Protein AF-A1DYE8-F1 (afdb_monomer_lite)

Organism: Trichinella spiralis (NCBI:txid6334)

Secondary structure (DSSP, 8-state):
-HHHHHHHHHHHHHHH-TTS-HHHHHHHHHHHT-HHHHTTT--SHHHHHHHHHHHHHHHHHHHHHHHHHTT----HHHHHHHHHT--HHHHHHHHHHHHHHHHHTT----HHHHHHHHHHHHHHTT-HHHHHHHHHHHHHH--S-HHHHHHHHHHHHHHHHHHHHTTSS-TT-HHHHHHHHHHHHHHHTSGGGGGGHHHHHTTS-HHHHHHHHHHHHTT---HHHHHHHHHHHHHTT--HHHHHHHHHHHHHHHHS-SS------HHHHHTTT-SS-SSGGGT---HHHHHHHHHHGGGGSSGGGHHHHHHHHHHHHHHHHHTT-HHHHHHHHTT--HHHHHHHHHHHTTS-HHHHHHHHHHHHHHHHHHHHHHHHHHHHHHHHHHHTSSPPPGGGG-------S-HHHHHHHHHHHHHHHHHHHHHHHHHHHHHHHHHT-

InterPro domains:
  IPR007252 Nuclear pore protein 84/107 [PF04121] (3-436)
  IPR007252 Nuclear pore protein 84/107 [PTHR13003] (3-432)

Foldseek 3Di:
DVVVVVLLVVLVVVLPPPVDDLVVSLVSCQQNLVLVSVCVVDDDLVSLLSSLVSNVVNVVVVVVVVCVVVVDDDDPVNVVVVVVPPPLVSLVVSVVVSVVSCVVVVPPDQPLVVLVVQLVSCVSSLVVLSNLVSLLVSLVSPDPDPVVSLVSLVVVLVVVVVCVVVVSDDLARPSNVSSLLSNLVSLLVDPVCLLVNLLSLLSHDLVCSLVSLLVSCLPPQDLVVLLSSLVSNVVSVHPVLSNLVNNLVVLVVVVPPPDPDPPPDPVNCVVVVNNAPPDPQLADCDPSLVSSLSSLCSLVSDLLSLLVSLVVLLVSLVVCVVVNRNNSSVVSLVVDDPVSLVSNLVNLVVDDPVSSVVSVVSSVVSVVVVVVVVLVVLVVVLCCLVPPVADDDLVVVPPDDDPDPDPVVVVVVSVVSVVVNVVSNVVSCVVSVVSVVSNVD

Radius of gyration: 41.17 Å; chains: 1; bounding box: 106×60×112 Å

Sequence (441 aa):
TGNRKLWKRTCWSLVVERSLPPMERAVYSAVSGHLSSTLHGCRTWEDYLWACASSRSEDRFAKLTDWLDDGNVVTSADLHNQSRQIEIELFREMFNDVNSIANQRQETDDEFRASFSSIICHFILQEYENMVEQGSLAIELISADVTVKDQFCRFFCHVVLTLLQLKLIENEFEPFRIIVEHYLAVLSKNRRHLLLQPFYIGQLSSSKKSEIYAKILQDVTEPEERYACLNYGETAGIDMSETLSLLLHGTIAQKAPTSPATLVSVPQRLAKGQLYPDDSSYWIVSQEDCSIMDTLKWFLIDENYAAAAVIHVLYVVRHFILQEKFASAKTALSLLTAEVIERAKVQICLEDIPLVQQHMEAVNEIEDWHEYFMAHGQFEKWSEYYHKIKPPTAEMSETVENKSSYPEEFQFVERRKKQKWRKNITDWKTSLQPHSDMAAY

Structure (mmCIF, N/CA/C/O backbone):
data_AF-A1DYE8-F1
#
_entry.id   AF-A1DYE8-F1
#
loop_
_atom_site.group_PDB
_atom_site.id
_atom_site.type_symbol
_atom_site.label_atom_id
_atom_site.label_alt_id
_atom_site.label_comp_id
_atom_site.label_asym_id
_atom_site.label_entity_id
_atom_site.label_seq_id
_atom_site.pdbx_PDB_ins_code
_atom_site.Cartn_x
_atom_site.Cartn_y
_atom_site.Cartn_z
_atom_site.occupancy
_atom_site.B_iso_or_equiv
_atom_site.auth_seq_id
_atom_site.auth_comp_id
_atom_site.auth_asym_id
_atom_site.auth_atom_id
_atom_site.pdbx_PDB_model_num
ATOM 1 N N . THR A 1 1 ? 30.399 -13.465 -47.724 1.00 67.31 1 THR A N 1
ATOM 2 C CA . THR A 1 1 ? 30.862 -12.307 -46.923 1.00 67.31 1 THR A CA 1
ATOM 3 C C . THR A 1 1 ? 31.376 -11.153 -47.788 1.00 67.31 1 THR A C 1
ATOM 5 O O . THR A 1 1 ? 30.950 -10.020 -47.573 1.00 67.31 1 THR A O 1
ATOM 8 N N . GLY A 1 2 ? 32.197 -11.415 -48.817 1.00 74.19 2 GLY A N 1
ATOM 9 C CA . GLY A 1 2 ? 32.816 -10.396 -49.688 1.00 74.19 2 GLY A CA 1
ATOM 10 C C . GLY A 1 2 ? 31.876 -9.333 -50.285 1.00 74.19 2 GLY A C 1
ATOM 11 O O . GLY A 1 2 ? 32.168 -8.144 -50.178 1.00 74.19 2 GLY A O 1
ATOM 12 N N . ASN A 1 3 ? 30.709 -9.720 -50.819 1.00 84.25 3 ASN A N 1
ATOM 13 C CA . ASN A 1 3 ? 29.746 -8.766 -51.403 1.00 84.25 3 ASN A CA 1
ATOM 14 C C . ASN A 1 3 ? 29.213 -7.741 -50.384 1.00 84.25 3 ASN A C 1
ATOM 16 O O . ASN A 1 3 ? 29.015 -6.578 -50.725 1.00 84.25 3 ASN A O 1
ATOM 20 N N . ARG A 1 4 ? 29.026 -8.141 -49.118 1.00 85.56 4 ARG A N 1
ATOM 21 C CA . ARG A 1 4 ? 28.555 -7.239 -48.054 1.00 85.56 4 ARG A CA 1
ATOM 22 C C . ARG A 1 4 ? 29.653 -6.281 -47.598 1.00 85.56 4 ARG A C 1
ATOM 24 O O . ARG A 1 4 ? 29.377 -5.103 -47.394 1.00 85.56 4 ARG A O 1
ATOM 31 N N . LYS A 1 5 ? 30.895 -6.764 -47.477 1.00 85.88 5 LYS A N 1
ATOM 32 C CA . LYS A 1 5 ? 32.052 -5.909 -47.160 1.00 85.88 5 LYS A CA 1
ATOM 33 C C . LYS A 1 5 ? 32.254 -4.844 -48.236 1.00 85.88 5 LYS A C 1
ATOM 35 O O . LYS A 1 5 ? 32.478 -3.683 -47.904 1.00 85.88 5 LYS A O 1
ATOM 40 N N . LEU A 1 6 ? 32.125 -5.226 -49.509 1.00 90.25 6 LEU A N 1
ATOM 41 C CA . LEU A 1 6 ? 32.181 -4.287 -50.626 1.00 90.25 6 LEU A CA 1
ATOM 42 C C . LEU A 1 6 ? 31.053 -3.252 -50.537 1.00 90.25 6 LEU A C 1
ATOM 44 O O . LEU A 1 6 ? 31.340 -2.061 -50.551 1.00 90.25 6 LEU A O 1
ATOM 48 N N . TRP A 1 7 ? 29.806 -3.694 -50.354 1.00 92.69 7 TRP A N 1
ATOM 49 C CA . TRP A 1 7 ? 28.654 -2.800 -50.202 1.00 92.69 7 TRP A CA 1
ATOM 50 C C . TRP A 1 7 ? 28.831 -1.797 -49.052 1.00 92.69 7 TRP A C 1
ATOM 52 O O . TRP A 1 7 ? 28.657 -0.598 -49.254 1.00 92.69 7 TRP A O 1
ATOM 62 N N . LYS A 1 8 ? 29.276 -2.253 -47.872 1.00 91.62 8 LYS A N 1
ATOM 63 C CA . LYS A 1 8 ? 29.534 -1.384 -46.711 1.00 91.62 8 LYS A CA 1
ATOM 64 C C . LYS A 1 8 ? 30.596 -0.325 -47.020 1.00 91.62 8 LYS A C 1
ATOM 66 O O . LYS A 1 8 ? 30.400 0.845 -46.703 1.00 91.62 8 LYS A O 1
ATOM 71 N N . ARG A 1 9 ? 31.689 -0.710 -47.692 1.00 90.69 9 ARG A N 1
ATOM 72 C CA . ARG A 1 9 ? 32.732 0.229 -48.145 1.00 90.69 9 ARG A CA 1
ATOM 73 C C . ARG A 1 9 ? 32.192 1.239 -49.156 1.00 90.69 9 ARG A C 1
ATOM 75 O O . ARG A 1 9 ? 32.526 2.416 -49.061 1.00 90.69 9 ARG A O 1
ATOM 82 N N . THR A 1 10 ? 31.336 0.809 -50.084 1.00 94.38 10 THR A N 1
ATOM 83 C CA . THR A 1 10 ? 30.656 1.717 -51.016 1.00 94.38 10 THR A CA 1
ATOM 84 C C . THR A 1 10 ? 29.783 2.716 -50.261 1.00 94.38 10 THR A C 1
ATOM 86 O O . THR A 1 10 ? 29.918 3.915 -50.487 1.00 94.38 10 THR A O 1
ATOM 89 N N . CYS A 1 11 ? 28.967 2.274 -49.303 1.00 94.38 11 CYS A N 1
ATOM 90 C CA . CYS A 1 11 ? 28.188 3.185 -48.465 1.00 94.38 11 CYS A CA 1
ATOM 91 C C . CYS A 1 11 ? 29.083 4.183 -47.720 1.00 94.38 11 CYS A C 1
ATOM 93 O O . CYS A 1 11 ? 28.801 5.375 -47.748 1.00 94.38 11 CYS A O 1
ATOM 95 N N . TRP A 1 12 ? 30.199 3.744 -47.128 1.00 93.00 12 TRP A N 1
ATOM 96 C CA . TRP A 1 12 ? 31.138 4.650 -46.452 1.00 93.00 12 TRP A CA 1
ATOM 97 C C . TRP A 1 12 ? 31.771 5.670 -47.406 1.00 93.00 12 TRP A C 1
ATOM 99 O O . TRP A 1 12 ? 31.980 6.814 -47.012 1.00 93.00 12 TRP A O 1
ATOM 109 N N . SER A 1 13 ? 32.016 5.305 -48.669 1.00 93.56 13 SER A N 1
ATOM 110 C CA . SER A 1 13 ? 32.478 6.272 -49.675 1.00 93.56 13 SER A CA 1
ATOM 111 C C . SER A 1 13 ? 31.427 7.350 -49.974 1.00 93.56 13 SER A C 1
ATOM 113 O O . SER A 1 13 ? 31.770 8.527 -50.055 1.00 93.56 13 SER A O 1
ATOM 115 N N . LEU A 1 14 ? 30.141 6.977 -50.028 1.00 94.12 14 LEU A N 1
ATOM 116 C CA . LEU A 1 14 ? 29.028 7.914 -50.230 1.00 94.12 14 LEU A CA 1
ATOM 117 C C . LEU A 1 14 ? 28.817 8.829 -49.016 1.00 94.12 14 LEU A C 1
ATOM 119 O O . LEU A 1 14 ? 28.445 9.987 -49.162 1.00 94.12 14 LEU A O 1
ATOM 123 N N . VAL A 1 15 ? 29.101 8.350 -47.805 1.00 93.94 15 VAL A N 1
ATOM 124 C CA . VAL A 1 15 ? 28.991 9.155 -46.577 1.00 93.94 15 VAL A CA 1
ATOM 125 C C . VAL A 1 15 ? 29.951 10.355 -46.570 1.00 93.94 15 VAL A C 1
ATOM 127 O O . VAL A 1 15 ? 29.618 11.405 -46.017 1.00 93.94 15 VAL A O 1
ATOM 130 N N . VAL A 1 16 ? 31.125 10.227 -47.197 1.00 90.88 16 VAL A N 1
ATOM 131 C CA . VAL A 1 16 ? 32.146 11.292 -47.272 1.00 90.88 16 VAL A CA 1
ATOM 132 C C . VAL A 1 16 ? 31.933 12.216 -48.485 1.00 90.88 16 VAL A C 1
ATOM 134 O O . VAL A 1 16 ? 32.475 13.324 -48.529 1.00 90.88 16 VAL A O 1
ATOM 137 N N . GLU A 1 17 ? 31.110 11.798 -49.448 1.00 92.19 17 GLU A N 1
ATOM 138 C CA . GLU A 1 17 ? 30.851 12.517 -50.693 1.00 92.19 17 GLU A CA 1
ATOM 139 C C . GLU A 1 17 ? 30.056 13.809 -50.438 1.00 92.19 17 GLU A C 1
ATOM 141 O O . GLU A 1 17 ? 28.848 13.802 -50.195 1.00 92.19 17 GLU A O 1
ATOM 146 N N . ARG A 1 18 ? 30.742 14.958 -50.489 1.00 87.31 18 ARG A N 1
ATOM 147 C CA . ARG A 1 18 ? 30.154 16.266 -50.141 1.00 87.31 18 ARG A CA 1
ATOM 148 C C . ARG A 1 18 ? 29.089 16.737 -51.128 1.00 87.31 18 ARG A C 1
ATOM 150 O O . ARG A 1 18 ? 28.306 17.611 -50.763 1.00 87.31 18 ARG A O 1
ATOM 157 N N . SER A 1 19 ? 29.066 16.190 -52.345 1.00 92.88 19 SER A N 1
ATOM 158 C CA . SER A 1 19 ? 28.027 16.498 -53.332 1.00 92.88 19 SER A CA 1
ATOM 159 C C . SER A 1 19 ? 26.651 15.947 -52.943 1.00 92.88 19 SER A C 1
ATOM 161 O O . SER A 1 19 ? 25.640 16.491 -53.386 1.00 92.88 19 SER A O 1
ATOM 163 N N . LEU A 1 20 ? 26.589 14.930 -52.073 1.00 91.94 20 LEU A N 1
ATOM 164 C CA . LEU A 1 20 ? 25.325 14.372 -51.600 1.00 91.94 20 LEU A CA 1
ATOM 165 C C . LEU A 1 20 ? 24.706 15.219 -50.476 1.00 91.94 20 LEU A C 1
ATOM 167 O O . LEU A 1 20 ? 25.434 15.705 -49.602 1.00 91.94 20 LEU A O 1
ATOM 171 N N . PRO A 1 21 ? 23.369 15.360 -50.421 1.00 91.31 21 PRO A N 1
ATOM 172 C CA . PRO A 1 21 ? 22.670 16.018 -49.321 1.00 91.31 21 PRO A CA 1
ATOM 173 C C . PRO A 1 21 ? 23.003 15.407 -47.945 1.00 91.31 21 PRO A C 1
ATOM 175 O O . PRO A 1 21 ? 23.099 14.185 -47.826 1.00 91.31 21 PRO A O 1
ATOM 178 N N . PRO A 1 22 ? 23.106 16.211 -46.865 1.00 87.69 22 PRO A N 1
ATOM 179 C CA . PRO A 1 22 ? 23.440 15.709 -45.527 1.00 87.69 22 PRO A CA 1
ATOM 180 C C . PRO A 1 22 ? 22.538 14.580 -45.020 1.00 87.69 22 PRO A C 1
ATOM 182 O O . PRO A 1 22 ? 23.035 13.629 -44.424 1.00 87.69 22 PRO A O 1
ATOM 185 N N . MET A 1 23 ? 21.232 14.657 -45.291 1.00 89.50 23 MET A N 1
ATOM 186 C CA . MET A 1 23 ? 20.288 13.619 -44.873 1.00 89.50 23 MET A CA 1
ATOM 187 C C . M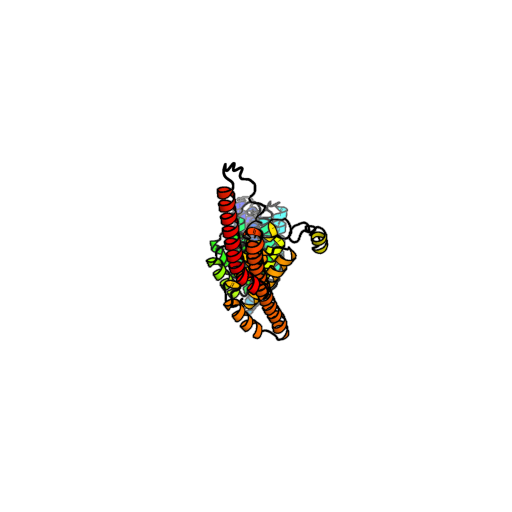ET A 1 23 ? 20.460 12.326 -45.680 1.00 89.50 23 MET A C 1
ATOM 189 O O . MET A 1 23 ? 20.338 11.239 -45.131 1.00 89.50 23 MET A O 1
ATOM 193 N N . GLU A 1 24 ? 20.816 12.423 -46.963 1.00 92.31 24 GLU A N 1
ATOM 194 C CA . GLU A 1 24 ? 21.108 11.243 -47.784 1.00 92.31 24 GLU A CA 1
ATOM 195 C C . GLU A 1 24 ? 22.374 10.531 -47.284 1.00 92.31 24 GLU A C 1
ATOM 197 O O . GLU A 1 24 ? 22.395 9.310 -47.125 1.00 92.31 24 GLU A O 1
ATOM 202 N N . ARG A 1 25 ? 23.406 11.299 -46.909 1.00 92.75 25 ARG A N 1
ATOM 203 C CA . ARG A 1 25 ? 24.609 10.750 -46.265 1.00 92.75 25 ARG A CA 1
ATOM 204 C C . ARG A 1 25 ? 24.294 10.102 -44.915 1.00 92.75 25 ARG A C 1
ATOM 206 O O . ARG A 1 25 ? 24.866 9.058 -44.616 1.00 92.75 25 ARG A O 1
ATOM 213 N N . ALA A 1 26 ? 23.369 10.670 -44.135 1.00 92.19 26 ALA A N 1
ATOM 214 C CA . ALA A 1 26 ? 22.905 10.079 -42.878 1.00 92.19 26 ALA A CA 1
ATOM 215 C C . ALA A 1 26 ? 22.179 8.733 -43.091 1.00 92.19 26 ALA A C 1
ATOM 217 O O . ALA A 1 26 ? 22.320 7.813 -42.286 1.00 92.19 26 ALA A O 1
ATOM 218 N N . VAL A 1 27 ? 21.449 8.572 -44.201 1.00 92.94 27 VAL A N 1
ATOM 219 C CA . VAL A 1 27 ? 20.828 7.287 -44.566 1.00 92.94 27 VAL A CA 1
ATOM 220 C C . VAL A 1 27 ? 21.894 6.250 -44.913 1.00 92.94 27 VAL A C 1
ATOM 222 O O . VAL A 1 27 ? 21.876 5.148 -44.362 1.00 92.94 27 VAL A O 1
ATOM 225 N N . TYR A 1 28 ? 22.864 6.592 -45.771 1.00 94.31 28 TYR A N 1
ATOM 226 C CA . TYR A 1 28 ? 23.958 5.670 -46.096 1.00 94.31 28 TYR A CA 1
ATOM 227 C C . TYR A 1 28 ? 24.796 5.311 -44.868 1.00 94.31 28 TYR A C 1
ATOM 229 O O . TYR A 1 28 ? 25.254 4.173 -44.749 1.00 94.31 28 TYR A O 1
ATOM 237 N N . SER A 1 29 ? 24.981 6.241 -43.931 1.00 93.56 29 SER A N 1
ATOM 238 C CA . SER A 1 29 ? 25.711 5.978 -42.695 1.00 93.56 29 SER A CA 1
ATOM 239 C C . SER A 1 29 ? 24.929 5.098 -41.725 1.00 93.56 29 SER A C 1
ATOM 241 O O . SER A 1 29 ? 25.525 4.214 -41.114 1.00 93.56 29 SER A O 1
ATOM 243 N N . ALA A 1 30 ? 23.609 5.279 -41.624 1.00 93.56 30 ALA A N 1
ATOM 244 C CA . ALA A 1 30 ? 22.736 4.454 -40.796 1.00 93.56 30 ALA A CA 1
ATOM 245 C C . ALA A 1 30 ? 22.808 2.979 -41.202 1.00 93.56 30 ALA A C 1
ATOM 247 O O . ALA A 1 30 ? 23.086 2.117 -40.372 1.00 93.56 30 ALA A O 1
ATOM 248 N N . VAL A 1 31 ? 22.642 2.692 -42.497 1.00 91.19 31 VAL A N 1
ATOM 249 C CA . VAL A 1 31 ? 22.620 1.308 -43.002 1.00 91.19 31 VAL A CA 1
ATOM 250 C C . VAL A 1 31 ? 23.997 0.636 -43.006 1.00 91.19 31 VAL A C 1
ATOM 252 O O . VAL A 1 31 ? 24.090 -0.583 -43.112 1.00 91.19 31 VAL A O 1
ATOM 255 N N . SER A 1 32 ? 25.073 1.418 -42.904 1.00 91.81 32 SER A N 1
ATOM 256 C CA . SER A 1 32 ? 26.455 0.926 -42.919 1.00 91.81 32 SER A CA 1
ATOM 257 C C . SER A 1 32 ? 27.162 1.020 -41.563 1.00 91.81 32 SER A C 1
ATOM 259 O O . SER A 1 32 ? 28.339 0.665 -41.464 1.00 91.81 32 SER A O 1
ATOM 261 N N . GLY A 1 33 ? 26.475 1.498 -40.521 1.00 91.38 33 GLY A N 1
ATOM 262 C CA . GLY A 1 33 ? 26.994 1.600 -39.156 1.00 91.38 33 GLY A CA 1
ATOM 263 C C . GLY A 1 33 ? 28.005 2.727 -38.912 1.00 91.38 33 GLY A C 1
ATOM 264 O O . GLY A 1 33 ? 28.768 2.653 -37.950 1.00 91.38 33 GLY A O 1
ATOM 265 N N . HIS A 1 34 ? 28.050 3.762 -39.755 1.00 93.75 34 HIS A N 1
ATOM 266 C CA . HIS A 1 34 ? 28.980 4.889 -39.609 1.00 93.75 34 HIS A CA 1
ATOM 267 C C . HIS A 1 34 ? 28.424 5.974 -38.661 1.00 93.75 34 HIS A C 1
ATOM 269 O O . HIS A 1 34 ? 27.785 6.940 -39.089 1.00 93.75 34 HIS A O 1
ATOM 275 N N . LEU A 1 35 ? 28.692 5.823 -37.357 1.00 93.88 35 LEU A N 1
ATOM 276 C CA . LEU A 1 35 ? 28.058 6.588 -36.272 1.00 93.88 35 LEU A CA 1
ATOM 277 C C . LEU A 1 35 ? 28.086 8.111 -36.460 1.00 93.88 35 LEU A C 1
ATOM 279 O O . LEU A 1 35 ? 27.038 8.749 -36.427 1.00 93.88 35 LEU A O 1
ATOM 283 N N . SER A 1 36 ? 29.261 8.703 -36.692 1.00 90.94 36 SER A N 1
ATOM 284 C CA . SER A 1 36 ? 29.420 10.167 -36.713 1.00 90.94 36 SER A CA 1
ATOM 285 C C . SER A 1 36 ? 28.532 10.851 -37.755 1.00 90.94 36 SER A C 1
ATOM 287 O O . SER A 1 36 ? 28.020 11.942 -37.522 1.00 90.94 36 SER A O 1
ATOM 289 N N . SER A 1 37 ? 28.304 10.200 -38.897 1.00 90.94 37 SER A N 1
ATOM 290 C CA . SER A 1 37 ? 27.416 10.721 -39.941 1.00 90.94 37 SER A CA 1
ATOM 291 C C . SER A 1 37 ? 25.947 10.447 -39.645 1.00 90.94 37 SER A C 1
ATOM 293 O O . SER A 1 37 ? 25.129 11.332 -39.876 1.00 90.94 37 SER A O 1
ATOM 295 N N . THR A 1 38 ? 25.627 9.304 -39.032 1.00 94.00 38 THR A N 1
ATOM 296 C CA . THR A 1 38 ? 24.254 8.961 -38.626 1.00 94.00 38 THR A CA 1
ATOM 297 C C . THR A 1 38 ? 23.720 9.969 -37.619 1.00 94.00 38 THR A C 1
ATOM 299 O O . THR A 1 38 ? 22.602 10.455 -37.770 1.00 94.00 38 THR A O 1
ATOM 302 N N . LEU A 1 39 ? 24.565 10.390 -36.672 1.00 92.75 39 LEU A N 1
ATOM 303 C CA . LEU A 1 39 ? 24.208 11.382 -35.660 1.00 92.75 39 LEU A CA 1
ATOM 304 C C . LEU A 1 39 ? 23.766 12.734 -36.249 1.00 92.75 39 LEU A C 1
ATOM 306 O O . LEU A 1 39 ? 23.111 13.502 -35.553 1.00 92.75 39 LEU A O 1
ATOM 310 N N . HIS A 1 40 ? 24.082 13.073 -37.504 1.00 89.69 40 HIS A N 1
ATOM 311 C CA . HIS A 1 40 ? 23.580 14.314 -38.116 1.00 89.69 40 HIS A CA 1
ATOM 312 C C . HIS A 1 40 ? 22.061 14.290 -38.346 1.00 89.69 40 HIS A C 1
ATOM 314 O O . HIS A 1 40 ? 21.445 15.353 -38.398 1.00 89.69 40 HIS A O 1
ATOM 320 N N . GLY A 1 41 ? 21.469 13.100 -38.490 1.00 88.94 41 GLY A N 1
ATOM 321 C CA . GLY A 1 41 ? 20.020 12.919 -38.598 1.00 88.94 41 GLY A CA 1
ATOM 322 C C . GLY A 1 41 ? 19.308 12.785 -37.248 1.00 88.94 41 GLY A C 1
ATOM 323 O O . GLY A 1 41 ? 18.103 13.007 -37.185 1.00 88.94 41 GLY A O 1
ATOM 324 N N . CYS A 1 42 ? 20.043 12.456 -36.183 1.00 92.69 42 CYS A N 1
ATOM 325 C CA . CYS A 1 42 ? 19.517 12.197 -34.842 1.00 92.69 42 CYS A CA 1
ATOM 326 C C . CYS A 1 42 ? 19.264 13.494 -34.063 1.00 92.69 42 CYS A C 1
ATOM 328 O O . CYS A 1 42 ? 20.087 14.416 -34.116 1.00 92.69 42 CYS A O 1
ATOM 330 N N . ARG A 1 43 ? 18.154 13.547 -33.320 1.00 89.75 43 ARG A N 1
ATOM 331 C CA . ARG A 1 43 ? 17.736 14.725 -32.542 1.00 89.75 43 ARG A CA 1
ATOM 332 C C . ARG A 1 43 ? 17.430 14.420 -31.084 1.00 89.75 43 ARG A C 1
ATOM 334 O O . ARG A 1 43 ? 17.604 15.316 -30.268 1.00 89.75 43 ARG A O 1
ATOM 341 N N . THR A 1 44 ? 16.967 13.209 -30.806 1.00 91.00 44 THR A N 1
ATOM 342 C CA . THR A 1 44 ? 16.518 12.781 -29.480 1.00 91.00 44 THR A CA 1
ATOM 343 C C . THR A 1 44 ? 17.486 11.792 -28.843 1.00 91.00 44 THR A C 1
ATOM 345 O O . THR A 1 44 ? 18.230 11.106 -29.556 1.00 91.00 44 THR A O 1
ATOM 348 N N . TRP A 1 45 ? 17.427 11.658 -27.520 1.00 93.06 45 TRP A N 1
ATOM 349 C CA . TRP A 1 45 ? 18.118 10.603 -26.782 1.00 93.06 45 TRP A CA 1
ATOM 350 C C . TRP A 1 45 ? 17.873 9.211 -27.387 1.00 93.06 45 TRP A C 1
ATOM 352 O O . TRP A 1 45 ? 18.818 8.444 -27.591 1.00 93.06 45 TRP A O 1
ATOM 362 N N . GLU A 1 46 ? 16.631 8.902 -27.773 1.00 92.31 46 GLU A N 1
ATOM 363 C CA . GLU A 1 46 ? 16.270 7.638 -28.418 1.00 92.31 46 GLU A CA 1
ATOM 364 C C . GLU A 1 46 ? 16.944 7.470 -29.793 1.00 92.31 46 GLU A C 1
ATOM 366 O O . GLU A 1 46 ? 17.403 6.372 -30.130 1.00 92.31 46 GLU A O 1
ATOM 371 N N . ASP A 1 47 ? 17.076 8.551 -30.573 1.00 93.81 47 ASP A N 1
ATOM 372 C CA . ASP A 1 47 ? 17.804 8.522 -31.846 1.00 93.81 47 ASP A CA 1
ATOM 373 C C . ASP A 1 47 ? 19.297 8.233 -31.633 1.00 93.81 47 ASP A C 1
ATOM 375 O O . ASP A 1 47 ? 19.909 7.495 -32.413 1.00 93.81 47 ASP A O 1
ATOM 379 N N . TYR A 1 48 ? 19.900 8.821 -30.594 1.00 94.31 48 TYR A N 1
ATOM 380 C CA . TYR A 1 48 ? 21.304 8.591 -30.248 1.00 94.31 48 TYR A CA 1
ATOM 381 C C . TYR A 1 48 ? 21.522 7.157 -29.773 1.00 94.31 48 TYR A C 1
ATOM 383 O O . TYR A 1 48 ? 22.464 6.502 -30.230 1.00 94.31 48 TYR A O 1
ATOM 391 N N . LEU A 1 49 ? 20.626 6.643 -28.925 1.00 94.25 49 LEU A N 1
ATOM 392 C CA . LEU A 1 49 ? 20.629 5.251 -28.487 1.00 94.25 49 LEU A CA 1
ATOM 393 C C . LEU A 1 49 ? 20.587 4.301 -29.685 1.00 94.25 49 LEU A C 1
ATOM 395 O O . LEU A 1 49 ? 21.441 3.419 -29.812 1.00 94.25 49 LEU A O 1
ATOM 399 N N . TRP A 1 50 ? 19.639 4.510 -30.599 1.00 95.12 50 TRP A N 1
ATOM 400 C CA . TRP A 1 50 ? 19.512 3.695 -31.802 1.00 95.12 50 TRP A CA 1
ATOM 401 C C . TRP A 1 50 ? 20.753 3.776 -32.701 1.00 95.12 50 TRP A C 1
ATOM 403 O O . TRP A 1 50 ? 21.228 2.743 -33.186 1.00 95.12 50 TRP A O 1
ATOM 413 N N . ALA A 1 51 ? 21.312 4.971 -32.916 1.00 95.75 51 ALA A N 1
ATOM 414 C CA . ALA A 1 51 ? 22.493 5.156 -33.758 1.00 95.75 51 ALA A CA 1
ATOM 415 C C . ALA A 1 51 ? 23.725 4.445 -33.176 1.00 95.75 51 ALA A C 1
ATOM 417 O O . ALA A 1 51 ? 24.446 3.750 -33.903 1.00 95.75 51 ALA A O 1
ATOM 418 N N . CYS A 1 52 ? 23.938 4.569 -31.864 1.00 94.94 52 CYS A N 1
ATOM 419 C CA . CYS A 1 52 ? 25.002 3.885 -31.136 1.00 94.94 52 CYS A CA 1
ATOM 420 C C . CYS A 1 52 ? 24.834 2.360 -31.183 1.00 94.94 52 CYS A C 1
ATOM 422 O O . CYS A 1 52 ? 25.790 1.654 -31.515 1.00 94.94 52 CYS A O 1
ATOM 424 N N . ALA A 1 53 ? 23.626 1.852 -30.919 1.00 92.25 53 ALA A N 1
ATOM 425 C CA . ALA A 1 53 ? 23.322 0.423 -30.975 1.00 92.25 53 ALA A CA 1
ATOM 426 C C . ALA A 1 53 ? 23.524 -0.151 -32.386 1.00 92.25 53 ALA A C 1
ATOM 428 O O . ALA A 1 53 ? 24.149 -1.202 -32.553 1.00 92.25 53 ALA A O 1
ATOM 429 N N . SER A 1 54 ? 23.064 0.565 -33.415 1.00 92.88 54 SER A N 1
ATOM 430 C CA . SER A 1 54 ? 23.196 0.160 -34.820 1.00 92.88 54 SER A CA 1
ATOM 431 C C . SER A 1 54 ? 24.658 0.122 -35.263 1.00 92.88 54 SER A C 1
ATOM 433 O O . SER A 1 54 ? 25.101 -0.858 -35.861 1.00 92.88 54 SER A O 1
ATOM 435 N N . SER A 1 55 ? 25.443 1.151 -34.924 1.00 93.12 55 SER A N 1
ATOM 436 C CA . SER A 1 55 ? 26.872 1.195 -35.257 1.00 93.12 55 SER A CA 1
ATOM 437 C C . SER A 1 55 ? 27.657 0.070 -34.577 1.00 93.12 55 SER A C 1
ATOM 439 O O . SER A 1 55 ? 28.402 -0.649 -35.245 1.00 93.12 55 SER A O 1
ATOM 441 N N . ARG A 1 56 ? 27.435 -0.158 -33.275 1.00 90.69 56 ARG A N 1
ATOM 442 C CA . ARG A 1 56 ? 28.077 -1.250 -32.523 1.00 90.69 56 ARG A CA 1
ATOM 443 C C . ARG A 1 56 ? 27.685 -2.631 -33.046 1.00 90.69 56 ARG A C 1
ATOM 445 O O . ARG A 1 56 ? 28.534 -3.517 -33.136 1.00 90.69 56 ARG A O 1
ATOM 452 N N . SER A 1 57 ? 26.422 -2.812 -33.429 1.00 87.94 57 SER A N 1
ATOM 453 C CA . SER A 1 57 ? 25.947 -4.052 -34.052 1.00 87.94 57 SER A CA 1
ATOM 454 C C . SER A 1 57 ? 26.651 -4.308 -35.386 1.00 87.94 57 SER A C 1
ATOM 456 O O . SER A 1 57 ? 27.097 -5.424 -35.650 1.00 87.94 57 SER A O 1
ATOM 458 N N . GLU A 1 58 ? 26.831 -3.268 -36.203 1.00 89.56 58 GLU A N 1
ATOM 459 C CA . GLU A 1 58 ? 27.557 -3.348 -37.472 1.00 89.56 58 GLU A CA 1
ATOM 460 C C . GLU A 1 58 ? 29.064 -3.607 -37.309 1.00 89.56 58 GLU A C 1
ATOM 462 O O . GLU A 1 58 ? 29.663 -4.265 -38.165 1.00 89.56 58 GLU A O 1
ATOM 467 N N . ASP A 1 59 ? 29.689 -3.112 -36.239 1.00 87.12 59 ASP A N 1
ATOM 468 C CA . ASP A 1 59 ? 31.081 -3.432 -35.891 1.00 87.12 59 ASP A CA 1
ATOM 469 C C . ASP A 1 59 ? 31.230 -4.901 -35.468 1.00 87.12 59 ASP A C 1
ATOM 471 O O . ASP A 1 59 ? 32.079 -5.626 -35.992 1.00 87.12 59 ASP A O 1
ATOM 475 N N . ARG A 1 60 ? 30.336 -5.393 -34.599 1.00 84.38 60 ARG A N 1
ATOM 476 C CA . ARG A 1 60 ? 30.302 -6.813 -34.209 1.00 84.38 60 ARG A CA 1
ATOM 477 C C . ARG A 1 60 ? 30.072 -7.729 -35.399 1.00 84.38 60 ARG A C 1
ATOM 479 O O . ARG A 1 60 ? 30.762 -8.735 -35.545 1.00 84.38 60 ARG A O 1
ATOM 486 N N . PHE A 1 61 ? 29.137 -7.368 -36.274 1.00 84.75 61 PHE A N 1
ATOM 487 C CA . PHE A 1 61 ? 28.869 -8.140 -37.478 1.00 84.75 61 PHE A CA 1
ATOM 488 C C . PHE A 1 61 ? 30.086 -8.170 -38.413 1.00 84.75 61 PHE A C 1
ATOM 490 O O . PHE A 1 61 ? 30.394 -9.214 -38.989 1.00 84.75 61 PHE A O 1
ATOM 497 N N . ALA A 1 62 ? 30.807 -7.051 -38.554 1.00 85.56 62 ALA A N 1
ATOM 498 C CA . ALA A 1 62 ? 32.040 -7.005 -39.336 1.00 85.56 62 ALA A CA 1
ATOM 499 C C . ALA A 1 62 ? 33.110 -7.943 -38.758 1.00 85.56 62 ALA A C 1
ATOM 501 O O . ALA A 1 62 ? 33.614 -8.783 -39.499 1.00 85.56 62 ALA A O 1
ATOM 502 N N . LYS A 1 63 ? 33.353 -7.892 -37.441 1.00 84.25 63 LYS A N 1
ATOM 503 C CA . LYS A 1 63 ? 34.289 -8.789 -36.738 1.00 84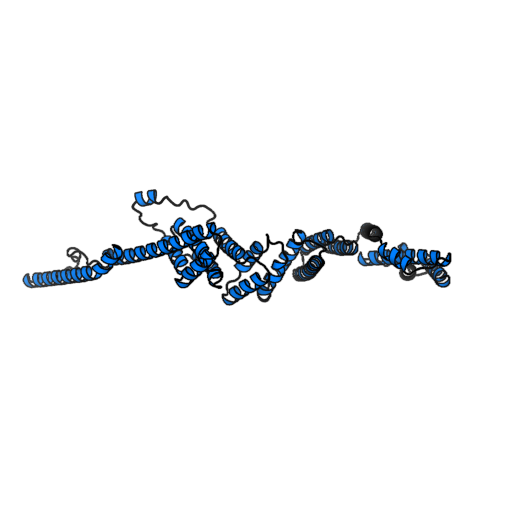.25 63 LYS A CA 1
ATOM 504 C C . LYS A 1 63 ? 33.933 -10.266 -36.915 1.00 84.25 63 LYS A C 1
ATOM 506 O O . LYS A 1 63 ? 34.808 -11.071 -37.212 1.00 84.25 63 LYS A O 1
ATOM 511 N N . LEU A 1 64 ? 32.651 -10.621 -36.803 1.00 82.69 64 LEU A N 1
ATOM 512 C CA . LEU A 1 64 ? 32.177 -11.986 -37.063 1.00 82.69 64 LEU A CA 1
ATOM 513 C C . LEU A 1 64 ? 32.431 -12.408 -38.517 1.00 82.69 64 LEU A C 1
ATOM 515 O O . LEU A 1 64 ? 32.827 -13.537 -38.790 1.00 82.69 64 LEU A O 1
ATOM 519 N N . THR A 1 65 ? 32.207 -11.495 -39.459 1.00 84.44 65 THR A N 1
ATOM 520 C CA . THR A 1 65 ? 32.424 -11.749 -40.885 1.00 84.44 65 THR A CA 1
ATOM 521 C C . THR A 1 65 ? 33.914 -11.906 -41.212 1.00 84.44 65 THR A C 1
ATOM 523 O O . THR A 1 65 ? 34.262 -12.717 -42.063 1.00 84.44 65 THR A O 1
ATOM 526 N N . ASP A 1 66 ? 34.795 -11.127 -40.581 1.00 85.75 66 ASP A N 1
ATOM 527 C CA . ASP A 1 66 ? 36.252 -11.285 -40.686 1.00 85.75 66 ASP A CA 1
ATOM 528 C C . ASP A 1 66 ? 36.690 -12.641 -40.121 1.00 85.75 66 ASP A C 1
ATOM 530 O O . ASP A 1 66 ? 37.344 -13.407 -40.819 1.00 85.75 66 ASP A O 1
ATOM 534 N N . TRP A 1 67 ? 36.206 -12.998 -38.931 1.00 83.00 67 TRP A N 1
ATOM 535 C CA . TRP A 1 67 ? 36.495 -14.286 -38.302 1.00 83.00 67 TRP A CA 1
ATOM 536 C C . TRP A 1 67 ? 36.074 -15.485 -39.165 1.00 83.00 67 TRP A C 1
ATOM 538 O O . TRP A 1 67 ? 36.811 -16.461 -39.274 1.00 83.00 67 TRP A O 1
ATOM 548 N N . LEU A 1 68 ? 34.908 -15.411 -39.811 1.00 83.94 68 LEU A N 1
ATOM 549 C CA . LEU A 1 68 ? 34.439 -16.426 -40.760 1.00 83.94 68 LEU A CA 1
ATOM 550 C C . LEU A 1 68 ? 35.319 -16.523 -42.015 1.00 83.94 68 LEU A C 1
ATOM 552 O O . LEU A 1 68 ? 35.548 -17.618 -42.527 1.00 83.94 68 LEU A O 1
ATOM 556 N N . ASP A 1 69 ? 35.797 -15.385 -42.522 1.00 85.12 69 ASP A N 1
ATOM 557 C CA . ASP A 1 69 ? 36.642 -15.335 -43.720 1.00 85.12 69 ASP A CA 1
ATOM 558 C C . ASP A 1 69 ? 38.038 -15.924 -43.473 1.00 85.12 69 ASP A C 1
ATOM 560 O O . ASP A 1 69 ? 38.642 -16.451 -44.407 1.00 85.12 69 ASP A O 1
ATOM 564 N N . ASP A 1 70 ? 38.499 -15.934 -42.220 1.00 86.06 70 ASP A N 1
ATOM 565 C CA . ASP A 1 70 ? 39.733 -16.604 -41.789 1.00 86.06 70 ASP A CA 1
ATOM 566 C C . ASP A 1 70 ? 39.608 -18.147 -41.756 1.00 86.06 70 ASP A C 1
ATOM 568 O O . ASP A 1 70 ? 40.524 -18.849 -41.328 1.00 86.06 70 ASP A O 1
ATOM 572 N N . GLY A 1 71 ? 38.484 -18.701 -42.229 1.00 83.62 71 GLY A N 1
ATOM 573 C CA . GLY A 1 71 ? 38.241 -20.142 -42.331 1.00 83.62 71 GLY A CA 1
ATOM 574 C C . GLY A 1 71 ? 37.729 -20.783 -41.041 1.00 83.62 71 GLY A C 1
ATOM 575 O O . GLY A 1 71 ? 37.617 -22.009 -40.968 1.00 83.62 71 GLY A O 1
ATOM 576 N N . ASN A 1 72 ? 37.401 -19.975 -40.030 1.00 81.88 72 ASN A N 1
ATOM 577 C CA . ASN A 1 72 ? 36.826 -20.472 -38.791 1.00 81.88 72 ASN A CA 1
ATOM 578 C C . ASN A 1 72 ? 35.369 -20.918 -38.998 1.00 81.88 72 ASN A C 1
ATOM 580 O O . ASN A 1 72 ? 34.592 -20.286 -39.716 1.00 81.88 72 ASN A O 1
ATOM 584 N N . VAL A 1 73 ? 34.979 -22.009 -38.336 1.00 78.00 73 VAL A N 1
ATOM 585 C CA . VAL A 1 73 ? 33.615 -22.548 -38.393 1.00 78.00 73 VAL A CA 1
ATOM 586 C C . VAL A 1 73 ? 32.869 -22.130 -37.138 1.00 78.00 73 VAL A C 1
ATOM 588 O O . VAL A 1 73 ? 33.266 -22.497 -36.037 1.00 78.00 73 VAL A O 1
ATOM 591 N N . VAL A 1 74 ? 31.767 -21.397 -37.303 1.00 73.69 74 VAL A N 1
ATOM 592 C CA . VAL A 1 74 ? 30.872 -21.074 -36.189 1.00 73.69 74 VAL A CA 1
ATOM 593 C C . VAL A 1 74 ? 30.174 -22.354 -35.743 1.00 73.69 74 VAL A C 1
ATOM 595 O O . VAL A 1 74 ? 29.347 -22.897 -36.479 1.00 73.69 74 VAL A O 1
ATOM 598 N N . THR A 1 75 ? 30.468 -22.832 -34.537 1.00 75.88 75 THR A N 1
ATOM 599 C CA . THR A 1 75 ? 29.662 -23.887 -33.923 1.00 75.88 75 THR A CA 1
ATOM 600 C C . THR A 1 75 ? 28.470 -23.285 -33.181 1.00 75.88 75 THR A C 1
ATOM 602 O O . THR A 1 75 ? 28.462 -22.116 -32.786 1.00 75.88 75 THR A O 1
ATOM 605 N N . SER A 1 76 ? 27.440 -24.096 -32.940 1.00 69.25 76 SER A N 1
ATOM 606 C CA . SER A 1 76 ? 26.326 -23.702 -32.071 1.00 69.25 76 SER A CA 1
ATOM 607 C C . SER A 1 76 ? 26.794 -23.338 -30.656 1.00 69.25 76 SER A C 1
ATOM 609 O O . SER A 1 76 ? 26.177 -22.494 -30.010 1.00 69.25 76 SER A O 1
ATOM 611 N N . ALA A 1 77 ? 27.895 -23.935 -30.184 1.00 69.25 77 ALA A N 1
ATOM 612 C CA . ALA A 1 77 ? 28.503 -23.619 -28.896 1.00 69.25 77 ALA A CA 1
ATOM 613 C C . ALA A 1 77 ? 29.184 -22.239 -28.895 1.00 69.25 77 ALA A C 1
ATOM 615 O O . ALA A 1 77 ? 29.067 -21.518 -27.908 1.00 69.25 77 ALA A O 1
ATOM 616 N N . ASP A 1 78 ? 29.818 -21.835 -30.000 1.00 66.50 78 ASP A N 1
ATOM 617 C CA . ASP A 1 78 ? 30.454 -20.515 -30.130 1.00 66.50 78 ASP A CA 1
ATOM 618 C C . ASP A 1 78 ? 29.420 -19.389 -30.133 1.00 66.50 78 ASP A C 1
ATOM 620 O O . ASP A 1 78 ? 29.580 -18.400 -29.419 1.00 66.50 78 ASP A O 1
ATOM 624 N N . LEU A 1 79 ? 28.313 -19.565 -30.865 1.00 64.25 79 LEU A N 1
ATOM 625 C CA . LEU A 1 79 ? 27.193 -18.614 -30.843 1.00 64.25 79 LEU A CA 1
ATOM 626 C C . LEU A 1 79 ? 26.557 -18.533 -29.460 1.00 64.25 79 LEU A C 1
ATOM 628 O O . LEU A 1 79 ? 26.262 -17.441 -28.982 1.00 64.25 79 LEU A O 1
ATOM 632 N N . HIS A 1 80 ? 26.368 -19.676 -28.800 1.00 60.78 80 HIS A N 1
ATOM 633 C CA . HIS A 1 80 ? 25.797 -19.720 -27.460 1.00 60.78 80 HIS A CA 1
ATOM 634 C C . HIS A 1 80 ? 26.712 -19.031 -26.431 1.00 60.78 80 HIS A C 1
ATOM 636 O O . HIS A 1 80 ? 26.239 -18.215 -25.639 1.00 60.78 80 HIS A O 1
ATOM 642 N N . ASN A 1 81 ? 28.024 -19.275 -26.477 1.00 61.06 81 ASN A N 1
ATOM 643 C CA . ASN A 1 81 ? 28.995 -18.640 -25.584 1.00 61.06 81 ASN A CA 1
ATOM 644 C C . ASN A 1 81 ? 29.135 -17.132 -25.845 1.00 61.06 81 ASN A C 1
ATOM 646 O O . ASN A 1 81 ? 29.104 -16.358 -24.892 1.00 61.06 81 ASN A O 1
ATOM 650 N N . GLN A 1 82 ? 29.190 -16.698 -27.109 1.00 58.56 82 GLN A N 1
ATOM 651 C CA . GLN A 1 82 ? 29.208 -15.270 -27.461 1.00 58.56 82 GLN A CA 1
ATOM 652 C C . GLN A 1 82 ? 27.892 -14.560 -27.113 1.00 58.56 82 GLN A C 1
ATOM 654 O O . GLN A 1 82 ? 27.915 -13.397 -26.722 1.00 58.56 82 GLN A O 1
ATOM 659 N N . SER A 1 83 ? 26.746 -15.245 -27.206 1.00 55.66 83 SER A N 1
ATOM 660 C CA . SER A 1 83 ? 25.445 -14.685 -26.807 1.00 55.66 83 SER A CA 1
ATOM 661 C C . SER A 1 83 ? 25.309 -14.508 -25.291 1.00 55.66 83 SER A C 1
ATOM 663 O O . SER A 1 83 ? 24.709 -13.534 -24.846 1.00 55.66 83 SER A O 1
ATOM 665 N N . ARG A 1 84 ? 25.920 -15.397 -24.488 1.00 50.50 84 ARG A N 1
ATOM 666 C CA . ARG A 1 84 ? 26.037 -15.238 -23.026 1.00 50.50 84 ARG A CA 1
ATOM 667 C C . ARG A 1 84 ? 26.993 -14.112 -22.626 1.00 50.50 84 ARG A C 1
ATOM 669 O O . ARG A 1 84 ? 26.842 -13.564 -21.544 1.00 50.50 84 ARG A O 1
ATOM 676 N N . GLN A 1 85 ? 27.954 -13.791 -23.490 1.00 51.03 85 GLN A N 1
ATOM 677 C CA . GLN A 1 85 ? 28.942 -12.717 -23.341 1.00 51.03 85 GLN A CA 1
ATOM 678 C C . GLN A 1 85 ? 28.553 -11.436 -24.096 1.00 51.03 85 GLN A C 1
ATOM 680 O O . GLN A 1 85 ? 29.424 -10.646 -24.470 1.00 51.03 85 GLN A O 1
ATOM 685 N N . ILE A 1 86 ? 27.264 -11.171 -24.343 1.00 60.03 86 ILE A N 1
ATOM 686 C CA . ILE A 1 86 ? 26.866 -9.770 -24.532 1.00 60.03 86 ILE A CA 1
ATOM 687 C C . ILE A 1 86 ? 26.994 -9.122 -23.150 1.00 60.03 86 ILE A C 1
ATOM 689 O O . ILE A 1 86 ? 26.048 -9.075 -22.372 1.00 60.03 86 ILE A O 1
ATOM 693 N N . GLU A 1 87 ? 28.229 -8.744 -22.830 1.00 70.25 87 GLU A N 1
ATOM 694 C CA . GLU A 1 87 ? 28.647 -8.178 -21.556 1.00 70.25 87 GLU A CA 1
ATOM 695 C C . GLU A 1 87 ? 27.839 -6.910 -21.283 1.00 70.25 87 GLU A C 1
ATOM 697 O O . GLU A 1 87 ? 27.723 -6.024 -22.137 1.00 70.25 87 GLU A O 1
ATOM 702 N N . ILE A 1 88 ? 27.277 -6.831 -20.079 1.00 82.56 88 ILE A N 1
ATOM 703 C CA . ILE A 1 88 ? 26.577 -5.652 -19.554 1.00 82.56 88 ILE A CA 1
ATOM 704 C C . ILE A 1 88 ? 27.467 -4.406 -19.703 1.00 82.56 88 ILE A C 1
ATOM 706 O O . ILE A 1 88 ? 26.981 -3.313 -19.992 1.00 82.56 88 ILE A O 1
ATOM 710 N N . GLU A 1 89 ? 28.784 -4.586 -19.621 1.00 83.75 89 GLU A N 1
ATOM 711 C CA . GLU A 1 89 ? 29.815 -3.576 -19.847 1.00 83.75 89 GLU A CA 1
ATOM 712 C C . GLU A 1 89 ? 29.690 -2.884 -21.212 1.00 83.75 89 GLU A C 1
ATOM 714 O O . GLU A 1 89 ? 29.837 -1.668 -21.296 1.00 83.75 89 GLU A O 1
ATOM 719 N N . LEU A 1 90 ? 29.337 -3.604 -22.278 1.00 86.25 90 LEU A N 1
ATOM 720 C CA . LEU A 1 90 ? 29.203 -3.030 -23.623 1.00 86.25 90 LEU A CA 1
ATOM 721 C C . LEU A 1 90 ? 27.979 -2.129 -23.740 1.00 86.25 90 LEU A C 1
ATOM 723 O O . LEU A 1 90 ? 28.014 -1.105 -24.428 1.00 86.25 90 LEU A O 1
ATOM 727 N N . PHE A 1 91 ? 26.889 -2.521 -23.079 1.00 89.62 91 PHE A N 1
ATOM 728 C CA . PHE A 1 91 ? 25.714 -1.671 -22.949 1.00 89.62 91 PHE A CA 1
ATOM 729 C C . PHE A 1 91 ? 26.042 -0.450 -22.090 1.00 89.62 91 PHE A C 1
ATOM 731 O O . PHE A 1 91 ? 25.672 0.658 -22.465 1.00 89.62 91 PHE A O 1
ATOM 738 N N . ARG A 1 92 ? 26.812 -0.611 -21.008 1.00 92.00 92 ARG A N 1
ATOM 739 C CA . ARG A 1 92 ? 27.252 0.504 -20.159 1.00 92.00 92 ARG A CA 1
ATOM 740 C C . ARG A 1 92 ? 28.101 1.511 -20.932 1.00 92.00 92 ARG A C 1
ATOM 742 O O . ARG A 1 92 ? 27.830 2.707 -20.876 1.00 92.00 92 ARG A O 1
ATOM 749 N N . GLU A 1 93 ? 29.081 1.044 -21.701 1.00 91.50 93 GLU A N 1
ATOM 750 C CA . GLU A 1 93 ? 29.867 1.889 -22.606 1.00 91.50 93 GLU A CA 1
ATOM 751 C C . GLU A 1 93 ? 28.976 2.603 -23.626 1.00 91.50 93 GLU A C 1
ATOM 753 O O . GLU A 1 93 ? 29.158 3.788 -23.896 1.00 91.50 93 GLU A O 1
ATOM 758 N N . MET A 1 94 ? 27.982 1.899 -24.174 1.00 93.81 94 MET A N 1
ATOM 759 C CA . MET A 1 94 ? 27.033 2.491 -25.109 1.00 93.81 94 MET A CA 1
ATOM 760 C C . MET A 1 94 ? 26.205 3.600 -24.479 1.00 93.81 94 MET A C 1
ATOM 762 O O . MET A 1 94 ? 26.097 4.668 -25.074 1.00 93.81 94 MET A O 1
ATOM 766 N N . PHE A 1 95 ? 25.658 3.382 -23.288 1.00 94.94 95 PHE A N 1
ATOM 767 C CA . PHE A 1 95 ? 24.897 4.406 -22.582 1.00 94.94 95 PHE A CA 1
ATOM 768 C C . PHE A 1 95 ? 25.775 5.601 -22.187 1.00 94.94 95 PHE A C 1
ATOM 770 O O . PHE A 1 95 ? 25.331 6.739 -22.315 1.00 94.94 95 PHE A O 1
ATOM 777 N N . ASN A 1 96 ? 27.040 5.378 -21.817 1.00 93.81 96 ASN A N 1
ATOM 778 C CA . ASN A 1 96 ? 27.996 6.462 -21.569 1.00 93.81 96 ASN A CA 1
ATOM 779 C C . ASN A 1 96 ? 28.224 7.327 -22.819 1.00 93.81 96 ASN A C 1
ATOM 781 O O . ASN A 1 96 ? 28.220 8.556 -22.721 1.00 93.81 96 ASN A O 1
ATOM 785 N N . ASP A 1 97 ? 28.373 6.711 -23.995 1.00 94.25 97 ASP A N 1
ATOM 786 C CA . ASP A 1 97 ? 28.495 7.452 -25.255 1.00 94.25 97 ASP A CA 1
ATOM 787 C C . ASP A 1 97 ? 27.220 8.227 -25.583 1.00 94.25 97 ASP A C 1
ATOM 789 O O . ASP A 1 97 ? 27.295 9.395 -25.957 1.00 94.25 97 ASP A O 1
ATOM 793 N N . VAL A 1 98 ? 26.051 7.595 -25.434 1.00 94.69 98 VAL A N 1
ATOM 794 C CA . VAL A 1 98 ? 24.746 8.229 -25.678 1.00 94.69 98 VAL A CA 1
ATOM 795 C C . VAL A 1 98 ? 24.580 9.459 -24.786 1.00 94.69 98 VAL A C 1
ATOM 797 O O . VAL A 1 98 ? 24.281 10.539 -25.291 1.00 94.69 98 VAL A O 1
ATOM 800 N N . ASN A 1 99 ? 24.867 9.333 -23.489 1.00 91.50 99 ASN A N 1
ATOM 801 C CA . ASN A 1 99 ? 24.786 10.442 -22.539 1.00 91.50 99 ASN A CA 1
ATOM 802 C C . ASN A 1 99 ? 25.819 11.536 -22.849 1.00 91.50 99 ASN A C 1
ATOM 804 O O . ASN A 1 99 ? 25.515 12.723 -22.757 1.00 91.50 99 ASN A O 1
ATOM 808 N N . SER A 1 100 ? 27.029 11.165 -23.276 1.00 92.88 100 SER A N 1
ATOM 809 C CA . SER A 1 100 ? 28.041 12.126 -23.733 1.00 92.88 100 SER A CA 1
ATOM 810 C C . SER A 1 100 ? 27.573 12.900 -24.971 1.00 92.88 100 SER A C 1
ATOM 812 O O . SER A 1 100 ? 27.733 14.120 -25.028 1.00 92.88 100 SER A O 1
ATOM 814 N N . ILE A 1 101 ? 26.942 12.223 -25.937 1.00 93.38 101 ILE A N 1
ATOM 815 C CA . ILE A 1 101 ? 26.379 12.841 -27.146 1.00 93.38 101 ILE A CA 1
ATOM 816 C C . ILE A 1 101 ? 25.237 13.796 -26.787 1.00 93.38 101 ILE A C 1
ATOM 818 O O . ILE A 1 101 ? 25.247 14.936 -27.255 1.00 93.38 101 ILE A O 1
ATOM 822 N N . ALA A 1 102 ? 24.289 13.362 -25.952 1.00 89.94 102 ALA A N 1
ATOM 823 C CA . ALA A 1 102 ? 23.165 14.185 -25.505 1.00 89.94 102 ALA A CA 1
ATOM 824 C C . ALA A 1 102 ? 23.655 15.460 -24.790 1.00 89.94 102 ALA A C 1
ATOM 826 O O . ALA A 1 102 ? 23.262 16.572 -25.151 1.00 89.94 102 ALA A O 1
ATOM 827 N N . ASN A 1 103 ? 24.625 15.317 -23.877 1.00 88.00 103 ASN A N 1
ATOM 828 C CA . ASN A 1 103 ? 25.247 16.436 -23.164 1.00 88.00 103 ASN A CA 1
ATOM 829 C C . ASN A 1 103 ? 25.975 17.408 -24.106 1.00 88.00 103 ASN A C 1
ATOM 831 O O . ASN A 1 103 ? 25.814 18.623 -23.997 1.00 88.00 103 ASN A O 1
ATOM 835 N N . GLN A 1 104 ? 26.762 16.897 -25.060 1.00 89.38 104 GLN A N 1
ATOM 836 C CA . GLN A 1 104 ? 27.464 17.729 -26.048 1.00 89.38 104 GLN A CA 1
ATOM 837 C C . GLN A 1 104 ? 26.501 18.507 -26.946 1.00 89.38 104 GLN A C 1
ATOM 839 O O . GLN A 1 104 ? 26.812 19.618 -27.376 1.00 89.38 104 GLN A O 1
ATOM 844 N N . ARG A 1 105 ? 25.338 17.922 -27.237 1.00 87.94 105 ARG A N 1
ATOM 845 C CA . ARG A 1 105 ? 24.296 18.538 -28.061 1.00 87.94 105 ARG A CA 1
ATOM 846 C C . ARG A 1 105 ? 23.352 19.440 -27.277 1.00 87.94 105 ARG A C 1
ATOM 848 O O . ARG A 1 105 ? 22.481 20.035 -27.903 1.00 87.94 105 ARG A O 1
ATOM 855 N N . GLN A 1 106 ? 23.569 19.584 -25.966 1.00 81.81 106 GLN A N 1
ATOM 856 C CA . GLN A 1 106 ? 22.738 20.388 -25.069 1.00 81.81 106 GLN A CA 1
ATOM 857 C C . GLN A 1 106 ? 21.256 20.044 -25.234 1.00 81.81 106 GLN A C 1
ATOM 859 O O . GLN A 1 106 ? 20.412 20.934 -25.342 1.00 81.81 106 GLN A O 1
ATOM 864 N N . GLU A 1 107 ? 20.951 18.748 -25.323 1.00 77.50 107 GLU A N 1
ATOM 865 C CA . GLU A 1 107 ? 19.568 18.298 -25.369 1.00 77.50 107 GLU A CA 1
ATOM 866 C C . GLU A 1 107 ? 18.868 18.749 -24.083 1.00 77.50 107 GLU A C 1
ATOM 868 O O . GLU A 1 107 ? 19.252 18.374 -22.977 1.00 77.50 107 GLU A O 1
ATOM 873 N N . THR A 1 108 ? 17.876 19.625 -24.228 1.00 68.12 108 THR A N 1
ATOM 874 C CA . THR A 1 108 ? 17.060 20.110 -23.117 1.00 68.12 108 THR A CA 1
ATOM 875 C C . THR A 1 108 ? 15.925 19.124 -22.885 1.00 68.12 108 THR A C 1
ATOM 877 O O . THR A 1 108 ? 14.771 19.419 -23.204 1.00 68.12 108 THR A O 1
ATOM 880 N N . ASP A 1 109 ? 16.255 17.933 -22.399 1.00 70.38 109 ASP A N 1
ATOM 881 C CA . ASP A 1 109 ? 15.237 17.039 -21.862 1.00 70.38 109 ASP A CA 1
ATOM 882 C C . ASP A 1 109 ? 14.717 17.614 -20.542 1.00 70.38 109 ASP A C 1
ATOM 884 O O . ASP A 1 109 ? 15.475 18.163 -19.737 1.00 70.38 109 ASP A O 1
ATOM 888 N N . ASP A 1 110 ? 13.406 17.511 -20.324 1.00 83.00 110 ASP A N 1
ATOM 889 C CA . ASP A 1 110 ? 12.866 17.741 -18.990 1.00 83.00 110 ASP A CA 1
ATOM 890 C C . ASP A 1 110 ? 13.365 16.647 -18.023 1.00 83.00 110 ASP A C 1
ATOM 892 O O . ASP A 1 110 ? 13.759 15.547 -18.424 1.00 83.00 110 ASP A O 1
ATOM 896 N N . GLU A 1 111 ? 13.385 16.956 -16.725 1.00 85.75 111 GLU A N 1
ATOM 897 C CA . GLU A 1 111 ? 13.922 16.053 -15.694 1.00 85.75 111 GLU A CA 1
ATOM 898 C C . GLU A 1 111 ? 13.204 14.689 -15.680 1.00 85.75 111 GLU A C 1
ATOM 900 O O . GLU A 1 111 ? 13.804 13.658 -15.355 1.00 85.75 111 GLU A O 1
ATOM 905 N N . PHE A 1 112 ? 11.930 14.658 -16.089 1.00 86.44 112 PHE A N 1
ATOM 906 C CA . PHE A 1 112 ? 11.159 13.427 -16.216 1.00 86.44 112 PHE A CA 1
ATOM 907 C C . PHE A 1 112 ? 11.664 12.553 -17.371 1.00 86.44 112 PHE A C 1
ATOM 909 O O . PHE A 1 112 ? 11.883 11.359 -17.167 1.00 86.44 112 PHE A O 1
ATOM 916 N N . ARG A 1 113 ? 11.902 13.119 -18.560 1.00 86.69 113 ARG A N 1
ATOM 917 C CA . ARG A 1 113 ? 12.471 12.406 -19.715 1.00 86.69 113 ARG A CA 1
ATOM 918 C C . ARG A 1 113 ? 13.846 11.837 -19.388 1.00 86.69 113 ARG A C 1
ATOM 920 O O . ARG A 1 113 ? 14.083 10.664 -19.662 1.00 86.69 113 ARG A O 1
ATOM 927 N N . ALA A 1 114 ? 14.702 12.606 -18.716 1.00 88.06 114 ALA A N 1
ATOM 928 C CA . ALA A 1 114 ? 16.007 12.122 -18.262 1.00 88.06 114 ALA A CA 1
ATOM 929 C C . ALA A 1 114 ? 15.887 10.930 -17.289 1.00 88.06 114 ALA A C 1
ATOM 931 O O . ALA A 1 114 ? 16.602 9.928 -17.421 1.00 88.06 114 ALA A O 1
ATOM 932 N N . SER A 1 115 ? 14.942 10.998 -16.345 1.00 90.12 115 SER A N 1
ATOM 933 C CA . SER A 1 115 ? 14.652 9.889 -15.424 1.00 90.12 115 SER A CA 1
ATOM 934 C C . SER A 1 115 ? 14.105 8.667 -16.170 1.00 90.12 115 SER A C 1
ATOM 936 O O . SER A 1 115 ? 14.539 7.543 -15.928 1.00 90.12 115 SER A O 1
ATOM 938 N N . PHE A 1 116 ? 13.213 8.865 -17.144 1.00 90.56 116 PHE A N 1
ATOM 939 C CA . PHE A 1 116 ? 12.645 7.786 -17.953 1.00 90.56 116 PHE A CA 1
ATOM 940 C C . PHE A 1 116 ? 13.698 7.084 -18.826 1.00 90.56 116 PHE A C 1
ATOM 942 O O . PHE A 1 116 ? 13.748 5.854 -18.870 1.00 90.56 116 PHE A O 1
ATOM 949 N N . SER A 1 117 ? 14.600 7.840 -19.451 1.00 92.62 117 SER A N 1
ATOM 950 C CA . SER A 1 117 ? 15.764 7.294 -20.159 1.00 92.62 117 SER A CA 1
ATOM 951 C C . SER A 1 117 ? 16.662 6.474 -19.226 1.00 92.62 117 SER A C 1
ATOM 953 O O . SER A 1 117 ? 17.143 5.404 -19.607 1.00 92.62 117 SER A O 1
ATOM 955 N N . SER A 1 118 ? 16.829 6.911 -17.974 1.00 93.88 118 SER A N 1
ATOM 956 C CA . SER A 1 118 ? 17.607 6.184 -16.961 1.00 93.88 118 SER A CA 1
ATOM 957 C C . SER A 1 118 ? 16.936 4.868 -16.550 1.00 93.88 118 SER A C 1
ATOM 959 O O . SER A 1 118 ? 17.614 3.844 -16.456 1.00 93.88 118 SER A O 1
ATOM 961 N N . ILE A 1 119 ? 15.604 4.843 -16.410 1.00 96.12 119 ILE A N 1
ATOM 962 C CA . ILE A 1 119 ? 14.821 3.608 -16.198 1.00 96.12 119 ILE A CA 1
ATOM 963 C C . ILE A 1 119 ? 15.099 2.596 -17.321 1.00 96.12 119 ILE A C 1
ATOM 965 O O . ILE A 1 119 ? 15.368 1.426 -17.044 1.00 96.12 119 ILE A O 1
ATOM 969 N N . ILE A 1 120 ? 15.073 3.034 -18.586 1.00 94.44 120 ILE A N 1
ATOM 970 C CA . ILE A 1 120 ? 15.358 2.166 -19.743 1.00 94.44 120 ILE A CA 1
ATOM 971 C C . ILE A 1 120 ? 16.790 1.617 -19.673 1.00 94.44 120 ILE A C 1
ATOM 973 O O . ILE A 1 120 ? 16.995 0.418 -19.882 1.00 94.44 120 ILE A O 1
ATOM 977 N N . CYS A 1 121 ? 17.773 2.469 -19.361 1.00 95.38 121 CYS A N 1
ATOM 978 C CA . CYS A 1 121 ? 19.169 2.053 -19.212 1.00 95.38 121 CYS A CA 1
ATOM 979 C C . CYS A 1 121 ? 19.315 0.962 -18.150 1.00 95.38 121 CYS A C 1
ATOM 981 O O . CYS A 1 121 ? 19.834 -0.113 -18.445 1.00 95.38 121 CYS A O 1
ATOM 983 N N . HIS A 1 122 ? 18.822 1.211 -16.935 1.00 96.25 122 HIS A N 1
ATOM 984 C CA . HIS A 1 122 ? 18.940 0.268 -15.826 1.00 96.25 122 HIS A CA 1
ATOM 985 C C . HIS A 1 122 ? 18.206 -1.048 -16.099 1.00 96.25 122 HIS A C 1
ATOM 987 O O . HIS A 1 122 ? 18.727 -2.108 -15.761 1.00 96.25 122 HIS A O 1
ATOM 993 N N . PHE A 1 123 ? 17.061 -1.014 -16.790 1.00 95.38 123 PHE A N 1
ATOM 994 C CA . PHE A 1 123 ? 16.376 -2.234 -17.219 1.00 95.38 123 PHE A CA 1
ATOM 995 C C . PHE A 1 123 ? 17.245 -3.086 -18.157 1.00 95.38 123 PHE A C 1
ATOM 997 O O . PHE A 1 123 ? 17.395 -4.287 -17.941 1.00 95.38 123 PHE A O 1
ATOM 1004 N N . ILE A 1 124 ? 17.860 -2.474 -19.178 1.00 92.50 124 ILE A N 1
ATOM 1005 C CA . ILE A 1 124 ? 18.733 -3.182 -20.133 1.00 92.50 124 ILE A CA 1
ATOM 1006 C C . ILE A 1 124 ? 20.001 -3.704 -19.442 1.00 92.50 124 ILE A C 1
ATOM 1008 O O . ILE A 1 124 ? 20.461 -4.805 -19.749 1.00 92.50 124 ILE A O 1
ATOM 1012 N N . LEU A 1 125 ? 20.547 -2.937 -18.494 1.00 93.25 125 LEU A N 1
ATOM 1013 C CA . LEU A 1 125 ? 21.701 -3.329 -17.680 1.00 93.25 125 LEU A CA 1
ATOM 1014 C C . LEU A 1 125 ? 21.363 -4.371 -16.602 1.00 93.25 125 LEU A C 1
ATOM 1016 O O . LEU A 1 125 ? 22.280 -4.868 -15.955 1.00 93.25 125 LEU A O 1
ATOM 1020 N N . GLN A 1 126 ? 20.082 -4.718 -16.425 1.00 93.19 126 GLN A N 1
ATOM 1021 C CA . GLN A 1 126 ? 19.585 -5.612 -15.370 1.00 93.19 126 GLN A CA 1
ATOM 1022 C C . GLN A 1 126 ? 19.873 -5.095 -13.947 1.00 93.19 126 GLN A C 1
ATOM 1024 O O . GLN A 1 126 ? 19.980 -5.862 -12.995 1.00 93.19 126 GLN A O 1
ATOM 1029 N N . GLU A 1 127 ? 19.972 -3.776 -13.796 1.00 95.50 127 GLU A N 1
ATOM 1030 C CA . GLU A 1 127 ? 20.139 -3.073 -12.523 1.00 95.50 127 GLU A CA 1
ATOM 1031 C C . GLU A 1 127 ? 18.757 -2.690 -11.969 1.00 95.50 127 GLU A C 1
ATOM 1033 O O . GLU A 1 127 ? 18.380 -1.519 -11.924 1.00 95.50 127 GLU A O 1
ATOM 1038 N N . TYR A 1 128 ? 17.951 -3.692 -11.615 1.00 96.81 128 TYR A N 1
ATOM 1039 C CA . TYR A 1 128 ? 16.526 -3.491 -11.331 1.00 96.81 128 TYR A CA 1
ATOM 1040 C C . TYR A 1 128 ? 16.252 -2.591 -10.119 1.00 96.81 128 TYR A C 1
ATOM 1042 O O . TYR A 1 128 ? 15.304 -1.816 -10.159 1.00 96.81 128 TYR A O 1
ATOM 1050 N N . GLU A 1 129 ? 17.079 -2.623 -9.074 1.00 96.62 129 GLU A N 1
ATOM 1051 C CA . GLU A 1 129 ? 16.924 -1.716 -7.924 1.00 96.62 129 GLU A CA 1
ATOM 1052 C C . GLU A 1 129 ? 17.111 -0.250 -8.338 1.00 96.62 129 GLU A C 1
ATOM 1054 O O . GLU A 1 129 ? 16.225 0.571 -8.100 1.00 96.62 129 GLU A O 1
ATOM 1059 N N . ASN A 1 130 ? 18.178 0.051 -9.089 1.00 97.00 130 ASN A N 1
ATOM 1060 C CA . ASN A 1 130 ? 18.415 1.383 -9.656 1.00 97.00 130 ASN A CA 1
ATOM 1061 C C . ASN A 1 130 ? 17.262 1.813 -10.582 1.00 97.00 130 ASN A C 1
ATOM 1063 O O . ASN A 1 130 ? 16.836 2.965 -10.570 1.00 97.00 130 ASN A O 1
ATOM 1067 N N . MET A 1 131 ? 16.713 0.888 -11.380 1.00 97.38 131 MET A N 1
ATOM 1068 C CA . MET A 1 131 ? 15.544 1.157 -12.227 1.00 97.38 131 MET A CA 1
ATOM 1069 C C . MET A 1 131 ? 14.329 1.591 -11.393 1.00 97.38 131 MET A C 1
ATOM 1071 O O . MET A 1 131 ? 13.626 2.532 -11.764 1.00 97.38 131 MET A O 1
ATOM 1075 N N . VAL A 1 132 ? 14.068 0.901 -10.282 1.00 97.69 132 VAL A N 1
ATOM 1076 C CA . VAL A 1 132 ? 12.946 1.196 -9.384 1.00 97.69 132 VAL A CA 1
ATOM 1077 C C . VAL A 1 132 ? 13.168 2.531 -8.662 1.00 97.69 132 VAL A C 1
ATOM 1079 O O . VAL A 1 132 ? 12.227 3.317 -8.566 1.00 97.69 132 VAL A O 1
ATOM 1082 N N . GLU A 1 133 ? 14.396 2.845 -8.241 1.00 97.06 133 GLU A N 1
ATOM 1083 C CA . GLU A 1 133 ? 14.758 4.163 -7.690 1.00 97.06 133 GLU A CA 1
ATOM 1084 C C . GLU A 1 133 ? 14.453 5.298 -8.670 1.00 97.06 133 GLU A C 1
ATOM 1086 O O . GLU A 1 133 ? 13.753 6.251 -8.320 1.00 97.06 133 GLU A O 1
ATOM 1091 N N . GLN A 1 134 ? 14.905 5.169 -9.922 1.00 95.69 134 GLN A N 1
ATOM 1092 C CA . GLN A 1 134 ? 14.626 6.163 -10.963 1.00 95.69 134 GLN A CA 1
ATOM 1093 C C . GLN A 1 134 ? 13.127 6.292 -11.250 1.00 95.69 134 GLN A C 1
ATOM 1095 O O . GLN A 1 134 ? 12.635 7.387 -11.512 1.00 95.69 134 GLN A O 1
ATOM 1100 N N . GLY A 1 135 ? 12.373 5.196 -11.158 1.00 95.38 135 GLY A N 1
ATOM 1101 C CA . GLY A 1 135 ? 10.919 5.226 -11.270 1.00 95.38 135 GLY A CA 1
ATOM 1102 C C . GLY A 1 135 ? 10.223 5.965 -10.132 1.00 95.38 135 GLY A C 1
ATOM 1103 O O . GLY A 1 135 ? 9.292 6.727 -10.389 1.00 95.38 135 GLY A O 1
ATOM 1104 N N . SER A 1 136 ? 10.692 5.789 -8.895 1.00 95.19 136 SER A N 1
ATOM 1105 C CA . SER A 1 136 ? 10.194 6.545 -7.742 1.00 95.19 136 SER A CA 1
ATOM 1106 C C . SER A 1 136 ? 10.439 8.046 -7.922 1.00 95.19 136 SER A C 1
ATOM 1108 O O . SER A 1 136 ? 9.515 8.839 -7.759 1.00 95.19 136 SER A O 1
ATOM 1110 N N . LEU A 1 137 ? 11.648 8.433 -8.346 1.00 93.38 137 LEU A N 1
ATOM 1111 C CA . LEU A 1 137 ? 11.981 9.826 -8.663 1.00 93.38 137 LEU A CA 1
ATOM 1112 C C . LEU A 1 137 ? 11.110 10.371 -9.804 1.00 93.38 137 LEU A C 1
ATOM 1114 O O . LEU A 1 137 ? 10.553 11.463 -9.701 1.00 93.38 137 LEU A O 1
ATOM 1118 N N . ALA A 1 138 ? 10.917 9.590 -10.869 1.00 92.75 138 ALA A N 1
ATOM 1119 C CA . ALA A 1 138 ? 10.095 9.991 -12.006 1.00 92.75 138 ALA A CA 1
ATOM 1120 C C . ALA A 1 138 ? 8.647 10.322 -11.597 1.00 92.75 138 ALA A C 1
ATOM 1122 O O . ALA A 1 138 ? 8.079 11.276 -12.123 1.00 92.75 138 ALA A O 1
ATOM 1123 N N . ILE A 1 139 ? 8.051 9.602 -10.636 1.00 92.06 139 ILE A N 1
ATOM 1124 C CA . ILE A 1 139 ? 6.699 9.906 -10.119 1.00 92.06 139 ILE A CA 1
ATOM 1125 C C . ILE A 1 139 ? 6.630 11.304 -9.483 1.00 92.06 139 ILE A C 1
ATOM 1127 O O . ILE A 1 139 ? 5.621 12.008 -9.633 1.00 92.06 139 ILE A O 1
ATOM 1131 N N . GLU A 1 140 ? 7.672 11.713 -8.760 1.00 89.25 140 GLU A N 1
ATOM 1132 C CA . GLU A 1 140 ? 7.742 13.023 -8.104 1.00 89.25 140 GLU A CA 1
ATOM 1133 C C . GLU A 1 140 ? 7.923 14.158 -9.117 1.00 89.25 140 GLU A C 1
ATOM 1135 O O . GLU A 1 140 ? 7.306 15.215 -8.974 1.00 89.25 140 GLU A O 1
ATOM 1140 N N . LEU A 1 141 ? 8.688 13.906 -10.181 1.00 89.50 141 LEU A N 1
ATOM 1141 C CA . LEU A 1 141 ? 8.995 14.881 -11.230 1.00 89.50 141 LEU A CA 1
ATOM 1142 C C . LEU A 1 141 ? 7.811 15.180 -12.164 1.00 89.50 141 LEU A C 1
ATOM 1144 O O . LEU A 1 141 ? 7.757 16.256 -12.767 1.00 89.50 141 LEU A O 1
ATOM 1148 N N . ILE A 1 142 ? 6.820 14.283 -12.263 1.00 85.00 142 ILE A N 1
ATOM 1149 C CA . ILE A 1 142 ? 5.583 14.554 -13.013 1.00 85.00 142 ILE A CA 1
ATOM 1150 C C . ILE A 1 142 ? 4.729 15.558 -12.223 1.00 85.00 142 ILE A C 1
ATOM 1152 O O . ILE A 1 142 ? 3.903 15.192 -11.384 1.00 85.00 142 ILE A O 1
ATOM 1156 N N . SER A 1 143 ? 4.936 16.846 -12.492 1.00 70.25 143 SER A N 1
ATOM 1157 C CA . SER A 1 143 ? 4.321 17.951 -11.742 1.00 70.25 143 SER A CA 1
ATOM 1158 C C . SER A 1 143 ? 3.163 18.644 -12.470 1.00 70.25 143 SER A C 1
ATOM 1160 O O . SER A 1 143 ? 2.299 19.228 -11.819 1.00 70.25 143 SER A O 1
ATOM 1162 N N . ALA A 1 144 ? 3.104 18.569 -13.804 1.00 66.62 144 ALA A N 1
ATOM 1163 C CA . ALA A 1 144 ? 2.183 19.385 -14.602 1.00 66.62 144 ALA A CA 1
ATOM 1164 C C . ALA A 1 144 ? 0.851 18.705 -14.967 1.00 66.62 144 ALA A C 1
ATOM 1166 O O . ALA A 1 144 ? -0.170 19.386 -15.057 1.00 66.62 144 ALA A O 1
ATOM 1167 N N . ASP A 1 145 ? 0.833 17.385 -15.175 1.00 80.31 145 ASP A N 1
ATOM 1168 C CA . ASP A 1 145 ? -0.354 16.671 -15.659 1.00 80.31 145 ASP A CA 1
ATOM 1169 C C . ASP A 1 145 ? -0.709 15.488 -14.748 1.00 80.31 145 ASP A C 1
ATOM 1171 O O . ASP A 1 145 ? -0.033 14.455 -14.717 1.00 80.31 145 ASP A O 1
ATOM 1175 N N . VAL A 1 146 ? -1.815 15.643 -14.014 1.00 85.69 146 VAL A N 1
ATOM 1176 C CA . VAL A 1 146 ? -2.351 14.622 -13.101 1.00 85.69 146 VAL A CA 1
ATOM 1177 C C . VAL A 1 146 ? -2.698 13.333 -13.849 1.00 85.69 146 VAL A C 1
ATOM 1179 O O . VAL A 1 146 ? -2.508 12.247 -13.310 1.00 85.69 146 VAL A O 1
ATOM 1182 N N . THR A 1 147 ? -3.170 13.425 -15.094 1.00 89.19 147 THR A N 1
ATOM 1183 C CA . THR A 1 147 ? -3.538 12.244 -15.882 1.00 89.19 147 THR A CA 1
ATOM 1184 C C . THR A 1 147 ? -2.307 11.448 -16.295 1.00 89.19 147 THR A C 1
ATOM 1186 O O . THR A 1 147 ? -2.305 10.224 -16.162 1.00 89.19 147 THR A O 1
ATOM 1189 N N . VAL A 1 148 ? -1.233 12.126 -16.712 1.00 89.69 148 VAL A N 1
ATOM 1190 C CA . VAL A 1 148 ? 0.048 11.482 -17.038 1.00 89.69 148 VAL A CA 1
ATOM 1191 C C . VAL A 1 148 ? 0.640 10.833 -15.793 1.00 89.69 148 VAL A C 1
ATOM 1193 O O . VAL A 1 148 ? 1.050 9.674 -15.856 1.00 89.69 148 VAL A O 1
ATOM 1196 N N . LYS A 1 149 ? 0.610 11.528 -14.647 1.00 91.50 149 LYS A N 1
ATOM 1197 C CA . LYS A 1 149 ? 1.080 10.979 -13.369 1.00 91.50 149 LYS A CA 1
ATOM 1198 C C . LYS A 1 149 ? 0.332 9.705 -12.996 1.00 91.50 149 LYS A C 1
ATOM 1200 O O . LYS A 1 149 ? 0.963 8.703 -12.671 1.00 91.50 149 LYS A O 1
ATOM 1205 N N . ASP A 1 150 ? -0.994 9.717 -13.095 1.00 94.19 150 ASP A N 1
ATOM 1206 C CA . ASP A 1 150 ? -1.835 8.572 -12.743 1.00 94.19 150 ASP A CA 1
ATOM 1207 C C . ASP A 1 150 ? -1.586 7.370 -13.669 1.00 94.19 150 ASP A C 1
ATOM 1209 O O . ASP A 1 150 ? -1.482 6.234 -13.196 1.00 94.19 150 ASP A O 1
ATOM 1213 N N . GLN A 1 151 ? -1.439 7.603 -14.981 1.00 94.06 151 GLN A N 1
ATOM 1214 C CA . GLN A 1 151 ? -1.110 6.537 -15.935 1.00 94.06 151 GLN A CA 1
ATOM 1215 C C . GLN A 1 151 ? 0.298 5.984 -15.714 1.00 94.06 151 GLN A C 1
ATOM 1217 O O . GLN A 1 151 ? 0.483 4.768 -15.778 1.00 94.06 151 GLN A O 1
ATOM 1222 N N . PHE A 1 152 ? 1.274 6.843 -15.415 1.00 94.62 152 PHE A N 1
ATOM 1223 C CA . PHE A 1 152 ? 2.635 6.412 -15.114 1.00 94.62 152 PHE A CA 1
ATOM 1224 C C . PHE A 1 152 ? 2.695 5.600 -13.818 1.00 94.62 152 PHE A C 1
ATOM 1226 O O . PHE A 1 152 ? 3.243 4.503 -13.830 1.00 94.62 152 PHE A O 1
ATOM 1233 N N . CYS A 1 153 ? 2.054 6.063 -12.736 1.00 95.62 153 CYS A N 1
ATOM 1234 C CA . CYS A 1 153 ? 1.956 5.313 -11.478 1.00 95.62 153 CYS A CA 1
ATOM 1235 C C . CYS A 1 153 ? 1.332 3.935 -11.710 1.00 95.62 153 CYS A C 1
ATOM 1237 O O . CYS A 1 153 ? 1.855 2.931 -11.231 1.00 95.62 153 CYS A O 1
ATOM 1239 N N . ARG A 1 154 ? 0.250 3.867 -12.500 1.00 96.25 154 ARG A N 1
ATOM 1240 C CA . ARG A 1 154 ? -0.372 2.596 -12.879 1.00 96.25 154 ARG A CA 1
ATOM 1241 C C . ARG A 1 154 ? 0.607 1.698 -13.625 1.00 96.25 154 ARG A C 1
ATOM 1243 O O . ARG A 1 154 ? 0.813 0.564 -13.204 1.00 96.25 154 ARG A O 1
ATOM 1250 N N . PHE A 1 155 ? 1.176 2.179 -14.728 1.00 97.19 155 PHE A N 1
ATOM 1251 C CA . PHE A 1 155 ? 2.106 1.411 -15.554 1.00 97.19 155 PHE A CA 1
ATOM 1252 C C . PHE A 1 155 ? 3.283 0.898 -14.723 1.00 97.19 155 PHE A C 1
ATOM 1254 O O . PHE A 1 155 ? 3.543 -0.305 -14.694 1.00 97.19 155 PHE A O 1
ATOM 1261 N N . PHE A 1 156 ? 3.949 1.797 -14.003 1.00 97.44 156 PHE A N 1
ATOM 1262 C CA . PHE A 1 156 ? 5.179 1.479 -13.303 1.00 97.44 156 PHE A CA 1
ATOM 1263 C C . PHE A 1 156 ? 4.938 0.591 -12.081 1.00 97.44 156 PHE A C 1
ATOM 1265 O O . PHE A 1 156 ? 5.706 -0.341 -11.867 1.00 97.44 156 PHE A O 1
ATOM 1272 N N . CYS A 1 157 ? 3.823 0.764 -11.358 1.00 98.19 157 CYS A N 1
ATOM 1273 C CA . CYS A 1 157 ? 3.423 -0.170 -10.30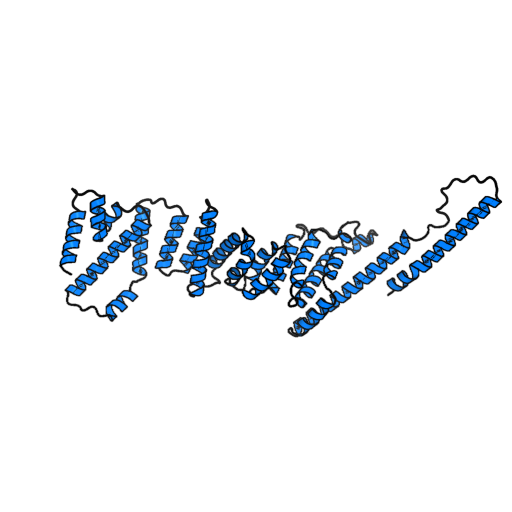2 1.00 98.19 157 CYS A CA 1
ATOM 1274 C C . CYS A 1 157 ? 3.308 -1.608 -10.839 1.00 98.19 157 CYS A C 1
ATOM 1276 O O . CYS A 1 157 ? 3.862 -2.535 -10.255 1.00 98.19 157 CYS A O 1
ATOM 1278 N N . HIS A 1 158 ? 2.675 -1.810 -11.998 1.00 98.12 158 HIS A N 1
ATOM 1279 C CA . HIS A 1 158 ? 2.550 -3.152 -12.582 1.00 98.12 158 HIS A CA 1
ATOM 1280 C C . HIS A 1 158 ? 3.899 -3.714 -13.059 1.00 98.12 158 HIS A C 1
ATOM 1282 O O . HIS A 1 158 ? 4.136 -4.918 -12.937 1.00 98.12 158 HIS A O 1
ATOM 1288 N N . VAL A 1 159 ? 4.800 -2.861 -13.561 1.00 97.94 159 VAL A N 1
ATOM 1289 C CA . VAL A 1 159 ? 6.175 -3.260 -13.898 1.00 97.94 159 VAL A CA 1
ATOM 1290 C C . VAL A 1 159 ? 6.904 -3.755 -12.650 1.00 97.94 159 VAL A C 1
ATOM 1292 O O . VAL A 1 159 ? 7.390 -4.883 -12.653 1.00 97.94 159 VAL A O 1
ATOM 1295 N N . VAL A 1 160 ? 6.930 -2.977 -11.564 1.00 98.06 160 VAL A N 1
ATOM 1296 C CA . VAL A 1 160 ? 7.667 -3.367 -10.349 1.00 98.06 160 VAL A CA 1
ATOM 1297 C C . VAL A 1 160 ? 7.046 -4.572 -9.642 1.00 98.06 160 VAL A C 1
ATOM 1299 O O . VAL A 1 160 ? 7.775 -5.412 -9.128 1.00 98.06 160 VAL A O 1
ATOM 1302 N N . LEU A 1 161 ? 5.722 -4.747 -9.702 1.00 97.94 161 LEU A N 1
ATOM 1303 C CA . LEU A 1 161 ? 5.071 -5.980 -9.246 1.00 97.94 161 LEU A CA 1
ATOM 1304 C C . LEU A 1 161 ? 5.499 -7.201 -10.063 1.00 97.94 161 LEU A C 1
ATOM 1306 O O . LEU A 1 161 ? 5.693 -8.281 -9.509 1.00 97.94 161 LEU A O 1
ATOM 1310 N N . THR A 1 162 ? 5.678 -7.037 -11.374 1.00 97.81 162 THR A N 1
ATOM 1311 C CA . THR A 1 162 ? 6.199 -8.109 -12.231 1.00 97.81 162 THR A CA 1
ATOM 1312 C C . THR A 1 162 ? 7.648 -8.433 -11.862 1.00 97.81 162 THR A C 1
ATOM 1314 O O . THR A 1 162 ? 7.997 -9.605 -11.742 1.00 97.81 162 THR A O 1
ATOM 1317 N N . LEU A 1 163 ? 8.485 -7.419 -11.613 1.00 97.19 163 LEU A N 1
ATOM 1318 C CA . LEU A 1 163 ? 9.864 -7.615 -11.144 1.00 97.19 163 LEU A CA 1
ATOM 1319 C C . LEU A 1 163 ? 9.906 -8.352 -9.797 1.00 97.19 163 LEU A C 1
ATOM 1321 O O . LEU A 1 163 ? 10.704 -9.276 -9.637 1.00 97.19 163 LEU A O 1
ATOM 1325 N N . LEU A 1 164 ? 9.010 -8.006 -8.867 1.00 97.00 164 LEU A N 1
ATOM 1326 C CA . LEU A 1 164 ? 8.866 -8.694 -7.584 1.00 97.00 164 LEU A CA 1
ATOM 1327 C C . LEU A 1 164 ? 8.486 -10.172 -7.778 1.00 97.00 164 LEU A C 1
ATOM 1329 O O . LEU A 1 164 ? 9.116 -11.056 -7.202 1.00 97.00 164 LEU A O 1
ATOM 1333 N N . GLN A 1 165 ? 7.502 -10.470 -8.635 1.00 96.44 165 GLN A N 1
ATOM 1334 C CA . GLN A 1 165 ? 7.089 -11.849 -8.943 1.00 96.44 165 GLN A CA 1
ATOM 1335 C C . GLN A 1 165 ? 8.214 -12.676 -9.578 1.00 96.44 165 GLN A C 1
ATOM 1337 O O . GLN A 1 165 ? 8.352 -13.868 -9.294 1.00 96.44 165 GLN A O 1
ATOM 1342 N N . LEU A 1 166 ? 9.035 -12.041 -10.415 1.00 97.00 166 LEU A N 1
ATOM 1343 C CA . LEU A 1 166 ? 10.221 -12.643 -11.023 1.00 97.00 166 LEU A CA 1
ATOM 1344 C C . LEU A 1 166 ? 11.414 -12.742 -10.057 1.00 97.00 166 LEU A C 1
ATOM 1346 O O . LEU A 1 166 ? 12.443 -13.295 -10.442 1.00 97.00 166 LEU A O 1
ATOM 1350 N N . LYS A 1 167 ? 11.276 -12.258 -8.813 1.00 96.50 167 LYS A N 1
ATOM 1351 C CA . LYS A 1 167 ? 12.328 -12.212 -7.782 1.00 96.50 167 LYS A CA 1
ATOM 1352 C C . LYS A 1 167 ? 13.561 -11.413 -8.214 1.00 96.50 167 LYS A C 1
ATOM 1354 O O . LYS A 1 167 ? 14.687 -11.777 -7.888 1.00 96.50 167 LYS A O 1
ATOM 1359 N N . LEU A 1 168 ? 13.336 -10.352 -8.987 1.00 95.94 168 LEU A N 1
ATOM 1360 C CA . LEU A 1 168 ? 14.376 -9.427 -9.444 1.00 95.94 168 LEU A CA 1
ATOM 1361 C C . LEU A 1 168 ? 14.579 -8.249 -8.484 1.00 95.94 168 LEU A C 1
ATOM 1363 O O . LEU A 1 168 ? 15.601 -7.578 -8.567 1.00 95.94 168 LEU A O 1
ATOM 1367 N N . ILE A 1 169 ? 13.608 -8.010 -7.599 1.00 96.44 169 ILE A N 1
ATOM 1368 C CA . ILE A 1 169 ? 13.646 -7.031 -6.507 1.00 96.44 169 ILE A CA 1
ATOM 1369 C C . ILE A 1 169 ? 12.966 -7.627 -5.269 1.00 96.44 169 ILE A C 1
ATOM 1371 O O . ILE A 1 169 ? 12.207 -8.595 -5.382 1.00 96.44 169 ILE A O 1
ATOM 1375 N N . GLU A 1 170 ? 13.199 -7.023 -4.108 1.00 94.00 170 GLU A N 1
ATOM 1376 C CA . GLU A 1 170 ? 12.591 -7.413 -2.833 1.00 94.00 170 GLU A CA 1
ATOM 1377 C C . GLU A 1 170 ? 11.448 -6.468 -2.431 1.00 94.00 170 GLU A C 1
ATOM 1379 O O . GLU A 1 170 ? 11.416 -5.296 -2.805 1.00 94.00 170 GLU A O 1
ATOM 1384 N N . ASN A 1 171 ? 10.492 -6.967 -1.644 1.00 90.06 171 ASN A N 1
ATOM 1385 C CA . ASN A 1 171 ? 9.350 -6.176 -1.167 1.00 90.06 171 ASN A CA 1
ATOM 1386 C C . ASN A 1 171 ? 9.683 -5.258 0.022 1.00 90.06 171 ASN A C 1
ATOM 1388 O O . ASN A 1 171 ? 8.880 -4.386 0.353 1.00 90.06 171 ASN A O 1
ATOM 1392 N N . GLU A 1 172 ? 10.835 -5.449 0.670 1.00 92.12 172 GLU A N 1
ATOM 1393 C CA . GLU A 1 172 ? 11.361 -4.543 1.701 1.00 92.12 172 GLU A CA 1
ATOM 1394 C C . GLU A 1 172 ? 12.034 -3.303 1.098 1.00 92.12 172 GLU A C 1
ATOM 1396 O O . GLU A 1 172 ? 12.357 -2.360 1.820 1.00 92.12 172 GLU A O 1
ATOM 1401 N N . PHE A 1 173 ? 12.216 -3.276 -0.225 1.00 93.12 173 PHE A N 1
ATOM 1402 C CA . PHE A 1 173 ? 12.857 -2.168 -0.907 1.00 93.12 173 PHE A CA 1
ATOM 1403 C C . PHE A 1 173 ? 11.992 -0.903 -0.849 1.00 93.12 173 PHE A C 1
ATOM 1405 O O . PHE A 1 173 ? 10.865 -0.852 -1.344 1.00 93.12 173 PHE A O 1
ATOM 1412 N N . GLU A 1 174 ? 12.532 0.150 -0.247 1.00 94.00 174 GLU A N 1
ATOM 1413 C CA . GLU A 1 174 ? 11.785 1.372 0.049 1.00 94.00 174 GLU A CA 1
ATOM 1414 C C . GLU A 1 174 ? 11.216 2.071 -1.211 1.00 94.00 174 GLU A C 1
ATOM 1416 O O . GLU A 1 174 ? 10.023 2.389 -1.221 1.00 94.00 174 GLU A O 1
ATOM 1421 N N . PRO A 1 175 ? 11.967 2.229 -2.321 1.00 95.75 175 PRO A N 1
ATOM 1422 C CA . PRO A 1 175 ? 11.416 2.751 -3.575 1.00 95.75 175 PRO A CA 1
ATOM 1423 C C . PRO A 1 175 ? 10.238 1.936 -4.128 1.00 95.75 175 PRO A C 1
ATOM 1425 O O . PRO A 1 175 ? 9.286 2.510 -4.661 1.00 95.75 175 PRO A O 1
ATOM 1428 N N . PHE A 1 176 ? 10.248 0.606 -3.963 1.00 96.44 176 PHE A N 1
ATOM 1429 C CA . PHE A 1 176 ? 9.117 -0.242 -4.351 1.00 96.44 176 PHE A CA 1
ATOM 1430 C C . PHE A 1 176 ? 7.860 0.110 -3.543 1.00 96.44 176 PHE A C 1
ATOM 1432 O O . PHE A 1 176 ? 6.792 0.315 -4.130 1.00 96.44 176 PHE A O 1
ATOM 1439 N N . ARG A 1 177 ? 7.992 0.259 -2.216 1.00 95.00 177 ARG A N 1
ATOM 1440 C CA . ARG A 1 177 ? 6.894 0.693 -1.336 1.00 95.00 177 ARG A CA 1
ATOM 1441 C C . ARG A 1 177 ? 6.329 2.042 -1.780 1.00 95.00 177 ARG A C 1
ATOM 1443 O O . ARG A 1 177 ? 5.115 2.165 -1.930 1.00 95.00 177 ARG A O 1
ATOM 1450 N N . ILE A 1 178 ? 7.195 3.022 -2.042 1.00 95.06 178 ILE A N 1
ATOM 1451 C CA . ILE A 1 178 ? 6.795 4.374 -2.461 1.00 95.06 178 ILE A CA 1
ATOM 1452 C C . ILE A 1 178 ? 5.962 4.332 -3.750 1.00 95.06 178 ILE A C 1
ATOM 1454 O O . ILE A 1 178 ? 4.921 4.987 -3.831 1.00 95.06 178 ILE A O 1
ATOM 1458 N N . ILE A 1 179 ? 6.369 3.547 -4.750 1.00 97.00 179 ILE A N 1
ATOM 1459 C CA . ILE A 1 179 ? 5.633 3.415 -6.019 1.00 97.00 179 ILE A CA 1
ATOM 1460 C C . ILE A 1 179 ? 4.240 2.814 -5.795 1.00 97.00 179 ILE A C 1
ATOM 1462 O O . ILE A 1 179 ? 3.253 3.301 -6.357 1.00 97.00 179 ILE A O 1
ATOM 1466 N N . VAL A 1 180 ? 4.144 1.767 -4.972 1.00 97.19 180 VAL A N 1
ATOM 1467 C CA . VAL A 1 180 ? 2.862 1.130 -4.645 1.00 97.19 180 VAL A CA 1
ATOM 1468 C C . VAL A 1 180 ? 1.955 2.098 -3.880 1.00 97.19 180 VAL A C 1
ATOM 1470 O O . VAL A 1 180 ? 0.780 2.206 -4.221 1.00 97.19 180 VAL A O 1
ATOM 1473 N N . GLU A 1 181 ? 2.479 2.856 -2.914 1.00 95.81 181 GLU A N 1
ATOM 1474 C CA . GLU A 1 181 ? 1.711 3.862 -2.164 1.00 95.81 181 GLU A CA 1
ATOM 1475 C C . GLU A 1 181 ? 1.182 4.988 -3.052 1.00 95.81 181 GLU A C 1
ATOM 1477 O O . GLU A 1 181 ? 0.014 5.368 -2.938 1.00 95.81 181 GLU A O 1
ATOM 1482 N N . HIS A 1 182 ? 1.992 5.477 -3.992 1.00 95.81 182 HIS A N 1
ATOM 1483 C CA . HIS A 1 182 ? 1.529 6.447 -4.981 1.00 95.81 182 HIS A CA 1
ATOM 1484 C C . HIS A 1 182 ? 0.391 5.879 -5.825 1.00 95.81 182 HIS A C 1
ATOM 1486 O O . HIS A 1 182 ? -0.609 6.561 -6.048 1.00 95.81 182 HIS A O 1
ATOM 1492 N N . TYR A 1 183 ? 0.497 4.625 -6.267 1.00 97.31 183 TYR A N 1
ATOM 1493 C CA . TYR A 1 183 ? -0.578 4.010 -7.033 1.00 97.31 183 TYR A CA 1
ATOM 1494 C C . TYR A 1 183 ? -1.839 3.754 -6.193 1.00 97.31 183 TYR A C 1
ATOM 1496 O O . TYR A 1 183 ? -2.945 3.989 -6.680 1.00 97.31 183 TYR A O 1
ATOM 1504 N N . LEU A 1 184 ? -1.705 3.371 -4.921 1.00 96.94 184 LEU A N 1
ATOM 1505 C CA . LEU A 1 184 ? -2.828 3.283 -3.983 1.00 96.94 184 LEU A CA 1
ATOM 1506 C C . LEU A 1 184 ? -3.533 4.637 -3.831 1.00 96.94 184 LEU A C 1
ATOM 1508 O O . LEU A 1 184 ? -4.757 4.697 -3.925 1.00 96.94 184 LEU A O 1
ATOM 1512 N N . ALA A 1 185 ? -2.782 5.736 -3.717 1.00 94.56 185 ALA A N 1
ATOM 1513 C CA . ALA A 1 185 ? -3.355 7.080 -3.695 1.00 94.56 185 ALA A CA 1
ATOM 1514 C C . ALA A 1 185 ? -4.120 7.416 -4.992 1.00 94.56 185 ALA A C 1
ATOM 1516 O O . ALA A 1 185 ? -5.164 8.068 -4.940 1.00 94.56 185 ALA A O 1
ATOM 1517 N N . VAL A 1 186 ? -3.655 6.939 -6.156 1.00 95.00 186 VAL A N 1
ATOM 1518 C CA . VAL A 1 186 ? -4.394 7.052 -7.428 1.00 95.00 186 VAL A CA 1
ATOM 1519 C C . VAL A 1 186 ? -5.694 6.246 -7.390 1.00 95.00 186 VAL A C 1
ATOM 1521 O O . VAL A 1 186 ? -6.736 6.759 -7.800 1.00 95.00 186 VAL A O 1
ATOM 1524 N N . LEU A 1 187 ? -5.670 5.011 -6.881 1.00 95.94 187 LEU A N 1
ATOM 1525 C CA . LEU A 1 187 ? -6.867 4.171 -6.758 1.00 95.94 187 LEU A CA 1
ATOM 1526 C C . LEU A 1 187 ? -7.904 4.788 -5.812 1.00 95.94 187 LEU A C 1
ATOM 1528 O O . LEU A 1 187 ? -9.095 4.771 -6.126 1.00 95.94 187 LEU A O 1
ATOM 1532 N N . SER A 1 188 ? -7.463 5.403 -4.713 1.00 94.00 188 SER A N 1
ATOM 1533 C CA . SER A 1 188 ? -8.336 6.065 -3.735 1.00 94.00 188 SER A CA 1
ATOM 1534 C C . SER A 1 188 ? -9.104 7.267 -4.294 1.00 94.00 188 SER A C 1
ATOM 1536 O O . SER A 1 188 ? -10.123 7.651 -3.728 1.00 94.00 188 SER A O 1
ATOM 1538 N N . LYS A 1 189 ? -8.712 7.818 -5.454 1.00 92.94 189 LYS A N 1
ATOM 1539 C CA . LYS A 1 189 ? -9.486 8.868 -6.146 1.00 92.94 189 LYS A CA 1
ATOM 1540 C C . LYS A 1 189 ? -10.854 8.383 -6.636 1.00 92.94 189 LYS A C 1
ATOM 1542 O O . LYS A 1 189 ? -11.745 9.198 -6.867 1.00 92.94 189 LYS A O 1
ATOM 1547 N N . ASN A 1 190 ? -11.031 7.076 -6.843 1.00 91.62 190 ASN A N 1
ATOM 1548 C CA . ASN A 1 190 ? -12.274 6.497 -7.343 1.00 91.62 190 ASN A CA 1
ATOM 1549 C C . ASN A 1 190 ? -12.712 5.319 -6.468 1.00 91.62 190 ASN A C 1
ATOM 1551 O O . ASN A 1 190 ? -12.144 4.231 -6.538 1.00 91.62 190 ASN A O 1
ATOM 1555 N N . ARG A 1 191 ? -13.806 5.513 -5.723 1.00 90.31 191 ARG A N 1
ATOM 1556 C CA . ARG A 1 191 ? -14.375 4.527 -4.786 1.00 90.31 191 ARG A CA 1
ATOM 1557 C C . ARG A 1 191 ? -14.634 3.149 -5.409 1.00 90.31 191 ARG A C 1
ATOM 1559 O O . ARG A 1 191 ? -14.544 2.143 -4.717 1.00 90.31 191 ARG A O 1
ATOM 1566 N N . ARG A 1 192 ? -14.856 3.061 -6.730 1.00 91.56 192 ARG A N 1
ATOM 1567 C CA . ARG A 1 192 ? -15.000 1.773 -7.447 1.00 91.56 192 ARG A CA 1
ATOM 1568 C C . ARG A 1 192 ? -13.764 0.874 -7.358 1.00 91.56 192 ARG A C 1
ATOM 1570 O O . ARG A 1 192 ? -13.866 -0.317 -7.630 1.00 91.56 192 ARG A O 1
ATOM 1577 N N . HIS A 1 193 ? -12.604 1.432 -7.027 1.00 94.19 193 HIS A N 1
ATOM 1578 C CA . HIS A 1 193 ? -11.355 0.694 -6.881 1.00 94.19 193 HIS A CA 1
ATOM 1579 C C . HIS A 1 193 ? -11.042 0.301 -5.436 1.00 94.19 193 HIS A C 1
ATOM 1581 O O . HIS A 1 193 ? -10.014 -0.332 -5.220 1.00 94.19 193 HIS A O 1
ATOM 1587 N N . LEU A 1 194 ? -11.910 0.617 -4.465 1.00 94.44 194 LEU A N 1
ATOM 1588 C CA . LEU A 1 194 ? -11.709 0.300 -3.047 1.00 94.44 194 LEU A CA 1
ATOM 1589 C C . LEU A 1 194 ? -11.320 -1.171 -2.829 1.00 94.44 194 LEU A C 1
ATOM 1591 O O . LEU A 1 194 ? -10.286 -1.457 -2.233 1.00 94.44 194 LEU A O 1
ATOM 1595 N N . LEU A 1 195 ? -12.080 -2.103 -3.409 1.00 95.31 195 LEU A N 1
ATOM 1596 C CA . LEU A 1 195 ? -11.847 -3.545 -3.248 1.00 95.31 195 LEU A CA 1
ATOM 1597 C C . LEU A 1 195 ? -10.651 -4.085 -4.054 1.00 95.31 195 LEU A C 1
ATOM 1599 O O . LEU A 1 195 ? -10.276 -5.241 -3.893 1.00 95.31 195 LEU A O 1
ATOM 1603 N N . LEU A 1 196 ? -10.028 -3.266 -4.912 1.00 95.75 196 LEU A N 1
ATOM 1604 C CA . LEU A 1 196 ? -8.780 -3.627 -5.594 1.00 95.75 196 LEU A CA 1
ATOM 1605 C C . LEU A 1 196 ? -7.549 -3.309 -4.741 1.00 95.75 196 LEU A C 1
ATOM 1607 O O . LEU A 1 196 ? -6.507 -3.924 -4.939 1.00 95.75 196 LEU A O 1
ATOM 1611 N N . GLN A 1 197 ? -7.647 -2.355 -3.811 1.00 97.12 197 GLN A N 1
ATOM 1612 C CA . GLN A 1 197 ? -6.506 -1.887 -3.020 1.00 97.12 197 GLN A CA 1
ATOM 1613 C C . GLN A 1 197 ? -5.843 -2.992 -2.176 1.00 97.12 197 GLN A C 1
ATOM 1615 O O . GLN A 1 197 ? -4.611 -3.057 -2.197 1.00 97.12 197 GLN A O 1
ATOM 1620 N N . PRO A 1 198 ? -6.589 -3.915 -1.522 1.00 97.56 198 PRO A N 1
ATOM 1621 C CA . PRO A 1 198 ? -5.989 -5.004 -0.749 1.00 97.56 198 PRO A CA 1
ATOM 1622 C C . PRO A 1 198 ? -4.997 -5.852 -1.543 1.00 97.56 198 PRO A C 1
ATOM 1624 O O . PRO A 1 198 ? -3.944 -6.201 -1.020 1.00 97.56 198 PRO A O 1
ATOM 1627 N N . PHE A 1 199 ? -5.267 -6.112 -2.829 1.00 96.62 199 PHE A N 1
ATOM 1628 C CA . PHE A 1 199 ? -4.357 -6.875 -3.689 1.00 96.62 199 PHE A CA 1
ATOM 1629 C C . PHE A 1 199 ? -2.958 -6.249 -3.757 1.00 96.62 199 PHE A C 1
ATOM 1631 O O . PHE A 1 199 ? -1.966 -6.970 -3.659 1.00 96.62 199 PHE A O 1
ATOM 1638 N N . TYR A 1 200 ? -2.882 -4.922 -3.908 1.00 97.69 200 TYR A N 1
ATOM 1639 C CA . TYR A 1 200 ? -1.618 -4.187 -4.008 1.00 97.69 200 TYR A CA 1
ATOM 1640 C C . TYR A 1 200 ? -0.916 -4.087 -2.654 1.00 97.69 200 TYR A C 1
ATOM 1642 O O . TYR A 1 200 ? 0.289 -4.305 -2.572 1.00 97.69 200 TYR A O 1
ATOM 1650 N N . ILE A 1 201 ? -1.671 -3.831 -1.582 1.00 97.25 201 ILE A N 1
ATOM 1651 C CA . ILE A 1 201 ? -1.137 -3.788 -0.212 1.00 97.25 201 ILE A CA 1
ATOM 1652 C C . ILE A 1 201 ? -0.561 -5.151 0.182 1.00 97.25 201 ILE A C 1
ATOM 1654 O O . ILE A 1 201 ? 0.499 -5.221 0.799 1.00 97.25 201 ILE A O 1
ATOM 1658 N N . GLY A 1 202 ? -1.204 -6.243 -0.237 1.00 96.25 202 GLY A N 1
ATOM 1659 C CA . GLY A 1 202 ? -0.737 -7.608 -0.003 1.00 96.25 202 GLY A CA 1
ATOM 1660 C C . GLY A 1 202 ? 0.670 -7.894 -0.543 1.00 96.25 202 GLY A C 1
ATOM 1661 O O . GLY A 1 202 ? 1.320 -8.810 -0.040 1.00 96.25 202 GLY A O 1
ATOM 1662 N N . GLN A 1 203 ? 1.160 -7.099 -1.505 1.00 95.44 203 GLN A N 1
ATOM 1663 C CA . GLN A 1 203 ? 2.499 -7.225 -2.102 1.00 95.44 203 GLN A CA 1
ATOM 1664 C C . GLN A 1 203 ? 3.598 -6.526 -1.288 1.00 95.44 203 GLN A C 1
ATOM 1666 O O . GLN A 1 203 ? 4.781 -6.774 -1.518 1.00 95.44 203 GLN A O 1
ATOM 1671 N N . LEU A 1 204 ? 3.227 -5.652 -0.350 1.00 94.81 204 LEU A N 1
ATOM 1672 C CA . LEU A 1 204 ? 4.169 -4.935 0.508 1.00 94.81 204 LEU A CA 1
ATOM 1673 C C . LEU A 1 204 ? 4.768 -5.853 1.584 1.00 94.81 204 LEU A C 1
ATOM 1675 O O . LEU A 1 204 ? 4.289 -6.965 1.828 1.00 94.81 204 LEU A O 1
ATOM 1679 N N . SER A 1 205 ? 5.820 -5.381 2.252 1.00 91.88 205 SER A N 1
ATOM 1680 C CA . SER A 1 205 ? 6.371 -6.041 3.438 1.00 91.88 205 SER A CA 1
ATOM 1681 C C . SER A 1 205 ? 5.337 -6.105 4.572 1.00 91.88 205 SER A C 1
ATOM 1683 O O . SER A 1 205 ? 4.481 -5.225 4.714 1.00 91.88 205 SER A O 1
ATOM 1685 N N . SER A 1 206 ? 5.396 -7.163 5.390 1.00 86.56 206 SER A N 1
ATOM 1686 C CA . SER A 1 206 ? 4.413 -7.428 6.456 1.00 86.56 206 SER A CA 1
ATOM 1687 C C . SER A 1 206 ? 4.266 -6.264 7.436 1.00 86.56 206 SER A C 1
ATOM 1689 O O . SER A 1 206 ? 3.150 -5.940 7.822 1.00 86.56 206 SER A O 1
ATOM 1691 N N . SER A 1 207 ? 5.365 -5.578 7.756 1.00 86.94 207 SER A N 1
ATOM 1692 C CA . SER A 1 207 ? 5.400 -4.457 8.702 1.00 86.94 207 SER A CA 1
ATOM 1693 C C . SER A 1 207 ? 4.594 -3.227 8.270 1.00 86.94 207 SER A C 1
ATOM 1695 O O . SER A 1 207 ? 4.346 -2.349 9.093 1.00 86.94 207 SER A O 1
ATOM 1697 N N . LYS A 1 208 ? 4.204 -3.127 6.992 1.00 90.31 208 LYS A N 1
ATOM 1698 C CA . LYS A 1 208 ? 3.516 -1.950 6.440 1.00 90.31 208 LYS A CA 1
ATOM 1699 C C . LYS A 1 208 ? 2.085 -2.198 5.988 1.00 90.31 208 LYS A C 1
ATOM 1701 O O . LYS A 1 208 ? 1.328 -1.233 5.882 1.00 90.31 208 LYS A O 1
ATOM 1706 N N . LYS A 1 209 ? 1.687 -3.456 5.769 1.00 95.25 209 LYS A N 1
ATOM 1707 C CA . LYS A 1 209 ? 0.351 -3.795 5.247 1.00 95.25 209 LYS A CA 1
ATOM 1708 C C . LYS A 1 209 ? -0.765 -3.223 6.118 1.00 95.25 209 LYS A C 1
ATOM 1710 O O . LYS A 1 209 ? -1.611 -2.485 5.614 1.00 95.25 209 LYS A O 1
ATOM 1715 N N . SER A 1 210 ? -0.716 -3.520 7.417 1.00 96.31 210 SER A N 1
ATOM 1716 C CA . SER A 1 210 ? -1.745 -3.132 8.383 1.00 96.31 210 SER A CA 1
ATOM 1717 C C . SER A 1 210 ? -1.821 -1.612 8.553 1.00 96.31 210 SER A C 1
ATOM 1719 O O . SER A 1 210 ? -2.907 -1.035 8.557 1.00 96.31 210 SER A O 1
ATOM 1721 N N . GLU A 1 211 ? -0.667 -0.936 8.603 1.00 95.00 211 GLU A N 1
ATOM 1722 C CA . GLU A 1 211 ? -0.580 0.526 8.736 1.00 95.00 211 GLU A CA 1
ATOM 1723 C C . GLU A 1 211 ? -1.219 1.254 7.544 1.00 95.00 211 GLU A C 1
ATOM 1725 O O . GLU A 1 211 ? -1.988 2.202 7.718 1.00 95.00 211 GLU A O 1
ATOM 1730 N N . ILE A 1 212 ? -0.902 0.821 6.323 1.00 95.44 212 ILE A N 1
ATOM 1731 C CA . ILE A 1 212 ? -1.408 1.448 5.098 1.00 95.44 212 ILE A CA 1
ATOM 1732 C C . ILE A 1 212 ? -2.891 1.139 4.926 1.00 95.44 212 ILE A C 1
ATOM 1734 O O . ILE A 1 212 ? -3.669 2.038 4.597 1.00 95.44 212 ILE A O 1
ATOM 1738 N N . TYR A 1 213 ? -3.302 -0.105 5.181 1.00 97.12 213 TYR A N 1
ATOM 1739 C CA . TYR A 1 213 ? -4.697 -0.476 5.006 1.00 97.12 213 TYR A CA 1
ATOM 1740 C C . TYR A 1 213 ? -5.607 0.212 6.024 1.00 97.12 213 TYR A C 1
ATOM 1742 O O . TYR A 1 213 ? -6.663 0.709 5.642 1.00 97.12 213 TYR A O 1
ATOM 1750 N N . ALA A 1 214 ? -5.162 0.378 7.274 1.00 96.50 214 ALA A N 1
ATOM 1751 C CA . ALA A 1 214 ? -5.898 1.130 8.289 1.00 96.50 214 ALA A CA 1
ATOM 1752 C C . ALA A 1 214 ? -6.197 2.571 7.838 1.00 96.50 214 ALA A C 1
ATOM 1754 O O . ALA A 1 214 ? -7.315 3.051 8.019 1.00 96.50 214 ALA A O 1
ATOM 1755 N N . LYS A 1 215 ? -5.239 3.249 7.186 1.00 94.50 215 LYS A N 1
ATOM 1756 C CA . LYS A 1 215 ? -5.448 4.602 6.635 1.00 94.50 215 LYS A CA 1
ATOM 1757 C C . LYS A 1 215 ? -6.517 4.621 5.540 1.00 94.50 215 LYS A C 1
ATOM 1759 O O . LYS A 1 215 ? -7.308 5.550 5.492 1.00 94.50 215 LYS A O 1
ATOM 1764 N N . ILE A 1 216 ? -6.569 3.595 4.691 1.00 94.50 216 ILE A N 1
ATOM 1765 C CA . ILE A 1 216 ? -7.579 3.476 3.626 1.00 94.50 216 ILE A CA 1
ATOM 1766 C C . ILE A 1 216 ? -8.969 3.197 4.211 1.00 94.50 216 ILE A C 1
ATOM 1768 O O . ILE A 1 216 ? -9.958 3.775 3.763 1.00 94.50 216 ILE A O 1
ATOM 1772 N N . LEU A 1 217 ? -9.058 2.333 5.228 1.00 95.25 217 LEU A N 1
ATOM 1773 C CA . LEU A 1 217 ? -10.330 1.995 5.876 1.00 95.25 217 LEU A CA 1
ATOM 1774 C C . LEU A 1 217 ? -10.952 3.172 6.634 1.00 95.25 217 LEU A C 1
ATOM 1776 O O . LEU A 1 217 ? -12.164 3.169 6.856 1.00 95.25 217 LEU A O 1
ATOM 1780 N N . GLN A 1 218 ? -10.159 4.188 6.987 1.00 91.88 218 GLN A N 1
ATOM 1781 C CA . GLN A 1 218 ? -10.650 5.401 7.640 1.00 91.88 218 GLN A CA 1
ATOM 1782 C C . GLN A 1 218 ? -11.737 6.116 6.818 1.00 91.88 218 GLN A C 1
ATOM 1784 O O . GLN A 1 218 ? -12.678 6.661 7.395 1.00 91.88 218 GLN A O 1
ATOM 1789 N N . ASP A 1 219 ? -11.650 6.063 5.488 1.00 89.69 219 ASP A N 1
ATOM 1790 C CA . ASP A 1 219 ? -12.600 6.722 4.585 1.00 89.69 219 ASP A CA 1
ATOM 1791 C C . ASP A 1 219 ? -13.844 5.858 4.274 1.00 89.69 219 ASP A C 1
ATOM 1793 O O . ASP A 1 219 ? -14.755 6.295 3.563 1.00 89.69 219 ASP A O 1
ATOM 1797 N N . VAL A 1 220 ? -13.920 4.628 4.802 1.00 92.50 220 VAL A N 1
ATOM 1798 C CA . VAL A 1 220 ? -14.995 3.668 4.501 1.00 92.50 220 VAL A CA 1
ATOM 1799 C C . VAL A 1 220 ? -16.136 3.768 5.521 1.00 92.50 220 VAL A C 1
ATOM 1801 O O . VAL A 1 220 ? -16.087 3.250 6.644 1.00 92.50 220 VAL A O 1
ATOM 1804 N N . THR A 1 221 ? -17.224 4.410 5.099 1.00 86.62 221 THR A N 1
ATOM 1805 C CA . THR A 1 221 ? -18.408 4.656 5.940 1.00 86.62 221 THR A CA 1
ATOM 1806 C C . THR A 1 221 ? -19.524 3.625 5.775 1.00 86.62 221 THR A C 1
ATOM 1808 O O . THR A 1 221 ? -20.274 3.393 6.718 1.00 86.62 221 THR A O 1
ATOM 1811 N N . GLU A 1 222 ? -19.657 3.009 4.598 1.00 88.81 222 GLU A N 1
ATOM 1812 C CA . GLU A 1 222 ? -20.828 2.188 4.260 1.00 88.81 222 GLU A CA 1
ATOM 1813 C C . GLU A 1 222 ? -20.697 0.757 4.804 1.00 88.81 222 GLU A C 1
ATOM 1815 O O . GLU A 1 222 ? -19.720 0.082 4.473 1.00 88.81 222 GLU A O 1
ATOM 1820 N N . PRO A 1 223 ? -21.673 0.242 5.580 1.00 85.19 223 PRO A N 1
ATOM 1821 C CA . PRO A 1 223 ? -21.587 -1.084 6.201 1.00 85.19 223 PRO A CA 1
ATOM 1822 C C . PRO A 1 223 ? -21.342 -2.236 5.218 1.00 85.19 223 PRO A C 1
ATOM 1824 O O . PRO A 1 223 ? -20.562 -3.139 5.514 1.00 85.19 223 PRO A O 1
ATOM 1827 N N . GLU A 1 224 ? -21.970 -2.193 4.039 1.00 85.75 224 GLU A N 1
ATOM 1828 C CA . GLU A 1 224 ? -21.804 -3.217 2.996 1.00 85.75 224 GLU A CA 1
ATOM 1829 C C . GLU A 1 224 ? -20.363 -3.263 2.464 1.00 85.75 224 GLU A C 1
ATOM 1831 O O . GLU A 1 224 ? -19.812 -4.339 2.226 1.00 85.75 224 GLU A O 1
ATOM 1836 N N . GLU A 1 225 ? -19.719 -2.099 2.331 1.00 92.06 225 GLU A N 1
ATOM 1837 C CA . GLU A 1 225 ? -18.324 -2.006 1.895 1.00 92.06 225 GLU A CA 1
ATOM 1838 C C . GLU A 1 225 ? -17.365 -2.511 2.971 1.00 92.06 225 GLU A C 1
ATOM 1840 O O . GLU A 1 225 ? -16.348 -3.114 2.638 1.00 92.06 225 GLU A O 1
ATOM 1845 N N . ARG A 1 226 ? -17.690 -2.315 4.255 1.00 93.94 226 ARG A N 1
ATOM 1846 C CA . ARG A 1 226 ? -16.836 -2.760 5.362 1.00 93.94 226 ARG A CA 1
ATOM 1847 C C . ARG A 1 226 ? -16.645 -4.273 5.372 1.00 93.94 226 ARG A C 1
ATOM 1849 O O . ARG A 1 226 ? -15.508 -4.728 5.446 1.00 93.94 226 ARG A O 1
ATOM 1856 N N . TYR A 1 227 ? -17.728 -5.042 5.235 1.00 92.50 227 TYR A N 1
ATOM 1857 C CA . TYR A 1 227 ? -17.645 -6.507 5.164 1.00 92.50 227 TYR A CA 1
ATOM 1858 C C . TYR A 1 227 ? -16.776 -6.966 3.988 1.00 92.50 227 TYR A C 1
ATOM 1860 O O . TYR A 1 227 ? -15.889 -7.804 4.150 1.00 92.50 227 TYR A O 1
ATOM 1868 N N . ALA A 1 228 ? -16.978 -6.370 2.809 1.00 94.19 228 ALA A N 1
ATOM 1869 C CA . ALA A 1 228 ? -16.152 -6.672 1.648 1.00 94.19 228 ALA A CA 1
ATOM 1870 C C . ALA A 1 228 ? -14.675 -6.325 1.909 1.00 94.19 228 ALA A C 1
ATOM 1872 O O . ALA A 1 228 ? -13.806 -7.155 1.671 1.00 94.19 228 ALA A O 1
ATOM 1873 N N . CYS A 1 229 ? -14.374 -5.148 2.456 1.00 96.12 229 CYS A N 1
ATOM 1874 C CA . CYS A 1 229 ? -13.010 -4.757 2.804 1.00 96.12 229 CYS A CA 1
ATOM 1875 C C . CYS A 1 229 ? -12.327 -5.759 3.747 1.00 96.12 229 CYS A C 1
ATOM 1877 O O . CYS A 1 229 ? -11.203 -6.166 3.463 1.00 96.12 229 CYS A O 1
ATOM 1879 N N . LEU A 1 230 ? -13.006 -6.219 4.806 1.00 95.44 230 LEU A N 1
ATOM 1880 C CA . LEU A 1 230 ? -12.457 -7.242 5.706 1.00 95.44 230 LEU A CA 1
ATOM 1881 C C . LEU A 1 230 ? -12.070 -8.513 4.938 1.00 95.44 230 LEU A C 1
ATOM 1883 O O . LEU A 1 230 ? -10.910 -8.919 4.956 1.00 95.44 230 LEU A O 1
ATOM 1887 N N . ASN A 1 231 ? -13.004 -9.070 4.166 1.00 94.25 231 ASN A N 1
ATOM 1888 C CA . ASN A 1 231 ? -12.784 -10.311 3.424 1.00 94.25 231 ASN A CA 1
ATOM 1889 C C . ASN A 1 231 ? -11.678 -10.189 2.351 1.00 94.25 231 ASN A C 1
ATOM 1891 O O . ASN A 1 231 ? -10.846 -11.085 2.185 1.00 94.25 231 ASN A O 1
ATOM 1895 N N . TYR A 1 232 ? -11.636 -9.074 1.612 1.00 96.56 232 TYR A N 1
ATOM 1896 C CA . TYR A 1 232 ? -10.584 -8.835 0.616 1.00 96.56 232 TYR A CA 1
ATOM 1897 C C . TYR A 1 232 ? -9.217 -8.576 1.271 1.00 96.56 232 TYR A C 1
ATOM 1899 O O . TYR A 1 232 ? -8.198 -8.986 0.712 1.00 96.56 232 TYR A O 1
ATOM 1907 N N . GLY A 1 233 ? -9.187 -7.933 2.442 1.00 96.56 233 GLY A N 1
ATOM 1908 C CA . GLY A 1 233 ? -7.981 -7.743 3.248 1.00 96.56 233 GLY A CA 1
ATOM 1909 C C . GLY A 1 233 ? -7.385 -9.064 3.730 1.00 96.56 233 GLY A C 1
ATOM 1910 O O . GLY A 1 233 ? -6.208 -9.332 3.480 1.00 96.56 233 GLY A O 1
ATOM 1911 N N . GLU A 1 234 ? -8.210 -9.933 4.317 1.00 95.38 234 GLU A N 1
ATOM 1912 C CA . GLU A 1 234 ? -7.804 -11.279 4.747 1.00 95.38 234 GLU A CA 1
ATOM 1913 C C . GLU A 1 234 ? -7.280 -12.115 3.575 1.00 95.38 234 GLU A C 1
ATOM 1915 O O . GLU A 1 234 ? -6.205 -12.711 3.655 1.00 95.38 234 GLU A O 1
ATOM 1920 N N . THR A 1 235 ? -7.993 -12.101 2.443 1.00 96.06 235 THR A N 1
ATOM 1921 C CA . THR A 1 235 ? -7.588 -12.831 1.228 1.00 96.06 235 THR A CA 1
ATOM 1922 C C . THR A 1 235 ? -6.235 -12.347 0.692 1.00 96.06 235 THR A C 1
ATOM 1924 O O . THR A 1 235 ? -5.468 -13.129 0.129 1.00 96.06 235 THR A O 1
ATOM 1927 N N . ALA A 1 236 ? -5.913 -11.064 0.877 1.00 96.31 236 ALA A N 1
ATOM 1928 C CA . ALA A 1 236 ? -4.625 -10.483 0.506 1.00 96.31 236 ALA A CA 1
ATOM 1929 C C . ALA A 1 236 ? -3.502 -10.746 1.534 1.00 96.31 236 ALA A C 1
ATOM 1931 O O . ALA A 1 236 ? -2.368 -10.298 1.334 1.00 96.31 236 ALA A O 1
ATOM 1932 N N . GLY A 1 237 ? -3.790 -11.470 2.621 1.00 95.19 237 GLY A N 1
ATOM 1933 C CA . GLY A 1 237 ? -2.835 -11.765 3.687 1.00 95.19 237 GLY A CA 1
ATOM 1934 C C . GLY A 1 237 ? -2.453 -10.528 4.501 1.00 95.19 237 GLY A C 1
ATOM 1935 O O . GLY A 1 237 ? -1.282 -10.373 4.860 1.00 95.19 237 GLY A O 1
ATOM 1936 N N . ILE A 1 238 ? -3.407 -9.618 4.715 1.00 96.94 238 ILE A N 1
ATOM 1937 C CA . ILE A 1 238 ? -3.279 -8.480 5.630 1.00 96.94 238 ILE A CA 1
ATOM 1938 C C . ILE A 1 238 ? -3.785 -8.926 7.004 1.00 96.94 238 ILE A C 1
ATOM 1940 O O . ILE A 1 238 ? -4.841 -9.552 7.096 1.00 96.94 238 ILE A O 1
ATOM 1944 N N . ASP A 1 239 ? -3.044 -8.609 8.069 1.00 95.31 239 ASP A N 1
ATOM 1945 C CA . ASP A 1 239 ? -3.508 -8.860 9.433 1.00 95.31 239 ASP A CA 1
ATOM 1946 C C . ASP A 1 239 ? -4.627 -7.871 9.770 1.00 95.31 239 ASP A C 1
ATOM 1948 O O . ASP A 1 239 ? -4.398 -6.703 10.101 1.00 95.31 239 ASP A O 1
ATOM 1952 N N . MET A 1 240 ? -5.865 -8.333 9.634 1.00 95.00 240 MET A N 1
ATOM 1953 C CA . MET A 1 240 ? -7.034 -7.503 9.875 1.00 95.00 240 MET A CA 1
ATOM 1954 C C . MET A 1 240 ? -7.219 -7.163 11.354 1.00 95.00 240 MET A C 1
ATOM 1956 O O . MET A 1 240 ? -7.703 -6.073 11.649 1.00 95.00 240 MET A O 1
ATOM 1960 N N . SER A 1 241 ? -6.780 -8.014 12.285 1.00 92.56 241 SER A N 1
ATOM 1961 C CA . SER A 1 241 ? -6.860 -7.715 13.719 1.00 92.56 241 SER A CA 1
ATOM 1962 C C . SER A 1 241 ? -5.961 -6.526 14.071 1.00 92.56 241 SER A C 1
ATOM 1964 O O . SER A 1 241 ? -6.417 -5.538 14.656 1.00 92.56 241 SER A O 1
ATOM 1966 N N . GLU A 1 242 ? -4.706 -6.563 13.612 1.00 94.50 242 GLU A N 1
ATOM 1967 C CA . GLU A 1 242 ? -3.767 -5.448 13.760 1.00 94.50 242 GLU A CA 1
ATOM 1968 C C . GLU A 1 242 ? -4.262 -4.197 13.018 1.00 94.50 242 GLU A C 1
ATOM 1970 O O . GLU A 1 242 ? -4.246 -3.094 13.568 1.00 94.50 242 GLU A O 1
ATOM 1975 N N . THR A 1 243 ? -4.761 -4.355 11.788 1.00 96.75 243 THR A N 1
ATOM 1976 C CA . THR A 1 243 ? -5.281 -3.246 10.969 1.00 96.75 243 THR A CA 1
ATOM 1977 C C . THR A 1 243 ? -6.416 -2.504 11.672 1.00 96.75 243 THR A C 1
ATOM 1979 O O . THR A 1 243 ? -6.410 -1.272 11.733 1.00 96.75 243 THR A O 1
ATOM 1982 N N . LEU A 1 244 ? -7.396 -3.230 12.218 1.00 96.38 244 LEU A N 1
ATOM 1983 C CA . LEU A 1 244 ? -8.528 -2.629 12.922 1.00 96.38 244 LEU A CA 1
ATOM 1984 C C . LEU A 1 244 ? -8.093 -1.957 14.231 1.00 96.38 244 LEU A C 1
ATOM 1986 O O . LEU A 1 244 ? -8.606 -0.887 14.572 1.00 96.38 244 LEU A O 1
ATOM 1990 N N . SER A 1 245 ? -7.112 -2.532 14.933 1.00 95.31 245 SER A N 1
ATOM 1991 C CA . SER A 1 245 ? -6.501 -1.903 16.107 1.00 95.31 245 SER A CA 1
ATOM 1992 C C . SER A 1 245 ? -5.840 -0.566 15.740 1.00 95.31 245 SER A C 1
ATOM 1994 O O . SER A 1 245 ? -6.148 0.470 16.338 1.00 95.31 245 SER A O 1
ATOM 1996 N N . LEU A 1 246 ? -5.013 -0.542 14.686 1.00 96.44 246 LEU A N 1
ATOM 1997 C CA . LEU A 1 246 ? -4.367 0.674 14.176 1.00 96.44 246 LEU A CA 1
ATOM 1998 C C . LEU A 1 246 ? -5.384 1.729 13.724 1.00 96.44 246 LEU A C 1
ATOM 2000 O O . LEU A 1 246 ? -5.210 2.913 14.021 1.00 96.44 246 LEU A O 1
ATOM 2004 N N . LEU A 1 247 ? -6.468 1.313 13.062 1.00 96.25 247 LEU A N 1
ATOM 2005 C CA . LEU A 1 247 ? -7.565 2.196 12.662 1.00 96.25 247 LEU A CA 1
ATOM 2006 C C . LEU A 1 247 ? -8.220 2.864 13.883 1.00 96.25 247 LEU A C 1
ATOM 2008 O O . LEU A 1 247 ? -8.439 4.081 13.884 1.00 96.25 247 LEU A O 1
ATOM 2012 N N . LEU A 1 248 ? -8.505 2.100 14.943 1.00 95.62 248 LEU A N 1
ATOM 2013 C CA . LEU A 1 248 ? -9.097 2.628 16.174 1.00 95.62 248 LEU A CA 1
ATOM 2014 C C . LEU A 1 248 ? -8.150 3.591 16.895 1.00 95.62 248 LEU A C 1
ATOM 2016 O O . LEU A 1 248 ? -8.542 4.717 17.211 1.00 95.62 248 LEU A O 1
ATOM 2020 N N . HIS A 1 249 ? -6.902 3.182 17.124 1.00 93.62 249 HIS A N 1
ATOM 2021 C CA . HIS A 1 249 ? -5.909 4.024 17.790 1.00 93.62 249 HIS A CA 1
ATOM 2022 C C . HIS A 1 249 ? -5.624 5.304 16.998 1.00 93.62 249 HIS A C 1
ATOM 2024 O O . HIS A 1 249 ? -5.552 6.380 17.592 1.00 93.62 249 HIS A O 1
ATOM 2030 N N . GLY A 1 250 ? -5.548 5.222 15.666 1.00 92.00 250 GLY A N 1
ATOM 2031 C CA . GLY A 1 250 ? -5.428 6.385 14.786 1.00 92.00 250 GLY A CA 1
ATOM 2032 C C . GLY A 1 250 ? -6.626 7.331 14.898 1.00 92.00 250 GLY A C 1
ATOM 2033 O O . GLY A 1 250 ? -6.443 8.542 15.032 1.00 92.00 250 GLY A O 1
ATOM 2034 N N . THR A 1 251 ? -7.847 6.787 14.938 1.00 92.44 251 THR A N 1
ATOM 2035 C CA . THR A 1 251 ? -9.084 7.569 15.117 1.00 92.44 251 THR A CA 1
ATOM 2036 C C . THR A 1 251 ? -9.091 8.315 16.455 1.00 92.44 251 THR A C 1
ATOM 2038 O O . THR A 1 251 ? -9.444 9.494 16.504 1.00 92.44 251 THR A O 1
ATOM 2041 N N . ILE A 1 252 ? -8.681 7.651 17.540 1.00 91.19 252 ILE A N 1
ATOM 2042 C CA . ILE A 1 252 ? -8.605 8.244 18.884 1.00 91.19 252 ILE A CA 1
ATOM 2043 C C . ILE A 1 252 ? -7.504 9.308 18.944 1.00 91.19 252 ILE A C 1
ATOM 2045 O O . ILE A 1 252 ? -7.741 10.403 19.449 1.00 91.19 252 ILE A O 1
ATOM 2049 N N . ALA A 1 253 ? -6.320 9.026 18.394 1.00 88.44 253 ALA A N 1
ATOM 2050 C CA . ALA A 1 253 ? -5.185 9.947 18.401 1.00 88.44 253 ALA A CA 1
ATOM 2051 C C . ALA A 1 253 ? -5.471 11.240 17.622 1.00 88.44 253 ALA A C 1
ATOM 2053 O O . ALA A 1 253 ? -5.151 12.323 18.106 1.00 88.44 253 ALA A O 1
ATOM 2054 N N . GLN A 1 254 ? -6.127 11.154 16.459 1.00 84.38 254 GLN A N 1
ATOM 2055 C CA . GLN A 1 254 ? -6.528 12.333 15.677 1.00 84.38 254 GLN A CA 1
ATOM 2056 C C . GLN A 1 254 ? -7.540 13.227 16.411 1.00 84.38 254 GLN A C 1
ATOM 2058 O O . GLN A 1 254 ? -7.627 14.420 16.128 1.00 84.38 254 GLN A O 1
ATOM 2063 N N . LYS A 1 255 ? -8.315 12.656 17.340 1.00 78.81 255 LYS A N 1
ATOM 2064 C CA . LYS A 1 255 ? -9.360 13.351 18.108 1.00 78.81 255 LYS A CA 1
ATOM 2065 C C . LYS A 1 255 ? -8.910 13.732 19.516 1.00 78.81 255 LYS A C 1
ATOM 2067 O O . LYS A 1 255 ? -9.674 14.365 20.245 1.00 78.81 255 LYS A O 1
ATOM 2072 N N . ALA A 1 256 ? -7.696 13.356 19.915 1.00 69.00 256 ALA A N 1
ATOM 2073 C CA . ALA A 1 256 ? -7.149 13.739 21.203 1.00 69.00 256 ALA A CA 1
ATOM 2074 C C . ALA A 1 256 ? -6.968 15.270 21.245 1.00 69.00 256 ALA A C 1
ATOM 2076 O O . ALA A 1 256 ? -6.455 15.858 20.289 1.00 69.00 256 ALA A O 1
ATOM 2077 N N . PRO A 1 257 ? -7.387 15.944 22.330 1.00 63.62 257 PRO A N 1
ATOM 2078 C CA . PRO A 1 257 ? -7.258 17.390 22.425 1.00 63.62 257 PRO A CA 1
ATOM 2079 C C . PRO A 1 257 ? -5.778 17.797 22.370 1.00 63.62 257 PRO A C 1
ATOM 2081 O O . PRO A 1 257 ? -4.941 17.257 23.089 1.00 63.62 257 PRO A O 1
ATOM 2084 N N . THR A 1 258 ? -5.453 18.780 21.523 1.00 55.28 258 THR A N 1
ATOM 2085 C CA . THR A 1 258 ? -4.076 19.254 21.260 1.00 55.28 258 THR A CA 1
ATOM 2086 C C . THR A 1 258 ? -3.400 19.871 22.493 1.00 55.28 258 THR A C 1
ATOM 2088 O O . THR A 1 258 ? -2.182 20.021 22.535 1.00 55.28 258 THR A O 1
ATOM 2091 N N . SER A 1 259 ? -4.187 20.211 23.514 1.00 51.09 259 SER A N 1
ATOM 2092 C CA . SER A 1 259 ? -3.724 20.559 24.854 1.00 51.09 259 SER A CA 1
ATOM 2093 C C . SER A 1 259 ? -4.389 19.600 25.835 1.00 51.09 259 SER A C 1
ATOM 2095 O O . SER A 1 259 ? -5.610 19.440 25.745 1.00 51.09 259 SER A O 1
ATOM 2097 N N . PRO A 1 260 ? -3.664 19.007 26.803 1.00 54.12 260 PRO A N 1
ATOM 2098 C CA . PRO A 1 260 ? -4.323 18.336 27.910 1.00 54.12 260 PRO A CA 1
ATOM 2099 C C . PRO A 1 260 ? -5.196 19.388 28.590 1.00 54.12 260 PRO A C 1
ATOM 2101 O O . PRO A 1 260 ? -4.689 20.366 29.142 1.00 54.12 260 PRO A O 1
ATOM 2104 N N . ALA A 1 261 ? -6.517 19.250 28.471 1.00 54.66 261 ALA A N 1
ATOM 2105 C CA . ALA A 1 261 ? -7.421 20.035 29.287 1.00 54.66 261 ALA A CA 1
ATOM 2106 C C . ALA A 1 261 ? -7.004 19.767 30.733 1.00 54.66 261 ALA A C 1
ATOM 2108 O O . ALA A 1 261 ? -6.865 18.607 31.128 1.00 54.66 261 ALA A O 1
ATOM 2109 N N . THR A 1 262 ? -6.725 20.821 31.497 1.00 51.22 262 THR A N 1
ATOM 2110 C CA . THR A 1 262 ? -6.392 20.705 32.914 1.00 51.22 262 THR A CA 1
ATOM 2111 C C . THR A 1 262 ? -7.643 20.211 33.631 1.00 51.22 262 THR A C 1
ATOM 2113 O O . THR A 1 262 ? -8.427 21.004 34.150 1.00 51.22 262 THR A O 1
ATOM 2116 N N . LEU A 1 263 ? -7.885 18.899 33.594 1.00 57.38 263 LEU A N 1
ATOM 2117 C CA . LEU A 1 263 ? -8.961 18.258 34.327 1.00 57.38 263 LEU A CA 1
ATOM 2118 C C . LEU A 1 263 ? -8.689 18.558 35.797 1.00 57.38 263 LEU A C 1
ATOM 2120 O O . LEU A 1 263 ? -7.722 18.072 36.386 1.00 57.38 263 LEU A O 1
ATOM 2124 N N . VAL A 1 264 ? -9.502 19.442 36.377 1.00 60.81 264 VAL A N 1
ATOM 2125 C CA . VAL A 1 264 ? -9.462 19.707 37.814 1.00 60.81 264 VAL A CA 1
ATOM 2126 C C . VAL A 1 264 ? -9.691 18.367 38.486 1.00 60.81 264 VAL A C 1
ATOM 2128 O O . VAL A 1 264 ? -10.708 17.733 38.225 1.00 60.81 264 VAL A O 1
ATOM 2131 N N . SER A 1 265 ? -8.750 17.928 39.317 1.00 63.44 265 SER A N 1
ATOM 2132 C CA . SER A 1 265 ? -8.828 16.607 39.937 1.00 63.44 265 SER A CA 1
ATOM 2133 C C . SER A 1 265 ? -10.166 16.420 40.668 1.00 63.44 265 SER A C 1
ATOM 2135 O O . SER A 1 265 ? -10.651 17.340 41.335 1.00 63.44 265 SER A O 1
ATOM 2137 N N . VAL A 1 266 ? -10.756 15.224 40.564 1.00 62.00 266 VAL A N 1
ATOM 2138 C CA . VAL A 1 266 ? -12.023 14.863 41.227 1.00 62.00 266 VAL A CA 1
ATOM 2139 C C . VAL A 1 266 ? -12.062 15.308 42.705 1.00 62.00 266 VAL A C 1
ATOM 2141 O O . VAL A 1 266 ? -13.045 15.941 43.097 1.00 62.00 266 VAL A O 1
ATOM 2144 N N . PRO A 1 267 ? -10.998 15.128 43.524 1.00 63.62 267 PRO A N 1
ATOM 2145 C CA . PRO A 1 267 ? -10.993 15.586 44.917 1.00 63.62 267 PRO A CA 1
ATOM 2146 C C . PRO A 1 267 ? -11.156 17.105 45.077 1.00 63.62 267 PRO A C 1
ATOM 2148 O O . PRO A 1 267 ? -11.827 17.563 46.000 1.00 63.62 267 PRO A O 1
ATOM 2151 N N . GLN A 1 268 ? -10.577 17.903 44.176 1.00 66.81 268 GLN A N 1
ATOM 2152 C CA . GLN A 1 268 ? -10.680 19.365 44.214 1.00 66.81 268 GLN A CA 1
ATOM 2153 C C . GLN A 1 268 ? -12.071 19.869 43.805 1.00 66.81 268 GLN A C 1
ATOM 2155 O O . GLN A 1 268 ? -12.491 20.920 44.291 1.00 66.81 268 GLN A O 1
ATOM 2160 N N . ARG A 1 269 ? -12.794 19.144 42.941 1.00 65.88 269 ARG A N 1
ATOM 2161 C CA . ARG A 1 269 ? -14.189 19.473 42.586 1.00 65.88 269 ARG A CA 1
ATOM 2162 C C . ARG A 1 269 ? -15.169 19.050 43.673 1.00 65.88 269 ARG A C 1
ATOM 2164 O O . ARG A 1 269 ? -16.020 19.847 44.065 1.00 65.88 269 ARG A O 1
ATOM 2171 N N . LEU A 1 270 ? -14.976 17.860 44.243 1.00 62.69 270 LEU A N 1
ATOM 2172 C CA . LEU A 1 270 ? -15.754 17.393 45.392 1.00 62.69 270 LEU A CA 1
ATOM 2173 C C . LEU A 1 270 ? -15.602 18.337 46.596 1.00 62.69 270 LEU A C 1
ATOM 2175 O O . LEU A 1 270 ? -16.591 18.652 47.252 1.00 62.69 270 LEU A O 1
ATOM 2179 N N . ALA A 1 271 ? -14.402 18.885 46.831 1.00 69.88 271 ALA A N 1
ATOM 2180 C CA . ALA A 1 271 ? -14.168 19.904 47.860 1.00 69.88 271 ALA A CA 1
ATOM 2181 C C . ALA A 1 271 ? -14.943 21.219 47.624 1.00 69.88 271 ALA A C 1
ATOM 2183 O O . ALA A 1 271 ? -15.184 21.968 48.569 1.00 69.88 271 ALA A O 1
ATOM 2184 N N . LYS A 1 272 ? -15.353 21.498 46.380 1.00 69.88 272 LYS A N 1
ATOM 2185 C CA . LYS A 1 272 ? -16.218 22.629 46.005 1.00 69.88 272 LYS A CA 1
ATOM 2186 C C . LYS A 1 272 ? -17.709 22.261 45.964 1.00 69.88 272 LYS A C 1
ATOM 2188 O O . LYS A 1 272 ? -18.518 23.095 45.573 1.00 69.88 272 LYS A O 1
ATOM 2193 N N . GLY A 1 273 ? -18.080 21.038 46.354 1.00 60.25 273 GLY A N 1
ATOM 2194 C CA . GLY A 1 273 ? -19.464 20.554 46.326 1.00 60.25 273 GLY A CA 1
ATOM 2195 C C . GLY A 1 273 ? -19.990 20.204 44.929 1.00 60.25 273 GLY A C 1
ATOM 2196 O O . GLY A 1 273 ? -21.186 19.972 44.779 1.00 60.25 273 GLY A O 1
ATOM 2197 N N . GLN A 1 274 ? -19.124 20.148 43.913 1.00 61.09 274 GLN A N 1
ATOM 2198 C CA . GLN A 1 274 ? -19.489 19.728 42.559 1.00 61.09 274 GLN A CA 1
ATOM 2199 C C . GLN A 1 274 ? -19.365 18.202 42.456 1.00 61.09 274 GLN A C 1
ATOM 2201 O O . GLN A 1 274 ? -18.269 17.677 42.256 1.00 61.09 274 GLN A O 1
ATOM 2206 N N . LEU A 1 275 ? -20.486 17.493 42.647 1.00 56.78 275 LEU A N 1
ATOM 2207 C CA . LEU A 1 275 ? -20.565 16.027 42.510 1.00 56.78 275 LEU A CA 1
ATOM 2208 C C . LEU A 1 275 ? -20.351 15.560 41.066 1.00 56.78 275 LEU A C 1
ATOM 2210 O O . LEU A 1 275 ? -19.758 14.509 40.844 1.00 56.78 275 LEU A O 1
ATOM 2214 N N . TYR A 1 276 ? -20.793 16.366 40.106 1.00 59.62 276 TYR A N 1
ATOM 2215 C CA . TYR A 1 276 ? -20.626 16.135 38.680 1.00 59.62 276 TYR A CA 1
ATOM 2216 C C . TYR A 1 276 ? -20.026 17.395 38.045 1.00 59.62 276 TYR A C 1
ATOM 2218 O O . TYR A 1 276 ? -20.236 18.491 38.578 1.00 59.62 276 TYR A O 1
ATOM 2226 N N . PRO A 1 277 ? -19.265 17.280 36.943 1.00 60.56 277 PRO A N 1
ATOM 2227 C CA . PRO A 1 277 ? -18.926 18.447 36.139 1.00 60.56 277 PRO A CA 1
ATOM 2228 C C . PRO A 1 277 ? -20.227 19.167 35.759 1.00 60.56 277 PRO A C 1
ATOM 2230 O O . PRO A 1 277 ? -21.161 18.514 35.310 1.00 60.56 277 PRO A O 1
ATOM 2233 N N . ASP A 1 278 ? -20.300 20.494 35.894 1.00 53.41 278 ASP A N 1
ATOM 2234 C CA . ASP A 1 278 ? -21.442 21.291 35.388 1.00 53.41 278 ASP A CA 1
ATOM 2235 C C . ASP A 1 278 ? -21.561 21.226 33.846 1.00 53.41 278 ASP A C 1
ATOM 2237 O O . ASP A 1 278 ? -22.457 21.820 33.244 1.00 53.41 278 ASP A O 1
ATOM 2241 N N . ASP A 1 279 ? -20.632 20.523 33.198 1.00 55.19 279 ASP A N 1
ATOM 2242 C CA . ASP A 1 279 ? -20.411 20.543 31.771 1.00 55.19 279 ASP A CA 1
ATOM 2243 C C . ASP A 1 279 ? -21.232 19.482 31.036 1.00 55.19 279 ASP A C 1
ATOM 2245 O O . ASP A 1 279 ? -21.444 18.358 31.490 1.00 55.19 279 ASP A O 1
ATOM 2249 N N . SER A 1 280 ? -21.677 19.855 29.842 1.00 58.94 280 SER A N 1
ATOM 2250 C CA . SER A 1 280 ? -22.524 19.043 28.966 1.00 58.94 280 SER A CA 1
ATOM 2251 C C . SER A 1 280 ? -21.934 17.665 28.609 1.00 58.94 280 SER A C 1
ATOM 2253 O O . SER A 1 280 ? -22.676 16.748 28.268 1.00 58.94 280 SER A O 1
ATOM 2255 N N . SER A 1 281 ? -20.618 17.492 28.738 1.00 60.72 281 SER A N 1
ATOM 2256 C CA . SER A 1 281 ? -19.861 16.303 28.331 1.00 60.72 281 SER A CA 1
ATOM 2257 C C . SER A 1 281 ? -20.116 15.046 29.167 1.00 60.72 281 SER A C 1
ATOM 2259 O O . SER A 1 281 ? -19.900 13.945 28.666 1.00 60.72 281 SER A O 1
ATOM 2261 N N . TYR A 1 282 ? -20.582 15.169 30.414 1.00 69.12 282 TYR A N 1
ATOM 2262 C CA . TYR A 1 282 ? -20.876 13.994 31.246 1.00 69.12 282 TYR A CA 1
ATOM 2263 C C . TYR A 1 282 ? -22.092 13.217 30.706 1.00 69.12 282 TYR A C 1
ATOM 2265 O O . TYR A 1 282 ? -22.109 11.983 30.697 1.00 69.12 282 TYR A O 1
ATOM 2273 N N . TRP A 1 283 ? -23.102 13.952 30.228 1.00 69.25 283 TRP A N 1
ATOM 2274 C CA . TRP A 1 283 ? -24.411 13.439 29.795 1.00 69.25 283 TRP A CA 1
ATOM 2275 C C . TRP A 1 283 ? -24.602 13.420 28.273 1.00 69.25 283 TRP A C 1
ATOM 2277 O O . TRP A 1 283 ? -25.529 12.765 27.797 1.00 69.25 283 TRP A O 1
ATOM 2287 N N . ILE A 1 284 ? -23.767 14.122 27.502 1.00 80.69 284 ILE A N 1
ATOM 2288 C CA . ILE A 1 284 ? -23.883 14.201 26.041 1.00 80.69 284 ILE A CA 1
ATOM 2289 C C . ILE A 1 284 ? -22.794 13.364 25.379 1.00 80.69 284 ILE A C 1
ATOM 2291 O O . ILE A 1 284 ? -21.608 13.555 25.627 1.00 80.69 284 ILE A O 1
ATOM 2295 N N . VAL A 1 285 ? -23.216 12.485 24.470 1.00 85.19 285 VAL A N 1
ATOM 2296 C CA . VAL A 1 285 ? -22.315 11.802 23.537 1.00 85.19 285 VAL A CA 1
ATOM 2297 C C . VAL A 1 285 ? -21.985 12.771 22.407 1.00 85.19 285 VAL A C 1
ATOM 2299 O O . VAL A 1 285 ? -22.881 13.200 21.675 1.00 85.19 285 VAL A O 1
ATOM 2302 N N . SER A 1 286 ? -20.715 13.158 22.283 1.00 86.19 286 SER A N 1
ATOM 2303 C CA . SER A 1 286 ? -20.297 14.095 21.239 1.00 86.19 286 SER A CA 1
ATOM 2304 C C . SER A 1 286 ? -20.221 13.419 19.865 1.00 86.19 286 SER A C 1
ATOM 2306 O O . SER A 1 286 ? -20.176 12.192 19.746 1.00 86.19 286 SER A O 1
ATOM 2308 N N . GLN A 1 287 ? -20.171 14.216 18.794 1.00 85.50 287 GLN A N 1
ATOM 2309 C CA . GLN A 1 287 ? -19.984 13.677 17.443 1.00 85.50 287 GLN A CA 1
ATOM 2310 C C . GLN A 1 287 ? -18.614 12.991 17.291 1.00 85.50 287 GLN A C 1
ATOM 2312 O O . GLN A 1 287 ? -18.489 12.005 16.560 1.00 85.50 287 GLN A O 1
ATOM 2317 N N . GLU A 1 288 ? -17.585 13.477 17.994 1.00 85.06 288 GLU A N 1
ATOM 2318 C CA . GLU A 1 288 ? -16.277 12.823 18.041 1.00 85.06 288 GLU A CA 1
ATOM 2319 C C . GLU A 1 288 ? -16.370 11.449 18.713 1.00 85.06 288 GLU A C 1
ATOM 2321 O O . GLU A 1 288 ? -15.854 10.471 18.169 1.00 85.06 288 GLU A O 1
ATOM 2326 N N . ASP A 1 289 ? -17.085 11.342 19.832 1.00 90.38 289 ASP A N 1
ATOM 2327 C CA . ASP A 1 289 ? -17.275 10.071 20.535 1.00 90.38 289 ASP A CA 1
ATOM 2328 C C . ASP A 1 289 ? -18.037 9.060 19.657 1.00 90.38 289 ASP A C 1
ATOM 2330 O O . ASP A 1 289 ? -17.617 7.907 19.524 1.00 90.38 289 ASP A O 1
ATOM 2334 N N . CYS A 1 290 ? -19.086 9.515 18.957 1.00 90.50 290 CYS A N 1
ATOM 2335 C CA . CYS A 1 290 ? -19.838 8.704 17.994 1.00 90.50 290 CYS A CA 1
ATOM 2336 C C . CYS A 1 290 ? -18.945 8.109 16.900 1.00 90.50 290 CYS A C 1
ATOM 2338 O O . CYS A 1 290 ? -19.149 6.968 16.498 1.00 90.50 290 CYS A O 1
ATOM 2340 N N . SER A 1 291 ? -17.953 8.855 16.413 1.00 90.62 291 SER A N 1
ATOM 2341 C CA . SER A 1 291 ? -17.045 8.344 15.381 1.00 90.62 291 SER A CA 1
ATOM 2342 C C . SER A 1 291 ? -16.042 7.308 15.901 1.00 90.62 291 SER A C 1
ATOM 2344 O O . SER A 1 291 ? -15.736 6.370 15.177 1.00 90.62 291 SER A O 1
ATOM 2346 N N . ILE A 1 292 ? -15.582 7.414 17.157 1.00 93.31 292 ILE A N 1
ATOM 2347 C CA . ILE A 1 292 ? -14.760 6.363 17.792 1.00 93.31 292 ILE A CA 1
ATOM 2348 C C . ILE A 1 292 ? -15.588 5.079 17.920 1.00 93.31 292 ILE A C 1
ATOM 2350 O O . ILE A 1 292 ? -15.128 3.990 17.577 1.00 93.31 292 ILE A O 1
ATOM 2354 N N . MET A 1 293 ? -16.840 5.212 18.361 1.00 93.62 293 MET A N 1
ATOM 2355 C CA . MET A 1 293 ? -17.780 4.094 18.430 1.00 93.62 293 MET A CA 1
ATOM 2356 C C . MET A 1 293 ? -18.106 3.509 17.055 1.00 93.62 293 MET A C 1
ATOM 2358 O O . MET A 1 293 ? -18.298 2.304 16.928 1.00 93.62 293 MET A O 1
ATOM 2362 N N . ASP A 1 294 ? -18.173 4.336 16.014 1.00 93.06 294 ASP A N 1
ATOM 2363 C CA . ASP A 1 294 ? -18.398 3.855 14.655 1.00 93.06 294 ASP A CA 1
ATOM 2364 C C . ASP A 1 294 ? -17.223 3.018 14.136 1.00 93.06 294 ASP A C 1
ATOM 2366 O O . ASP A 1 294 ? -17.446 2.031 13.431 1.00 93.06 294 ASP A O 1
ATOM 2370 N N . THR A 1 295 ? -15.997 3.340 14.564 1.00 94.38 295 THR A N 1
ATOM 2371 C CA . THR A 1 295 ? -14.816 2.504 14.325 1.00 94.38 295 THR A CA 1
ATOM 2372 C C . THR A 1 295 ? -14.892 1.171 15.078 1.00 94.38 295 THR A C 1
ATOM 2374 O O . THR A 1 295 ? -14.551 0.134 14.515 1.00 94.38 295 THR A O 1
ATOM 2377 N N . LEU A 1 296 ? -15.411 1.145 16.313 1.00 95.12 296 LEU A N 1
ATOM 2378 C CA . LEU A 1 296 ? -15.606 -0.113 17.055 1.00 95.12 296 LEU A CA 1
ATOM 2379 C C . LEU A 1 296 ? -16.533 -1.098 16.331 1.00 95.12 296 LEU A C 1
ATOM 2381 O O . LEU A 1 296 ? -16.368 -2.308 16.468 1.00 95.12 296 LEU A O 1
ATOM 2385 N N . LYS A 1 297 ? -17.472 -0.604 15.515 1.00 94.38 297 LYS A N 1
ATOM 2386 C CA . LYS A 1 297 ? -18.375 -1.474 14.750 1.00 94.38 297 LYS A CA 1
ATOM 2387 C C . LYS A 1 297 ? -17.646 -2.363 13.749 1.00 94.38 297 LYS A C 1
ATOM 2389 O O . LYS A 1 297 ? -18.207 -3.391 13.398 1.00 94.38 297 LYS A O 1
ATOM 2394 N N . TRP A 1 298 ? -16.430 -2.024 13.309 1.00 95.50 298 TRP A N 1
ATOM 2395 C CA . TRP A 1 298 ? -15.648 -2.906 12.434 1.00 95.50 298 TRP A CA 1
ATOM 2396 C C . TRP A 1 298 ? -15.402 -4.282 13.058 1.00 95.50 298 TRP A C 1
ATOM 2398 O O . TRP A 1 298 ? -15.533 -5.289 12.371 1.00 95.50 298 TRP A O 1
ATOM 2408 N N . PHE A 1 299 ? -15.140 -4.330 14.366 1.00 95.00 299 PHE A N 1
ATOM 2409 C CA . PHE A 1 299 ? -14.927 -5.579 15.102 1.00 95.00 299 PHE A CA 1
ATOM 2410 C C . PHE A 1 299 ? -16.212 -6.398 15.301 1.00 95.00 299 PHE A C 1
ATOM 2412 O O . PHE A 1 299 ? -16.149 -7.536 15.748 1.00 95.00 299 PHE A O 1
ATOM 2419 N N . LEU A 1 300 ? -17.382 -5.825 15.002 1.00 94.31 300 LEU A N 1
ATOM 2420 C CA . LEU A 1 300 ? -18.688 -6.469 15.177 1.00 94.31 300 LEU A CA 1
ATOM 2421 C C . LEU A 1 300 ? -19.273 -6.988 13.858 1.00 94.31 300 LEU A C 1
ATOM 2423 O O . LEU A 1 300 ? -20.376 -7.527 13.853 1.00 94.31 300 LEU A O 1
ATOM 2427 N N . ILE A 1 301 ? -18.572 -6.786 12.738 1.00 92.56 301 ILE A N 1
ATOM 2428 C CA . ILE A 1 301 ? -19.031 -7.207 11.409 1.00 92.56 301 ILE A CA 1
ATOM 2429 C C . ILE A 1 301 ? -18.878 -8.714 11.224 1.00 92.56 301 ILE A C 1
ATOM 2431 O O . ILE A 1 301 ? -19.767 -9.354 10.667 1.00 92.56 301 ILE A O 1
ATOM 2435 N N . ASP A 1 302 ? -17.746 -9.258 11.664 1.00 90.06 302 ASP A N 1
ATOM 2436 C CA . ASP A 1 302 ? -17.433 -10.676 11.559 1.00 90.06 302 ASP A CA 1
ATOM 2437 C C . ASP A 1 302 ? -17.241 -11.258 12.961 1.00 90.06 302 ASP A C 1
ATOM 2439 O O . ASP A 1 302 ? -16.567 -10.690 13.824 1.00 90.06 302 ASP A O 1
ATOM 2443 N N . GLU A 1 303 ? -17.866 -12.409 13.173 1.00 90.94 303 GLU A N 1
ATOM 2444 C CA . GLU A 1 303 ? -17.833 -13.167 14.412 1.00 90.94 303 GLU A CA 1
ATOM 2445 C C . GLU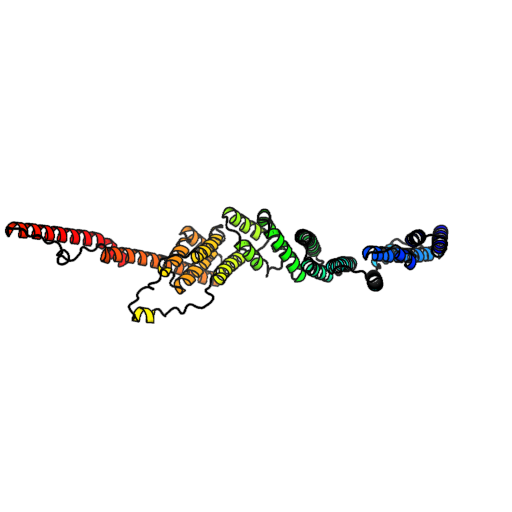 A 1 303 ? -16.412 -13.539 14.846 1.00 90.94 303 GLU A C 1
ATOM 2447 O O . GLU A 1 303 ? -16.158 -13.646 16.047 1.00 90.94 303 GLU A O 1
ATOM 2452 N N . ASN A 1 304 ? -15.477 -13.681 13.903 1.00 90.50 304 ASN A N 1
ATOM 2453 C CA . ASN A 1 304 ? -14.071 -14.001 14.151 1.00 90.50 304 ASN A CA 1
ATOM 2454 C C . ASN A 1 304 ? -13.341 -12.943 14.996 1.00 90.50 304 ASN A C 1
ATOM 2456 O O . ASN A 1 304 ? -12.312 -13.249 15.592 1.00 90.50 304 ASN A O 1
ATOM 2460 N N . TYR A 1 305 ? -13.883 -11.727 15.101 1.00 92.69 305 TYR A N 1
ATOM 2461 C CA . TYR A 1 305 ? -13.286 -10.630 15.866 1.00 92.69 305 TYR A CA 1
ATOM 2462 C C . TYR A 1 305 ? -13.924 -10.410 17.243 1.00 92.69 305 TYR A C 1
ATOM 2464 O O . TYR A 1 305 ? -13.640 -9.396 17.877 1.00 92.69 305 TYR A O 1
ATOM 2472 N N . ALA A 1 306 ? -14.758 -11.326 17.748 1.00 93.88 306 ALA A N 1
ATOM 2473 C CA . ALA A 1 306 ? -15.467 -11.134 19.018 1.00 93.88 306 ALA A CA 1
ATOM 2474 C C . ALA A 1 306 ? -14.523 -10.907 20.220 1.00 93.88 306 ALA A C 1
ATOM 2476 O O . ALA A 1 306 ? -14.761 -9.997 21.018 1.00 93.88 306 ALA A O 1
ATOM 2477 N N . ALA A 1 307 ? -13.422 -11.660 20.331 1.00 93.56 307 ALA A N 1
ATOM 2478 C CA . ALA A 1 307 ? -12.398 -11.438 21.360 1.00 93.56 307 ALA A CA 1
ATOM 2479 C C . ALA A 1 307 ? -11.762 -10.041 21.244 1.00 93.56 307 ALA A C 1
ATOM 2481 O O . ALA A 1 307 ? -11.688 -9.291 22.222 1.00 93.56 307 ALA A O 1
ATOM 2482 N N . ALA A 1 308 ? -11.383 -9.641 20.027 1.00 93.12 308 ALA A N 1
ATOM 2483 C CA . ALA A 1 308 ? -10.834 -8.316 19.762 1.00 93.12 308 ALA A CA 1
ATOM 2484 C C . ALA A 1 308 ? -11.853 -7.197 20.051 1.00 93.12 308 ALA A C 1
ATOM 2486 O O . ALA A 1 308 ? -11.466 -6.158 20.588 1.00 93.12 308 ALA A O 1
ATOM 2487 N N . ALA A 1 309 ? -13.141 -7.406 19.759 1.00 95.31 309 ALA A N 1
ATOM 2488 C CA . ALA A 1 309 ? -14.213 -6.463 20.064 1.00 95.31 309 ALA A CA 1
ATOM 2489 C C . ALA A 1 309 ? -14.298 -6.181 21.568 1.00 95.31 309 ALA A C 1
ATOM 2491 O O . ALA A 1 309 ? -14.327 -5.018 21.961 1.00 95.31 309 ALA A O 1
ATOM 2492 N N . VAL A 1 310 ? -14.277 -7.219 22.412 1.00 95.44 310 VAL A N 1
ATOM 2493 C CA . VAL A 1 310 ? -14.283 -7.078 23.879 1.00 95.44 310 VAL A CA 1
ATOM 2494 C C . VAL A 1 310 ? -13.108 -6.219 24.348 1.00 95.44 310 VAL A C 1
ATOM 2496 O O . VAL A 1 310 ? -13.309 -5.223 25.044 1.00 95.44 310 VAL A O 1
ATOM 2499 N N . ILE A 1 311 ? -11.889 -6.540 23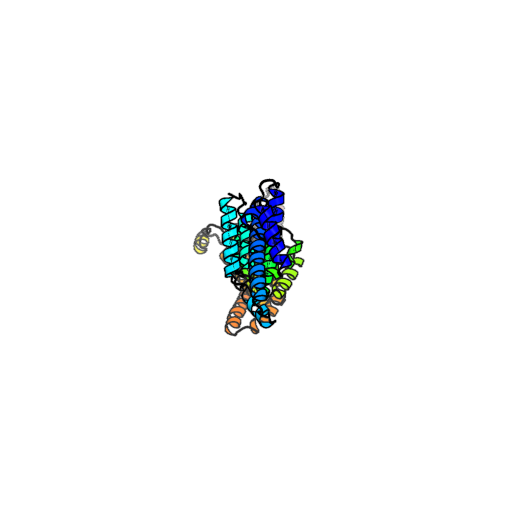.911 1.00 95.00 311 ILE A N 1
ATOM 2500 C CA . ILE A 1 311 ? -10.673 -5.825 24.330 1.00 95.00 311 ILE A CA 1
ATOM 2501 C C . ILE A 1 311 ? -10.723 -4.350 23.919 1.00 95.00 311 ILE A C 1
ATOM 2503 O O . ILE A 1 311 ? -10.462 -3.459 24.733 1.00 95.00 311 ILE A O 1
ATOM 2507 N N . HIS A 1 312 ? -11.073 -4.072 22.662 1.00 95.88 312 HIS A N 1
ATOM 2508 C CA . HIS A 1 312 ? -11.052 -2.711 22.132 1.00 95.88 312 HIS A CA 1
ATOM 2509 C C . HIS A 1 312 ? -12.237 -1.870 22.626 1.00 95.88 312 HIS A C 1
ATOM 2511 O O . HIS A 1 312 ? -12.069 -0.673 22.873 1.00 95.88 312 HIS A O 1
ATOM 2517 N N . VAL A 1 313 ? -13.411 -2.470 22.855 1.00 96.56 313 VAL A N 1
ATOM 2518 C CA . VAL A 1 313 ? -14.523 -1.786 23.530 1.00 96.56 313 VAL A CA 1
ATOM 2519 C C . VAL A 1 313 ? -14.125 -1.434 24.958 1.00 96.56 313 VAL A C 1
ATOM 2521 O O . VAL A 1 313 ? -14.295 -0.280 25.346 1.00 96.56 313 VAL A O 1
ATOM 2524 N N . LEU A 1 314 ? -13.534 -2.360 25.724 1.00 96.19 314 LEU A N 1
ATOM 2525 C CA . LEU A 1 314 ? -13.072 -2.062 27.082 1.00 96.19 314 LEU A CA 1
ATOM 2526 C C . LEU A 1 314 ? -12.033 -0.935 27.092 1.00 96.19 314 LEU A C 1
ATOM 2528 O O . LEU A 1 314 ? -12.101 -0.028 27.923 1.00 96.19 314 LEU A O 1
ATOM 2532 N N . TYR A 1 315 ? -11.093 -0.953 26.146 1.00 95.44 315 TYR A N 1
ATOM 2533 C CA . TYR A 1 315 ? -10.122 0.125 25.976 1.00 95.44 315 TYR A CA 1
ATOM 2534 C C . TYR A 1 315 ? -10.806 1.488 25.774 1.00 95.44 315 TYR A C 1
ATOM 2536 O O . TYR A 1 315 ? -10.456 2.459 26.449 1.00 95.44 315 TYR A O 1
ATOM 2544 N N . VAL A 1 316 ? -11.814 1.565 24.899 1.00 95.25 316 VAL A N 1
ATOM 2545 C CA . VAL A 1 316 ? -12.579 2.799 24.647 1.00 95.25 316 VAL A CA 1
ATOM 2546 C C . VAL A 1 316 ? -13.432 3.206 25.852 1.00 95.25 316 VAL A C 1
ATOM 2548 O O . VAL A 1 316 ? -13.503 4.390 26.178 1.00 95.25 316 VAL A O 1
ATOM 2551 N N . VAL A 1 317 ? -14.036 2.250 26.560 1.00 94.88 317 VAL A N 1
ATOM 2552 C CA . VAL A 1 317 ? -14.789 2.500 27.799 1.00 94.88 317 VAL A CA 1
ATOM 2553 C C . VAL A 1 317 ? -13.876 3.136 28.847 1.00 94.88 317 VAL A C 1
ATOM 2555 O O . VAL A 1 317 ? -14.184 4.219 29.345 1.00 94.88 317 VAL A O 1
ATOM 2558 N N . ARG A 1 318 ? -12.703 2.545 29.107 1.00 93.69 318 ARG A N 1
ATOM 2559 C CA . ARG A 1 318 ? -11.686 3.120 30.002 1.00 93.69 318 ARG A CA 1
ATOM 2560 C C . ARG A 1 318 ? -11.248 4.511 29.534 1.00 93.69 318 ARG A C 1
ATOM 2562 O O . ARG A 1 318 ? -11.158 5.426 30.350 1.00 93.69 318 ARG A O 1
ATOM 2569 N N . HIS A 1 319 ? -11.026 4.698 28.231 1.00 90.81 319 HIS A N 1
ATOM 2570 C CA . HIS A 1 319 ? -10.663 5.993 27.649 1.00 90.81 319 HIS A CA 1
ATOM 2571 C C . HIS A 1 319 ? -11.714 7.079 27.931 1.00 90.81 319 HIS A C 1
ATOM 2573 O O . HIS A 1 319 ? -11.358 8.178 28.358 1.00 90.81 319 HIS A O 1
ATOM 2579 N N . PHE A 1 320 ? -13.001 6.779 27.744 1.00 90.88 320 PHE A N 1
ATOM 2580 C CA . PHE A 1 320 ? -14.084 7.720 28.031 1.00 90.88 320 PHE A CA 1
ATOM 2581 C C . PHE A 1 320 ? -14.267 7.976 29.528 1.00 90.88 320 PHE A C 1
ATOM 2583 O O . PHE A 1 320 ? -14.484 9.121 29.923 1.00 90.88 320 PHE A O 1
ATOM 2590 N N . ILE A 1 321 ? -14.121 6.955 30.373 1.00 89.38 321 ILE A N 1
ATOM 2591 C CA . ILE A 1 321 ? -14.224 7.098 31.833 1.00 89.38 321 ILE A CA 1
ATOM 2592 C C . ILE A 1 321 ? -13.113 7.999 32.377 1.00 89.38 321 ILE A C 1
ATOM 2594 O O . ILE A 1 321 ? -13.386 8.876 33.195 1.00 89.38 321 ILE A O 1
ATOM 2598 N N . LEU A 1 322 ? -11.882 7.859 31.874 1.00 86.19 322 LEU A N 1
ATOM 2599 C CA . LEU A 1 322 ? -10.765 8.742 32.232 1.00 86.19 322 LEU A CA 1
ATOM 2600 C C . LEU A 1 322 ? -11.002 10.206 31.826 1.00 86.19 322 LEU A C 1
ATOM 2602 O O . LEU A 1 322 ? -10.434 11.108 32.438 1.00 86.19 322 LEU A O 1
ATOM 2606 N N . GLN A 1 323 ? -11.842 10.446 30.817 1.00 82.38 323 GLN A N 1
ATOM 2607 C CA . GLN A 1 323 ? -12.284 11.780 30.395 1.00 82.38 323 GLN A CA 1
ATOM 2608 C C . GLN A 1 323 ? -13.593 12.226 31.059 1.00 82.38 323 GLN A C 1
ATOM 2610 O O . GLN A 1 323 ? -14.120 13.278 30.707 1.00 82.38 323 GLN A O 1
ATOM 2615 N N . GLU A 1 324 ? -14.130 11.437 31.993 1.00 81.88 324 GLU A N 1
ATOM 2616 C CA . GLU A 1 324 ? -15.410 11.680 32.668 1.00 81.88 324 GLU A CA 1
ATOM 2617 C C . GLU A 1 324 ? -16.618 11.755 31.710 1.00 81.88 324 GLU A C 1
ATOM 2619 O O . GLU A 1 324 ? -17.638 12.372 32.015 1.00 81.88 324 GLU A O 1
ATOM 2624 N N . LYS A 1 325 ? -16.529 11.083 30.556 1.00 86.50 325 LYS A N 1
ATOM 2625 C CA . LYS A 1 325 ? -17.587 10.980 29.540 1.00 86.50 325 LYS A CA 1
ATOM 2626 C C . LYS A 1 325 ? -18.431 9.722 29.755 1.00 86.50 325 LYS A C 1
ATOM 2628 O O . LYS A 1 325 ? -18.355 8.751 28.998 1.00 86.50 325 LYS A O 1
ATOM 2633 N N . PHE A 1 326 ? -19.230 9.717 30.818 1.00 86.75 326 PHE A N 1
ATOM 2634 C CA . PHE A 1 326 ? -19.977 8.528 31.248 1.00 86.75 326 PHE A CA 1
ATOM 2635 C C . PHE A 1 326 ? -21.047 8.087 30.241 1.00 86.75 326 PHE A C 1
ATOM 2637 O O . PHE A 1 326 ? -21.191 6.888 29.997 1.00 86.75 326 PHE A O 1
ATOM 2644 N N . ALA A 1 327 ? -21.761 9.025 29.609 1.00 88.19 327 ALA A N 1
ATOM 2645 C CA . ALA A 1 327 ? -22.733 8.694 28.564 1.00 88.19 327 ALA A CA 1
ATOM 2646 C C . ALA A 1 327 ? -22.080 7.977 27.366 1.00 88.19 327 ALA A C 1
ATOM 2648 O O . ALA A 1 327 ? -22.608 6.972 26.880 1.00 88.19 327 ALA A O 1
ATOM 2649 N N . SER A 1 328 ? -20.907 8.442 26.926 1.00 92.19 328 SER A N 1
ATOM 2650 C CA . SER A 1 328 ? -20.146 7.841 25.823 1.00 92.19 328 SER A CA 1
ATOM 2651 C C . SER A 1 328 ? -19.605 6.461 26.197 1.00 92.19 328 SER A C 1
ATOM 2653 O O . SER A 1 328 ? -19.756 5.520 25.422 1.00 92.19 328 SER A O 1
ATOM 2655 N N . ALA A 1 329 ? -19.073 6.299 27.416 1.00 93.56 329 ALA A N 1
ATOM 2656 C CA . ALA A 1 329 ? -18.638 5.002 27.938 1.00 93.56 329 ALA A CA 1
ATOM 2657 C C . ALA A 1 329 ? -19.785 3.979 27.970 1.00 93.56 329 ALA A C 1
ATOM 2659 O O . ALA A 1 329 ? -19.646 2.870 27.455 1.00 93.56 329 ALA A O 1
ATOM 2660 N N . LYS A 1 330 ? -20.950 4.375 28.494 1.00 92.94 330 LYS A N 1
ATOM 2661 C CA . LYS A 1 330 ? -22.147 3.527 28.536 1.00 92.94 330 LYS A CA 1
ATOM 2662 C C . LYS A 1 330 ? -22.621 3.124 27.137 1.00 92.94 330 LYS A C 1
ATOM 2664 O O . LYS A 1 330 ? -23.002 1.976 26.925 1.00 92.94 330 LYS A O 1
ATOM 2669 N N . THR A 1 331 ? -22.589 4.056 26.185 1.00 94.00 331 THR A N 1
ATOM 2670 C CA . THR A 1 331 ? -23.028 3.802 24.803 1.00 94.00 331 THR A CA 1
ATOM 2671 C C . THR A 1 331 ? -22.033 2.922 24.039 1.00 94.00 331 THR A C 1
ATOM 2673 O O . THR A 1 331 ? -22.443 2.071 23.253 1.00 94.00 331 THR A O 1
ATOM 2676 N N . ALA A 1 332 ? -20.730 3.066 24.293 1.00 95.50 332 ALA A N 1
ATOM 2677 C CA . ALA A 1 332 ? -19.715 2.168 23.748 1.00 95.50 332 ALA A CA 1
ATOM 2678 C C . ALA A 1 332 ? -19.883 0.743 24.297 1.00 95.50 332 ALA A C 1
ATOM 2680 O O . ALA A 1 332 ? -19.861 -0.213 23.527 1.00 95.50 332 ALA A O 1
ATOM 2681 N N . LEU A 1 333 ? -20.128 0.601 25.604 1.00 95.44 333 LEU A N 1
ATOM 2682 C CA . LEU A 1 333 ? -20.367 -0.699 26.232 1.00 95.44 333 LEU A CA 1
ATOM 2683 C C . LEU A 1 333 ? -21.613 -1.394 25.666 1.00 95.44 333 LEU A C 1
ATOM 2685 O O . LEU A 1 333 ? -21.601 -2.605 25.471 1.00 95.44 333 LEU A O 1
ATOM 2689 N N . SER A 1 334 ? -22.673 -0.643 25.338 1.00 94.31 334 SER A N 1
ATOM 2690 C CA . SER A 1 334 ? -23.896 -1.230 24.776 1.00 94.31 334 SER A CA 1
ATOM 2691 C C . SER A 1 334 ? -23.740 -1.775 23.352 1.00 94.31 334 SER A C 1
ATOM 2693 O O . SER A 1 334 ? -24.689 -2.353 22.826 1.00 94.31 334 SER A O 1
ATOM 2695 N N . LEU A 1 335 ? -22.582 -1.585 22.709 1.00 95.12 335 LEU A N 1
ATOM 2696 C CA . LEU A 1 335 ? -22.253 -2.259 21.451 1.00 95.12 335 LEU A CA 1
ATOM 2697 C C . LEU A 1 335 ? -22.015 -3.765 21.645 1.00 95.12 335 LEU A C 1
ATOM 2699 O O . LEU A 1 335 ? -22.208 -4.534 20.705 1.00 95.12 335 LEU A O 1
ATOM 2703 N N . LEU A 1 336 ? -21.618 -4.194 22.847 1.00 95.44 336 LEU A N 1
ATOM 2704 C CA . LEU A 1 336 ? -21.422 -5.603 23.167 1.00 95.44 336 LEU A CA 1
ATOM 2705 C C . LEU A 1 336 ? -22.739 -6.226 23.624 1.00 95.44 336 LEU A C 1
ATOM 2707 O O . LEU A 1 336 ? -23.254 -5.934 24.703 1.00 95.44 336 LEU A O 1
ATOM 2711 N N . THR A 1 337 ? -23.284 -7.116 22.800 1.00 94.75 337 THR A N 1
ATOM 2712 C CA . THR A 1 337 ? -24.416 -7.957 23.193 1.00 94.75 337 THR A CA 1
ATOM 2713 C C . THR A 1 337 ? -23.925 -9.165 23.993 1.00 94.75 337 THR A C 1
ATOM 2715 O O . THR A 1 337 ? -22.764 -9.564 23.888 1.00 94.75 337 THR A O 1
ATOM 2718 N N . ALA A 1 338 ? -24.824 -9.801 24.752 1.00 92.62 338 ALA A N 1
ATOM 2719 C CA . ALA A 1 338 ? -24.508 -11.042 25.465 1.00 92.62 338 ALA A CA 1
ATOM 2720 C C . ALA A 1 338 ? -23.955 -12.127 24.521 1.00 92.62 338 ALA A C 1
ATOM 2722 O O . ALA A 1 338 ? -23.044 -12.861 24.880 1.00 92.62 338 ALA A O 1
ATOM 2723 N N . GLU A 1 339 ? -24.454 -12.185 23.284 1.00 94.38 339 GLU A N 1
ATOM 2724 C CA . GLU A 1 339 ? -23.983 -13.133 22.275 1.00 94.38 339 GLU A CA 1
ATOM 2725 C C . GLU A 1 339 ? -22.526 -12.876 21.855 1.00 94.38 339 GLU A C 1
ATOM 2727 O O . GLU A 1 339 ? -21.746 -13.816 21.707 1.00 94.38 339 GLU A O 1
ATOM 2732 N N . VAL A 1 340 ? -22.138 -11.606 21.689 1.00 94.56 340 VAL A N 1
ATOM 2733 C CA . VAL A 1 340 ? -20.751 -11.234 21.366 1.00 94.56 340 VAL A CA 1
ATOM 2734 C C . VAL A 1 340 ? -19.821 -11.600 22.521 1.00 94.56 340 VAL A C 1
ATOM 2736 O O . VAL A 1 340 ? -18.760 -12.167 22.277 1.00 94.56 340 VAL A O 1
ATOM 2739 N N . ILE A 1 341 ? -20.230 -11.339 23.767 1.00 94.69 341 ILE A N 1
ATOM 2740 C CA . ILE A 1 341 ? -19.440 -11.658 24.966 1.00 94.69 341 ILE A CA 1
ATOM 2741 C C . ILE A 1 341 ? -19.235 -13.172 25.105 1.00 94.69 341 ILE A C 1
ATOM 2743 O O . ILE A 1 341 ? -18.110 -13.621 25.308 1.00 94.69 341 ILE A O 1
ATOM 2747 N N . GLU A 1 342 ? -20.288 -13.975 24.951 1.00 94.50 342 GLU A N 1
ATOM 2748 C CA . GLU A 1 342 ? -20.169 -15.435 25.043 1.00 94.50 342 GLU A CA 1
ATOM 2749 C C . GLU A 1 342 ? -19.276 -16.007 23.937 1.00 94.50 342 GLU A C 1
ATOM 2751 O O . GLU A 1 342 ? -18.421 -16.857 24.192 1.00 94.50 342 GLU A O 1
ATOM 2756 N N . ARG A 1 343 ? -19.397 -15.489 22.711 1.00 94.38 343 ARG A N 1
ATOM 2757 C CA . ARG A 1 343 ? -18.517 -15.878 21.604 1.00 94.38 343 ARG A CA 1
ATOM 2758 C C . ARG A 1 343 ? -17.061 -15.475 21.859 1.00 94.38 343 ARG A C 1
ATOM 2760 O O . ARG A 1 343 ? -16.157 -16.265 21.591 1.00 94.38 343 ARG A O 1
ATOM 2767 N N . ALA A 1 344 ? -16.835 -14.287 22.418 1.00 94.38 344 ALA A N 1
ATOM 2768 C CA . ALA A 1 344 ? -15.510 -13.824 22.809 1.00 94.38 344 ALA A CA 1
ATOM 2769 C C . ALA A 1 344 ? -14.882 -14.743 23.864 1.00 94.38 344 ALA A C 1
ATOM 2771 O O . ALA A 1 344 ? -13.737 -15.145 23.692 1.00 94.38 344 ALA A O 1
ATOM 2772 N N . LYS A 1 345 ? -15.632 -15.156 24.899 1.00 94.94 345 LYS A N 1
ATOM 2773 C CA . LYS A 1 345 ? -15.161 -16.129 25.906 1.00 94.94 345 LYS A CA 1
ATOM 2774 C C . LYS A 1 345 ? -14.673 -17.421 25.245 1.00 94.94 345 LYS A C 1
ATOM 2776 O O . LYS A 1 345 ? -13.590 -17.901 25.569 1.00 94.94 345 LYS A O 1
ATOM 2781 N N . VAL A 1 346 ? -15.434 -17.954 24.283 1.00 94.62 346 VAL A N 1
ATOM 2782 C CA . VAL A 1 346 ? -15.043 -19.161 23.534 1.00 94.62 346 VAL A CA 1
ATOM 2783 C C . VAL A 1 346 ? -13.744 -18.945 22.758 1.00 94.62 346 VAL A C 1
ATOM 2785 O O . VAL A 1 346 ? -12.862 -19.795 22.829 1.00 94.62 346 VAL A O 1
ATOM 2788 N N . GLN A 1 347 ? -13.607 -17.825 22.043 1.00 93.38 347 GLN A N 1
ATOM 2789 C CA . GLN A 1 347 ? -12.392 -17.503 21.283 1.00 93.38 347 GLN A CA 1
ATOM 2790 C C . GLN A 1 347 ? -11.173 -17.324 22.187 1.00 93.38 347 GLN A C 1
ATOM 2792 O O . GLN A 1 347 ? -10.132 -17.915 21.920 1.00 93.38 347 GLN A O 1
ATOM 2797 N N . ILE A 1 348 ? -11.327 -16.582 23.284 1.00 92.75 348 ILE A N 1
ATOM 2798 C CA . ILE A 1 348 ? -10.266 -16.332 24.260 1.00 92.75 348 ILE A CA 1
ATOM 2799 C C . ILE A 1 348 ? -9.748 -17.653 24.833 1.00 92.75 348 ILE A C 1
ATOM 2801 O O . ILE A 1 348 ? -8.544 -17.833 24.947 1.00 92.75 348 ILE A O 1
ATOM 2805 N N . CYS A 1 349 ? -10.624 -18.619 25.135 1.00 92.62 349 CYS A N 1
ATOM 2806 C CA . CYS A 1 349 ? -10.208 -19.937 25.628 1.00 92.62 349 CYS A CA 1
ATOM 2807 C C . CYS A 1 349 ? -9.338 -20.747 24.647 1.00 92.62 349 CYS A C 1
ATOM 2809 O O . CYS A 1 349 ? -8.749 -21.745 25.066 1.00 92.62 349 CYS A O 1
ATOM 2811 N N . LEU A 1 350 ? -9.279 -20.367 23.367 1.00 91.25 350 LEU A N 1
ATOM 2812 C CA . LEU A 1 350 ? -8.452 -21.021 22.348 1.00 91.25 350 LEU A CA 1
ATOM 2813 C C . LEU A 1 350 ? -7.058 -20.388 22.207 1.00 91.25 350 LEU A C 1
ATOM 2815 O O . LEU A 1 350 ? -6.236 -20.911 21.455 1.00 91.25 350 LEU A O 1
ATOM 2819 N N . GLU A 1 351 ? -6.791 -19.282 22.900 1.00 88.75 351 GLU A N 1
ATOM 2820 C CA . GLU A 1 351 ? -5.508 -18.579 22.871 1.00 88.75 351 GLU A CA 1
ATOM 2821 C C . GLU A 1 351 ? -4.461 -19.215 23.805 1.00 88.75 351 GLU A C 1
ATOM 2823 O O . GLU A 1 351 ? -4.731 -20.150 24.566 1.00 88.75 351 GLU A O 1
ATOM 2828 N N . ASP A 1 352 ? -3.236 -18.682 23.777 1.00 86.25 352 ASP A N 1
ATOM 2829 C CA . ASP A 1 352 ? -2.182 -19.084 24.707 1.00 86.25 352 ASP A CA 1
ATOM 2830 C C . ASP A 1 352 ? -2.549 -18.732 26.158 1.00 86.25 352 ASP A C 1
ATOM 2832 O O . ASP A 1 352 ? -3.032 -17.639 26.449 1.00 86.25 352 ASP A O 1
ATOM 2836 N N . ILE A 1 353 ? -2.241 -19.633 27.100 1.00 85.31 353 ILE A N 1
ATOM 2837 C CA . ILE A 1 353 ? -2.644 -19.548 28.522 1.00 85.31 353 ILE A CA 1
ATOM 2838 C C . ILE A 1 353 ? -2.442 -18.152 29.159 1.00 85.31 353 ILE A C 1
ATOM 2840 O O . ILE A 1 353 ? -3.351 -17.693 29.853 1.00 85.31 353 ILE A O 1
ATOM 2844 N N . PRO A 1 354 ? -1.308 -17.446 28.963 1.00 85.81 354 PRO A N 1
ATOM 2845 C CA . PRO A 1 354 ? -1.132 -16.110 29.536 1.00 85.81 354 PRO A CA 1
ATOM 2846 C C . PRO A 1 354 ? -2.119 -15.070 28.980 1.00 85.81 354 PRO A C 1
ATOM 2848 O O . PRO A 1 354 ? -2.598 -14.225 29.733 1.00 85.81 354 PRO A O 1
ATOM 2851 N N . LEU A 1 355 ? -2.438 -15.150 27.684 1.00 87.38 355 LEU A N 1
ATOM 2852 C CA . LEU A 1 355 ? -3.400 -14.267 27.019 1.00 87.38 355 LEU A CA 1
ATOM 2853 C C . LEU A 1 355 ? -4.828 -14.583 27.464 1.00 87.38 355 LEU A C 1
ATOM 2855 O O . LEU A 1 355 ? -5.580 -13.661 27.766 1.00 87.38 355 LEU A O 1
ATOM 2859 N N . VAL A 1 356 ? -5.158 -15.871 27.634 1.00 90.06 356 VAL A N 1
ATOM 2860 C CA . VAL A 1 356 ? -6.462 -16.317 28.155 1.00 90.06 356 VAL A CA 1
ATOM 2861 C C . VAL A 1 356 ? -6.780 -15.616 29.472 1.00 90.06 356 VAL A C 1
ATOM 2863 O O . VAL A 1 356 ? -7.865 -15.060 29.631 1.00 90.06 356 VAL A O 1
ATOM 2866 N N . GLN A 1 357 ? -5.840 -15.622 30.424 1.00 90.56 357 GLN A N 1
ATOM 2867 C CA . GLN A 1 357 ? -6.064 -14.992 31.724 1.00 90.56 357 GLN A CA 1
ATOM 2868 C C . GLN A 1 357 ? -6.314 -13.487 31.572 1.00 90.56 357 GLN A C 1
ATOM 2870 O O . GLN A 1 357 ? -7.312 -12.977 32.078 1.00 90.56 357 GLN A O 1
ATOM 2875 N N . GLN A 1 358 ? -5.442 -12.792 30.841 1.00 91.69 358 GLN A N 1
ATOM 2876 C CA . GLN A 1 358 ? -5.545 -11.349 30.635 1.00 91.69 358 GLN A CA 1
ATOM 2877 C C . GLN A 1 358 ? -6.858 -10.951 29.942 1.00 91.69 358 GLN A C 1
ATOM 2879 O O . GLN A 1 358 ? -7.501 -9.971 30.319 1.00 91.69 358 GLN A O 1
ATOM 2884 N N . HIS A 1 359 ? -7.269 -11.693 28.918 1.00 92.94 359 HIS A N 1
ATOM 2885 C CA . HIS A 1 359 ? -8.475 -11.384 28.159 1.00 92.94 359 HIS A CA 1
ATOM 2886 C C . HIS A 1 359 ? -9.750 -11.777 28.917 1.00 92.94 359 HIS A C 1
ATOM 2888 O O . HIS A 1 359 ? -10.745 -11.061 28.829 1.00 92.94 359 HIS A O 1
ATOM 2894 N N . MET A 1 360 ? -9.728 -12.832 29.738 1.00 93.75 360 MET A N 1
ATOM 2895 C CA . MET A 1 360 ? -10.847 -13.146 30.636 1.00 93.75 360 MET A CA 1
ATOM 2896 C C . MET A 1 360 ? -11.011 -12.106 31.752 1.00 93.75 360 MET A C 1
ATOM 2898 O O . MET A 1 360 ? -12.137 -11.782 32.115 1.00 93.75 360 MET A O 1
ATOM 2902 N N . GLU A 1 361 ? -9.922 -11.527 32.263 1.00 94.06 361 GLU A N 1
ATOM 2903 C CA . GLU A 1 361 ? -9.997 -10.378 33.179 1.00 94.06 361 GLU A CA 1
ATOM 2904 C C . GLU A 1 361 ? -10.669 -9.168 32.507 1.00 94.06 361 GLU A C 1
ATOM 2906 O O . GLU A 1 361 ? -11.492 -8.498 33.130 1.00 94.06 361 GLU A O 1
ATOM 2911 N N . ALA A 1 362 ? -10.394 -8.927 31.220 1.00 94.62 362 ALA A N 1
ATOM 2912 C CA . ALA A 1 362 ? -11.083 -7.892 30.449 1.00 94.62 362 ALA A CA 1
ATOM 2913 C C . ALA A 1 362 ? -12.587 -8.179 30.281 1.00 94.62 362 ALA A C 1
ATOM 2915 O O . ALA A 1 362 ? -13.398 -7.256 30.355 1.00 94.62 362 ALA A O 1
ATOM 2916 N N . VAL A 1 363 ? -12.975 -9.445 30.090 1.00 95.69 363 VAL A N 1
ATOM 2917 C CA . VAL A 1 363 ? -14.390 -9.852 30.059 1.00 95.69 363 VAL A CA 1
ATOM 2918 C C . VAL A 1 363 ? -15.068 -9.569 31.401 1.00 95.69 363 VAL A C 1
ATOM 2920 O O . VAL A 1 363 ? -16.135 -8.960 31.412 1.00 95.69 363 VAL A O 1
ATOM 2923 N N . ASN A 1 364 ? -14.436 -9.949 32.514 1.00 95.31 364 ASN A N 1
ATOM 2924 C CA . ASN A 1 364 ? -14.974 -9.690 33.851 1.00 95.31 364 ASN A CA 1
ATOM 2925 C C . ASN A 1 364 ? -15.160 -8.186 34.089 1.00 95.31 364 ASN A C 1
ATOM 2927 O O . ASN A 1 364 ? -16.212 -7.763 34.549 1.00 95.31 364 ASN A O 1
ATOM 2931 N N . GLU A 1 365 ? -14.189 -7.356 33.696 1.00 95.88 365 GLU A N 1
ATOM 2932 C CA . GLU A 1 365 ? -14.321 -5.905 33.846 1.00 95.88 365 GLU A CA 1
ATOM 2933 C C . GLU A 1 365 ? -15.455 -5.323 32.983 1.00 95.88 365 GLU A C 1
ATOM 2935 O O . GLU A 1 365 ? -16.114 -4.366 33.386 1.00 95.88 365 GLU A O 1
ATOM 2940 N N . ILE A 1 366 ? -15.721 -5.883 31.798 1.00 94.75 366 ILE A N 1
ATOM 2941 C CA . ILE A 1 366 ? -16.890 -5.494 30.993 1.00 94.75 366 ILE A CA 1
ATOM 2942 C C . ILE A 1 366 ? -18.194 -5.807 31.729 1.00 94.75 366 ILE A C 1
ATOM 2944 O O . ILE A 1 366 ? -19.104 -4.974 31.718 1.00 94.75 366 ILE A O 1
ATOM 2948 N N . GLU A 1 367 ? -18.286 -6.979 32.358 1.00 93.56 367 GLU A N 1
ATOM 2949 C CA . GLU A 1 367 ? -19.442 -7.371 33.170 1.00 93.56 367 GLU A CA 1
ATOM 2950 C C . GLU A 1 367 ? -19.591 -6.440 34.390 1.00 93.56 367 GLU A C 1
ATOM 2952 O O . GLU A 1 367 ? -20.676 -5.895 34.601 1.00 93.56 367 GLU A O 1
ATOM 2957 N N . ASP A 1 368 ? -18.494 -6.123 35.087 1.00 94.94 368 ASP A N 1
ATOM 2958 C CA . ASP A 1 368 ? -18.467 -5.167 36.204 1.00 94.94 368 ASP A CA 1
ATOM 2959 C C . ASP A 1 368 ? -18.944 -3.766 35.776 1.00 94.94 368 ASP A C 1
ATOM 2961 O O . ASP A 1 368 ? -19.767 -3.133 36.446 1.00 94.94 368 ASP A O 1
ATOM 2965 N N . TRP A 1 369 ? -18.469 -3.260 34.629 1.00 94.25 369 TRP A N 1
ATOM 2966 C CA . TRP A 1 369 ? -18.934 -1.979 34.086 1.00 94.25 369 TRP A CA 1
ATOM 2967 C C . TRP A 1 369 ? -20.416 -2.025 33.716 1.00 94.25 369 TRP A C 1
ATOM 2969 O O . TRP A 1 369 ? -21.124 -1.029 33.897 1.00 94.25 369 TRP A O 1
ATOM 2979 N N . HIS A 1 370 ? -20.907 -3.160 33.215 1.00 92.25 370 HIS A N 1
ATOM 2980 C CA . HIS A 1 370 ? -22.320 -3.334 32.898 1.00 92.25 370 HIS A CA 1
ATOM 2981 C C . HIS A 1 370 ? -23.177 -3.234 34.163 1.00 92.25 370 HIS A C 1
ATOM 2983 O O . HIS A 1 370 ? -24.139 -2.460 34.191 1.00 92.25 370 HIS A O 1
ATOM 2989 N N . GLU A 1 371 ? -22.793 -3.941 35.226 1.00 91.00 371 GLU A N 1
ATOM 2990 C CA . GLU A 1 371 ? -23.446 -3.866 36.534 1.00 91.00 371 GLU A CA 1
ATOM 2991 C C . GLU A 1 371 ? -23.406 -2.443 37.101 1.00 91.00 371 GLU A C 1
ATOM 2993 O O . GLU A 1 371 ? -24.444 -1.902 37.494 1.00 91.00 371 GLU A O 1
ATOM 2998 N N . TYR A 1 372 ? -22.248 -1.779 37.041 1.00 91.25 372 TYR A N 1
ATOM 2999 C CA . TYR A 1 372 ? -22.092 -0.398 37.492 1.00 91.25 372 TYR A CA 1
ATOM 3000 C C . TYR A 1 372 ? -23.039 0.568 36.765 1.00 91.25 372 TYR A C 1
ATOM 3002 O O . TYR A 1 372 ? -23.757 1.341 37.405 1.00 91.25 372 TYR A O 1
ATOM 3010 N N . PHE A 1 373 ? -23.088 0.537 35.428 1.00 89.81 373 PHE A N 1
ATOM 3011 C CA . PHE A 1 373 ? -23.962 1.435 34.664 1.00 89.81 373 PHE A CA 1
ATOM 3012 C C . PHE A 1 373 ? -25.450 1.124 34.859 1.00 89.81 373 PHE A C 1
ATOM 3014 O O . PHE A 1 373 ? -26.286 2.034 34.754 1.00 89.81 373 PHE A O 1
ATOM 3021 N N . MET A 1 374 ? -25.789 -0.135 35.141 1.00 87.69 374 MET A N 1
ATOM 3022 C CA . MET A 1 374 ? -27.142 -0.544 35.505 1.00 87.69 374 MET A CA 1
ATOM 3023 C C . MET A 1 374 ? -27.537 0.012 36.875 1.00 87.69 374 MET A C 1
ATOM 3025 O O . MET A 1 374 ? -28.574 0.676 36.969 1.00 87.69 374 MET A O 1
ATOM 3029 N N . ALA A 1 375 ? -26.695 -0.163 37.896 1.00 87.50 375 ALA A N 1
ATOM 3030 C CA . ALA A 1 375 ? -26.904 0.386 39.235 1.00 87.50 375 ALA A CA 1
ATOM 3031 C C . ALA A 1 375 ? -26.988 1.922 39.210 1.00 87.50 375 ALA A C 1
ATOM 3033 O O . ALA A 1 375 ? -27.926 2.511 39.752 1.00 87.50 375 ALA A O 1
ATOM 3034 N N . HIS A 1 376 ? -26.085 2.587 38.479 1.00 85.06 376 HIS A N 1
ATOM 3035 C CA . HIS A 1 376 ? -26.117 4.039 38.296 1.00 85.06 376 HIS A CA 1
ATOM 3036 C C . HIS A 1 376 ? -27.437 4.505 37.666 1.00 85.06 376 HIS A C 1
ATOM 3038 O O . HIS A 1 376 ? -28.065 5.446 38.147 1.00 85.06 376 HIS A O 1
ATOM 3044 N N . GLY A 1 377 ? -27.916 3.816 36.625 1.00 82.81 377 GLY A N 1
ATOM 3045 C CA . GLY A 1 377 ? -29.197 4.139 35.993 1.00 82.81 377 GLY A CA 1
ATOM 3046 C C . GLY A 1 377 ? -30.409 3.917 36.909 1.00 82.81 377 GLY A C 1
ATOM 3047 O O . GLY A 1 377 ? -31.405 4.638 36.804 1.00 82.81 377 GLY A O 1
ATOM 3048 N N . GLN A 1 378 ? -30.356 2.936 37.815 1.00 84.19 378 GLN A N 1
ATOM 3049 C CA . GLN A 1 378 ? -31.391 2.739 38.834 1.00 84.19 378 GLN A CA 1
ATOM 3050 C C . GLN A 1 378 ? -31.359 3.848 39.893 1.00 84.19 378 GLN A C 1
ATOM 3052 O O . GLN A 1 378 ? -32.417 4.376 40.248 1.00 84.19 378 GLN A O 1
ATOM 3057 N N . PHE A 1 379 ? -30.166 4.257 40.328 1.00 84.31 379 PHE A N 1
ATOM 3058 C CA . PHE A 1 379 ? -29.979 5.380 41.241 1.00 84.31 379 PHE A CA 1
ATOM 3059 C C . PHE A 1 379 ? -30.469 6.705 40.643 1.00 84.31 379 PHE A C 1
ATOM 3061 O O . PHE A 1 379 ? -31.172 7.451 41.320 1.00 84.31 379 PHE A O 1
ATOM 3068 N N . GLU A 1 380 ? -30.173 6.995 39.373 1.00 81.69 380 GLU A N 1
ATOM 3069 C CA . GLU A 1 380 ? -30.666 8.201 38.691 1.00 81.69 380 GLU A CA 1
ATOM 3070 C C . GLU A 1 380 ? -32.195 8.254 38.660 1.00 81.69 380 GLU A C 1
ATOM 3072 O O . GLU A 1 380 ? -32.787 9.278 39.011 1.00 81.69 380 GLU A O 1
ATOM 3077 N N . LYS A 1 381 ? -32.845 7.132 38.313 1.00 82.56 381 LYS A N 1
ATOM 3078 C CA . LYS A 1 381 ? -34.309 7.017 38.373 1.00 82.56 381 LYS A CA 1
ATOM 3079 C C . LYS A 1 381 ? -34.802 7.285 39.789 1.00 82.56 381 LYS A C 1
ATOM 3081 O O . LYS A 1 381 ? -35.672 8.128 39.982 1.00 82.56 381 LYS A O 1
ATOM 3086 N N . TRP A 1 382 ? -34.235 6.614 40.789 1.00 86.12 382 TRP A N 1
ATOM 3087 C CA . TRP A 1 382 ? -34.602 6.840 42.186 1.00 86.12 382 TRP A CA 1
ATOM 3088 C C . TRP A 1 382 ? -34.441 8.315 42.599 1.00 86.12 382 TRP A C 1
ATOM 3090 O O . TRP A 1 382 ? -35.360 8.890 43.185 1.00 86.12 382 TRP A O 1
ATOM 3100 N N . SER A 1 383 ? -33.322 8.948 42.243 1.00 82.81 383 SER A N 1
ATOM 3101 C CA . SER A 1 383 ? -33.005 10.348 42.541 1.00 82.81 383 SER A CA 1
ATOM 3102 C C . SER A 1 383 ? -34.020 11.300 41.906 1.00 82.81 383 SER A C 1
ATOM 3104 O O . SER A 1 383 ? -34.533 12.206 42.566 1.00 82.81 383 SER A O 1
ATOM 3106 N N . GLU A 1 384 ? -34.410 11.055 40.654 1.00 82.75 384 GLU A N 1
ATOM 3107 C CA . GLU A 1 384 ? -35.460 11.816 39.981 1.00 82.75 384 GLU A CA 1
ATOM 3108 C C . GLU A 1 384 ? -36.819 11.678 40.687 1.00 82.75 384 GLU A C 1
ATOM 3110 O O . GLU A 1 384 ? -37.477 12.687 40.972 1.00 82.75 384 GLU A O 1
ATOM 3115 N N . TYR A 1 385 ? -37.213 10.455 41.055 1.00 79.62 385 TYR A N 1
ATOM 3116 C CA . TYR A 1 385 ? -38.430 10.214 41.835 1.00 79.62 385 TYR A CA 1
ATOM 3117 C C . TYR A 1 385 ? -38.382 10.891 43.211 1.00 79.62 385 TYR A C 1
ATOM 3119 O O . TYR A 1 385 ? -39.396 11.410 43.692 1.00 79.62 385 TYR A O 1
ATOM 3127 N N . TYR A 1 386 ? -37.214 10.923 43.849 1.00 81.00 386 TYR A N 1
ATOM 3128 C CA . TYR A 1 386 ? -37.049 11.488 45.180 1.00 81.00 386 TYR A CA 1
ATOM 3129 C C . TYR A 1 386 ? -36.992 13.021 45.190 1.00 81.00 386 TYR A C 1
ATOM 3131 O O . TYR A 1 386 ? -37.553 13.648 46.089 1.00 81.00 386 TYR A O 1
ATOM 3139 N N . HIS A 1 387 ? -36.336 13.639 44.208 1.00 79.00 387 HIS A N 1
ATOM 3140 C CA . HIS A 1 387 ? -36.115 15.086 44.181 1.00 79.00 387 HIS A CA 1
ATOM 3141 C C . HIS A 1 387 ? -37.139 15.850 43.336 1.00 79.00 387 HIS A C 1
ATOM 3143 O O . HIS A 1 387 ? -37.526 16.947 43.734 1.00 79.00 387 HIS A O 1
ATOM 3149 N N . LYS A 1 388 ? -37.607 15.299 42.205 1.00 76.25 388 LYS A N 1
ATOM 3150 C CA . LYS A 1 388 ? -38.529 16.004 41.291 1.00 76.25 388 LYS A CA 1
ATOM 3151 C C . LYS A 1 388 ? -39.997 15.630 41.498 1.00 76.25 388 LYS A C 1
ATOM 3153 O O . LYS A 1 388 ? -40.867 16.481 41.353 1.00 76.25 388 LYS A O 1
ATOM 3158 N N . ILE A 1 389 ? -40.279 14.367 41.826 1.00 77.75 389 ILE A N 1
ATOM 3159 C CA . ILE A 1 389 ? -41.658 13.840 41.931 1.00 77.75 389 ILE A CA 1
ATOM 3160 C C . ILE A 1 389 ? -42.201 13.943 43.368 1.00 77.75 389 ILE A C 1
ATOM 3162 O O . ILE A 1 389 ? -43.407 13.829 43.603 1.00 77.75 389 ILE A O 1
ATOM 3166 N N . LYS A 1 390 ? -41.331 14.210 44.350 1.00 79.12 390 LYS A N 1
ATOM 3167 C CA . LYS A 1 390 ? -41.724 14.368 45.752 1.00 79.12 390 LYS A CA 1
ATOM 3168 C C . LYS A 1 390 ? -42.733 15.512 45.923 1.00 79.12 390 LYS A C 1
ATOM 3170 O O . LYS A 1 390 ? -42.438 16.645 45.543 1.00 79.12 390 LYS A O 1
ATOM 3175 N N . PRO A 1 391 ? -43.907 15.251 46.533 1.00 77.50 391 PRO A N 1
ATOM 3176 C CA . PRO A 1 391 ? -44.907 16.285 46.761 1.00 77.50 391 PRO A CA 1
ATOM 3177 C C . PRO A 1 391 ? -44.331 17.435 47.603 1.00 77.50 391 PRO A C 1
ATOM 3179 O O . PRO A 1 391 ? -43.671 17.158 48.612 1.00 77.50 391 PRO A O 1
ATOM 3182 N N . PRO A 1 392 ? -44.599 18.707 47.248 1.00 70.75 392 PRO A N 1
ATOM 3183 C CA . PRO A 1 392 ? -44.135 19.848 48.029 1.00 70.75 392 PRO A CA 1
ATOM 3184 C C . PRO A 1 392 ? -44.647 19.765 49.470 1.00 70.75 392 PRO A C 1
ATOM 3186 O O . PRO A 1 392 ? -45.729 19.230 49.746 1.00 70.75 392 PRO A O 1
ATOM 3189 N N . THR A 1 393 ? -43.859 20.278 50.412 1.00 64.88 393 THR A N 1
ATOM 3190 C CA . THR A 1 393 ? -44.250 20.387 51.821 1.00 64.88 393 THR A CA 1
ATOM 3191 C C . THR A 1 393 ? -45.529 21.214 51.947 1.00 64.88 393 THR A C 1
ATOM 3193 O O . THR A 1 393 ? -45.747 22.163 51.196 1.00 64.88 393 THR A O 1
ATOM 3196 N N . ALA A 1 394 ? -46.403 20.840 52.889 1.00 57.94 394 ALA A N 1
ATOM 3197 C CA . ALA A 1 394 ? -47.735 21.435 53.049 1.00 57.94 394 ALA A CA 1
ATOM 3198 C C . ALA A 1 394 ? -47.725 22.970 53.244 1.00 57.94 394 ALA A C 1
ATOM 3200 O O . ALA A 1 394 ? -48.730 23.614 52.962 1.00 57.94 394 ALA A O 1
ATOM 3201 N N . GLU A 1 395 ? -46.592 23.534 53.668 1.00 53.31 395 GLU A N 1
ATOM 3202 C CA . GLU A 1 395 ? -46.349 24.968 53.883 1.00 53.31 395 GLU A CA 1
ATOM 3203 C C . GLU A 1 395 ? -46.065 25.743 52.579 1.00 53.31 395 GLU A C 1
ATOM 3205 O O . GLU A 1 395 ? -46.322 26.936 52.494 1.00 53.31 395 GLU A O 1
ATOM 3210 N N . MET A 1 396 ? -45.607 25.087 51.504 1.00 46.19 396 MET A N 1
ATOM 3211 C CA . MET A 1 396 ? -45.218 25.765 50.251 1.00 46.19 396 MET A CA 1
ATOM 3212 C C . MET A 1 396 ? -46.389 26.056 49.292 1.00 46.19 396 MET A C 1
ATOM 3214 O O . MET A 1 396 ? -46.190 26.612 48.217 1.00 46.19 396 MET A O 1
ATOM 3218 N N . SER A 1 397 ? -47.624 25.696 49.658 1.00 46.97 397 SER A N 1
ATOM 3219 C CA . SER A 1 397 ? -48.837 25.966 48.864 1.00 46.97 397 SER A CA 1
ATOM 3220 C C . SER A 1 397 ? -49.496 27.319 49.207 1.00 46.97 397 SER A C 1
ATOM 3222 O O . SER A 1 397 ? -50.647 27.553 48.822 1.00 46.97 397 SER A O 1
ATOM 3224 N N . GLU A 1 398 ? -48.817 28.191 49.954 1.00 48.66 398 GLU A N 1
ATOM 3225 C CA . GLU A 1 398 ? -49.396 29.398 50.566 1.00 48.66 398 GLU A CA 1
ATOM 3226 C C . GLU A 1 398 ? -49.540 30.632 49.654 1.00 48.66 398 GLU A C 1
ATOM 3228 O O . GLU A 1 398 ? -49.920 31.695 50.128 1.00 48.66 398 GLU A O 1
ATOM 3233 N N . THR A 1 399 ? -49.343 30.537 48.338 1.00 45.78 399 THR A N 1
ATOM 3234 C CA . THR A 1 399 ? -49.447 31.710 47.440 1.00 45.78 399 THR A CA 1
ATOM 3235 C C . THR A 1 399 ? -50.777 31.843 46.697 1.00 45.78 399 THR A C 1
ATOM 3237 O O . THR A 1 399 ? -50.825 32.384 45.595 1.00 45.78 399 THR A O 1
ATOM 3240 N N . VAL A 1 400 ? -51.889 31.406 47.295 1.00 44.75 400 VAL A N 1
ATOM 3241 C CA . VAL A 1 400 ? -53.223 31.775 46.791 1.00 44.75 400 VAL A CA 1
ATOM 3242 C C . VAL A 1 400 ? -53.939 32.593 47.852 1.00 44.75 400 VAL A C 1
ATOM 3244 O O . VAL A 1 400 ? -54.503 32.042 48.798 1.00 44.75 400 VAL A O 1
ATOM 3247 N N . GLU A 1 401 ? -53.918 33.914 47.657 1.00 51.34 401 GLU A N 1
ATOM 3248 C CA . GLU A 1 401 ? -54.885 34.842 48.234 1.00 51.34 401 GLU A CA 1
ATOM 3249 C C . GLU A 1 401 ? -56.284 34.233 48.107 1.00 51.34 401 GLU A C 1
ATOM 3251 O O . GLU A 1 401 ? -56.811 34.086 47.005 1.00 51.34 401 GLU A O 1
ATOM 3256 N N . ASN A 1 402 ? -56.902 33.848 49.221 1.00 49.28 402 ASN A N 1
ATOM 3257 C CA . ASN A 1 402 ? -58.313 33.502 49.194 1.00 49.28 402 ASN A CA 1
ATOM 3258 C C . ASN A 1 402 ? -59.005 34.013 50.453 1.00 49.28 402 ASN A C 1
ATOM 3260 O O . ASN A 1 402 ? -58.974 33.404 51.521 1.00 49.28 402 ASN A O 1
ATOM 3264 N N . LYS A 1 403 ? -59.624 35.185 50.294 1.00 52.44 403 LYS A N 1
ATOM 3265 C CA . LYS A 1 403 ? -60.580 35.780 51.225 1.00 52.44 403 LYS A CA 1
ATOM 3266 C C . LYS A 1 403 ? -61.857 34.930 51.227 1.00 52.44 403 LYS A C 1
ATOM 3268 O O . LYS A 1 403 ? -62.797 35.239 50.504 1.00 52.44 403 LYS A O 1
ATOM 3273 N N . SER A 1 404 ? -61.914 33.861 52.020 1.00 49.19 404 SER A N 1
ATOM 3274 C CA . SER A 1 404 ? -63.187 33.190 52.320 1.00 49.19 404 SER A CA 1
ATOM 3275 C C . SER A 1 404 ? -63.847 33.856 53.528 1.00 49.19 404 SER A C 1
ATOM 3277 O O . SER A 1 404 ? -63.249 33.937 54.598 1.00 49.19 404 SER A O 1
ATOM 3279 N N . SER A 1 405 ? -65.087 34.314 53.360 1.00 54.78 405 SER A N 1
ATOM 3280 C CA . SER A 1 405 ? -65.859 35.071 54.358 1.00 54.78 405 SER A CA 1
ATOM 3281 C C . SER A 1 405 ? -66.430 34.222 55.514 1.00 54.78 405 SER A C 1
ATOM 3283 O O . SER A 1 405 ? -67.189 34.754 56.323 1.00 54.78 405 SER A O 1
ATOM 3285 N N . TYR A 1 406 ? -66.088 32.929 55.619 1.00 56.69 406 TYR A N 1
ATOM 3286 C CA . TYR A 1 406 ? -66.643 32.010 56.623 1.00 56.69 406 TYR A CA 1
ATOM 3287 C C . TYR A 1 406 ? -65.581 31.036 57.195 1.00 56.69 406 TYR A C 1
ATOM 3289 O O . TYR A 1 406 ? -64.915 30.343 56.422 1.00 56.69 406 TYR A O 1
ATOM 3297 N N . PRO A 1 407 ? -65.427 30.928 58.535 1.00 63.34 407 PRO A N 1
ATOM 3298 C CA . PRO A 1 407 ? -64.407 30.084 59.181 1.00 63.34 407 PRO A CA 1
ATOM 3299 C C . PRO A 1 407 ? -64.531 28.576 58.905 1.00 63.34 407 PRO A C 1
ATOM 3301 O O . PRO A 1 407 ? -63.523 27.873 58.827 1.00 63.34 407 PRO A O 1
ATOM 3304 N N . GLU A 1 408 ? -65.753 28.060 58.755 1.00 60.06 408 GLU A N 1
ATOM 3305 C CA . GLU A 1 408 ? -66.002 26.621 58.569 1.00 60.06 408 GLU A CA 1
ATOM 3306 C C . GLU A 1 408 ? -65.604 26.130 57.169 1.00 60.06 408 GLU A C 1
ATOM 3308 O O . GLU A 1 408 ? -65.065 25.031 57.014 1.00 60.06 408 GLU A O 1
ATOM 3313 N N . GLU A 1 409 ? -65.795 26.968 56.150 1.00 59.44 409 GLU A N 1
ATOM 3314 C CA . GLU A 1 409 ? -65.461 26.660 54.758 1.00 59.44 409 GLU A CA 1
ATOM 3315 C C . GLU A 1 409 ? -63.937 26.642 54.543 1.00 59.44 409 GLU A C 1
ATOM 3317 O O . GLU A 1 409 ? -63.404 25.742 53.890 1.00 59.44 409 GLU A O 1
ATOM 3322 N N . PHE A 1 410 ? -63.212 27.548 55.209 1.00 63.50 410 PHE A N 1
ATOM 3323 C CA . PHE A 1 410 ? -61.747 27.554 55.246 1.00 63.50 410 PHE A CA 1
ATOM 3324 C C . PHE A 1 410 ? -61.180 26.276 55.886 1.00 63.50 410 PHE A C 1
ATOM 3326 O O . PHE A 1 410 ? -60.315 25.611 55.309 1.00 63.50 410 PHE A O 1
ATOM 3333 N N . GLN A 1 411 ? -61.722 25.864 57.039 1.00 66.94 411 GLN A N 1
ATOM 3334 C CA . GLN A 1 411 ? -61.308 24.628 57.715 1.00 66.94 411 GLN A CA 1
ATOM 3335 C C . GLN A 1 411 ? -61.606 23.367 56.893 1.00 66.94 411 GLN A C 1
ATOM 3337 O O . GLN A 1 411 ? -60.856 22.387 56.961 1.00 66.94 411 GLN A O 1
ATOM 3342 N N . PHE A 1 412 ? -62.704 23.357 56.135 1.00 69.38 412 PHE A N 1
ATOM 3343 C CA . PHE A 1 412 ? -63.039 22.254 55.238 1.00 69.38 412 PHE A CA 1
ATOM 3344 C C . PHE A 1 412 ? -62.059 22.170 54.059 1.00 69.38 412 PHE A C 1
ATOM 3346 O O . PHE A 1 412 ? -61.550 21.087 53.752 1.00 69.38 412 PHE A O 1
ATOM 3353 N N . VAL A 1 413 ? -61.724 23.308 53.440 1.00 71.12 413 VAL A N 1
ATOM 3354 C CA . VAL A 1 413 ? -60.740 23.389 52.349 1.00 71.12 413 VAL A CA 1
ATOM 3355 C C . VAL A 1 413 ? -59.340 22.985 52.825 1.00 71.12 413 VAL A C 1
ATOM 3357 O O . VAL A 1 413 ? -58.681 22.190 52.151 1.00 71.12 413 VAL A O 1
ATOM 3360 N N . GLU A 1 414 ? -58.896 23.435 54.002 1.00 68.06 414 GLU A N 1
ATOM 3361 C CA . GLU A 1 414 ? -57.622 23.004 54.595 1.00 68.06 414 GLU A CA 1
ATOM 3362 C C . GLU A 1 414 ? -57.576 21.498 54.875 1.00 68.06 414 GLU A C 1
ATOM 3364 O O . GLU A 1 414 ? -56.583 20.837 54.555 1.00 68.06 414 GLU A O 1
ATOM 3369 N N . ARG A 1 415 ? -58.648 20.927 55.445 1.00 73.12 415 ARG A N 1
ATOM 3370 C CA . ARG A 1 415 ? -58.737 19.478 55.688 1.00 73.12 415 ARG A CA 1
ATOM 3371 C C . ARG A 1 415 ? -58.624 18.694 54.387 1.00 73.12 415 ARG A C 1
ATOM 3373 O O . ARG A 1 415 ? -57.875 17.720 54.328 1.00 73.12 415 ARG A O 1
ATOM 3380 N N . ARG A 1 416 ? -59.298 19.146 53.327 1.00 74.19 416 ARG A N 1
ATOM 3381 C CA . ARG A 1 416 ? -59.256 18.504 52.007 1.00 74.19 416 ARG A CA 1
ATOM 3382 C C . ARG A 1 416 ? -57.875 18.623 51.352 1.00 74.19 416 ARG A C 1
ATOM 3384 O O . ARG A 1 416 ? -57.398 17.643 50.782 1.00 74.19 416 ARG A O 1
ATOM 3391 N N . LYS A 1 417 ? -57.196 19.771 51.494 1.00 74.50 417 LYS A N 1
ATOM 3392 C CA . LYS A 1 417 ? -55.797 19.967 51.063 1.00 74.50 417 LYS A CA 1
ATOM 3393 C C . LYS A 1 417 ? -54.839 19.034 51.812 1.00 74.50 417 LYS A C 1
ATOM 3395 O O . LYS A 1 417 ? -54.075 18.319 51.169 1.00 74.50 417 LYS A O 1
ATOM 3400 N N . LYS A 1 418 ? -54.936 18.956 53.147 1.00 75.94 418 LYS A N 1
ATOM 3401 C CA . LYS A 1 418 ? -54.140 18.030 53.979 1.00 75.94 418 LYS A CA 1
ATOM 3402 C C . LYS A 1 418 ? -54.398 16.567 53.620 1.00 75.94 418 LYS A C 1
ATOM 3404 O O . LYS A 1 418 ? -53.457 15.783 53.553 1.00 75.94 418 LYS A O 1
ATOM 3409 N N . GLN A 1 419 ? -55.648 16.189 53.356 1.00 78.19 419 GLN A N 1
ATOM 3410 C CA . GLN A 1 419 ? -56.006 14.822 52.970 1.00 78.19 419 GLN A CA 1
ATOM 3411 C C . GLN A 1 419 ? -55.474 14.461 51.574 1.00 78.19 419 GLN A C 1
ATOM 3413 O O . GLN A 1 419 ? -54.918 13.379 51.399 1.00 78.19 419 GLN A O 1
ATOM 3418 N N . LYS A 1 420 ? -55.564 15.384 50.605 1.00 78.75 420 LYS A N 1
ATOM 3419 C CA . LYS A 1 420 ? -54.974 15.224 49.267 1.00 78.75 420 LYS A CA 1
ATOM 3420 C C . LYS A 1 420 ? -53.447 15.122 49.333 1.00 78.75 420 LYS A C 1
ATOM 3422 O O . LYS A 1 420 ? -52.877 14.242 48.705 1.00 78.75 420 LYS A O 1
ATOM 3427 N N . TRP A 1 421 ? -52.794 15.955 50.143 1.00 78.06 421 TRP A N 1
ATOM 3428 C CA . TRP A 1 421 ? -51.348 15.898 50.369 1.00 78.06 421 TRP A CA 1
ATOM 3429 C C . TRP A 1 421 ? -50.910 14.572 51.002 1.00 78.06 421 TRP A C 1
ATOM 3431 O O . TRP A 1 421 ? -49.992 13.933 50.497 1.00 78.06 421 TRP A O 1
ATOM 3441 N N . ARG A 1 422 ? -51.608 14.104 52.049 1.00 79.69 422 ARG A N 1
ATOM 3442 C CA . ARG A 1 422 ? -51.341 12.793 52.668 1.00 79.69 422 ARG A CA 1
ATOM 3443 C C . ARG A 1 422 ? -51.483 11.658 51.664 1.00 79.69 422 ARG A C 1
ATOM 3445 O O . ARG A 1 422 ? -50.625 10.783 51.636 1.00 79.69 422 ARG A O 1
ATOM 3452 N N . LYS A 1 423 ? -52.527 11.684 50.830 1.00 82.81 423 LYS A N 1
ATOM 3453 C CA . LYS A 1 423 ? -52.709 10.686 49.774 1.00 82.81 423 LYS A CA 1
ATOM 3454 C C . LYS A 1 423 ? -51.543 10.725 48.780 1.00 82.81 423 LYS A C 1
ATOM 3456 O O . LYS A 1 423 ? -50.883 9.713 48.611 1.00 82.81 423 LYS A O 1
ATOM 3461 N N . ASN A 1 424 ? -51.205 11.904 48.255 1.00 82.12 424 ASN A N 1
ATOM 3462 C CA . ASN A 1 424 ? -50.090 12.082 47.320 1.00 82.12 424 ASN A CA 1
ATOM 3463 C C . ASN A 1 424 ? -48.737 11.622 47.892 1.00 82.12 424 ASN A C 1
ATOM 3465 O O . ASN A 1 424 ? -47.934 11.052 47.167 1.00 82.12 424 ASN A O 1
ATOM 3469 N N . ILE A 1 425 ? -48.471 11.847 49.184 1.00 82.38 425 ILE A N 1
ATOM 3470 C CA . ILE A 1 425 ? -47.256 11.349 49.851 1.00 82.38 425 ILE A CA 1
ATOM 3471 C C . ILE A 1 425 ? -47.261 9.835 50.006 1.00 82.38 425 ILE A C 1
ATOM 3473 O O . ILE A 1 425 ? -46.203 9.216 49.940 1.00 82.38 425 ILE A O 1
ATOM 3477 N N . THR A 1 426 ? -48.431 9.250 50.250 1.00 83.31 426 THR A N 1
ATOM 3478 C CA . THR A 1 426 ? -48.566 7.800 50.400 1.00 83.31 426 THR A CA 1
ATOM 3479 C C . THR A 1 426 ? -48.332 7.134 49.049 1.00 83.31 426 THR A C 1
ATOM 3481 O O . THR A 1 426 ? -47.471 6.269 48.950 1.00 83.31 426 THR A O 1
ATOM 3484 N N . ASP A 1 427 ? -48.992 7.637 48.004 1.00 83.19 427 ASP A N 1
ATOM 3485 C CA . ASP A 1 427 ? -48.837 7.184 46.621 1.00 83.19 427 ASP A CA 1
ATOM 3486 C C . ASP A 1 427 ? -47.380 7.360 46.138 1.00 83.19 427 ASP A C 1
ATOM 3488 O O . ASP A 1 427 ? -46.806 6.444 45.552 1.00 83.19 427 ASP A O 1
ATOM 3492 N N . TRP A 1 428 ? -46.734 8.492 46.461 1.00 85.00 428 TRP A N 1
ATOM 3493 C CA . TRP A 1 428 ? -45.311 8.723 46.175 1.00 85.00 428 TRP A CA 1
ATOM 3494 C C . TRP A 1 428 ? -44.396 7.728 46.900 1.00 85.00 428 TRP A C 1
ATOM 3496 O O . TRP A 1 428 ? -43.515 7.157 46.267 1.00 85.00 428 TRP A O 1
ATOM 3506 N N . LYS A 1 429 ? -44.609 7.465 48.198 1.00 82.31 429 LYS A N 1
ATOM 3507 C CA . LYS A 1 429 ? -43.823 6.467 48.948 1.00 82.31 429 LYS A CA 1
ATOM 3508 C C . LYS A 1 429 ? -43.977 5.064 48.363 1.00 82.31 429 LYS A C 1
ATOM 3510 O O . LYS A 1 429 ? -42.979 4.372 48.202 1.00 82.31 429 LYS A O 1
ATOM 3515 N N . THR A 1 430 ? -45.199 4.661 48.019 1.00 82.81 430 THR A N 1
ATOM 3516 C CA . THR A 1 430 ? -45.461 3.362 47.382 1.00 82.81 430 THR A CA 1
ATOM 3517 C C . THR A 1 430 ? -44.797 3.266 46.007 1.00 82.81 430 THR A C 1
ATOM 3519 O O . THR A 1 430 ? -44.259 2.218 45.672 1.00 82.81 430 THR A O 1
ATOM 3522 N N . SER A 1 431 ? -44.774 4.359 45.238 1.00 80.81 431 SER A N 1
ATOM 3523 C CA . SER A 1 431 ? -44.077 4.421 43.948 1.00 80.81 431 SER A CA 1
ATOM 3524 C C . SER A 1 431 ? -42.549 4.458 44.080 1.00 80.81 431 SER A C 1
ATOM 3526 O O . SER A 1 431 ? -41.865 3.991 43.177 1.00 80.81 431 SER A O 1
ATOM 3528 N N . LEU A 1 432 ? -42.005 5.016 45.167 1.00 83.50 432 LEU A N 1
ATOM 3529 C CA . LEU A 1 432 ? -40.561 5.108 45.414 1.00 83.50 432 LEU A CA 1
ATOM 3530 C C . LEU A 1 432 ? -39.971 3.783 45.917 1.00 83.50 432 LEU A C 1
ATOM 3532 O O . LEU A 1 432 ? -38.832 3.470 45.586 1.00 83.50 432 LEU A O 1
ATOM 3536 N N . GLN A 1 433 ? -40.742 3.004 46.682 1.00 82.69 433 GLN A N 1
ATOM 3537 C CA . GLN A 1 433 ? -40.301 1.750 47.302 1.00 82.69 433 GLN A CA 1
ATOM 3538 C C . GLN A 1 433 ? -39.565 0.792 46.342 1.00 82.69 433 GLN A C 1
ATOM 3540 O O . GLN A 1 433 ? -38.422 0.460 46.641 1.00 82.69 433 GLN A O 1
ATOM 3545 N N . PRO A 1 434 ? -40.111 0.413 45.167 1.00 80.88 434 PRO A N 1
ATOM 3546 C CA . PRO A 1 434 ? -39.405 -0.486 44.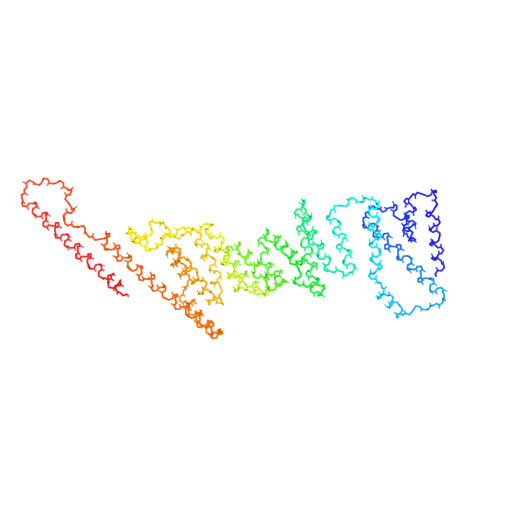251 1.00 80.88 434 PRO A CA 1
ATOM 3547 C C . PRO A 1 434 ? -38.097 0.109 43.707 1.00 80.88 434 PRO A C 1
ATOM 3549 O O . PRO A 1 434 ? -37.164 -0.634 43.424 1.00 80.88 434 PRO A O 1
ATOM 3552 N N . HIS A 1 435 ? -37.999 1.436 43.573 1.00 77.69 435 HIS A N 1
ATOM 3553 C CA . HIS A 1 435 ? -36.759 2.103 43.168 1.00 77.69 435 HIS A CA 1
ATOM 3554 C C . HIS A 1 435 ? -35.720 2.126 44.292 1.00 77.69 435 HIS A C 1
ATOM 3556 O O . HIS A 1 435 ? -34.532 2.029 44.013 1.00 77.69 435 HIS A O 1
ATOM 3562 N N . SER A 1 436 ? -36.154 2.242 45.549 1.00 79.19 436 SER A N 1
ATOM 3563 C CA . SER A 1 436 ? -35.273 2.151 46.717 1.00 79.19 436 SER A CA 1
ATOM 3564 C C . SER A 1 436 ? -34.772 0.734 46.964 1.00 79.19 436 SER A C 1
ATOM 3566 O O . SER A 1 436 ? -33.603 0.573 47.289 1.00 79.19 436 SER A O 1
ATOM 3568 N N . ASP A 1 437 ? -35.624 -0.273 46.772 1.00 80.56 437 ASP A N 1
ATOM 3569 C CA . ASP A 1 437 ? -35.235 -1.678 46.907 1.00 80.56 437 ASP A CA 1
ATOM 3570 C C . ASP A 1 437 ? -34.227 -2.073 45.814 1.00 80.56 437 ASP A C 1
ATOM 3572 O O . ASP A 1 437 ? -33.262 -2.774 46.095 1.00 80.56 437 ASP A O 1
ATOM 3576 N N . MET A 1 438 ? -34.413 -1.569 44.586 1.00 73.38 438 MET A N 1
ATOM 3577 C CA . MET A 1 438 ? -33.469 -1.753 43.478 1.00 73.38 438 MET A CA 1
ATOM 3578 C C . MET A 1 438 ? -32.147 -1.002 43.685 1.00 73.38 438 MET A C 1
ATOM 3580 O O . MET A 1 438 ? -31.101 -1.589 43.488 1.00 73.38 438 MET A O 1
ATOM 3584 N N . ALA A 1 439 ? -32.169 0.262 44.122 1.00 66.06 439 ALA A N 1
ATOM 3585 C CA . ALA A 1 439 ? -30.945 1.049 44.324 1.00 66.06 439 ALA A CA 1
ATOM 3586 C C . ALA A 1 439 ? -30.109 0.626 45.551 1.00 66.06 439 ALA A C 1
ATOM 3588 O O . ALA A 1 439 ? -28.992 1.111 45.723 1.00 66.06 439 ALA A O 1
ATOM 3589 N N . ALA A 1 440 ? -30.669 -0.196 46.444 1.00 62.66 440 ALA A N 1
ATOM 3590 C CA . ALA A 1 440 ? -29.968 -0.760 47.597 1.00 62.66 440 ALA A CA 1
ATOM 3591 C C . ALA A 1 440 ? -29.262 -2.093 47.285 1.00 62.66 440 ALA A C 1
ATOM 3593 O O . ALA A 1 440 ? -28.488 -2.565 48.122 1.00 62.66 440 ALA A O 1
ATOM 3594 N N . TYR A 1 441 ? -29.572 -2.687 46.130 1.00 52.12 441 TYR A N 1
ATOM 3595 C CA . TYR A 1 441 ? -28.931 -3.872 45.570 1.00 52.12 441 TYR A CA 1
ATOM 3596 C C . TYR A 1 441 ? -27.811 -3.433 44.628 1.00 52.12 441 TYR A C 1
ATOM 3598 O O . TYR A 1 441 ? -26.755 -4.099 44.650 1.00 52.12 441 TYR A O 1
#

pLDDT: mean 85.89, std 12.68, range [44.75, 98.19]